Protein AF-0000000065815965 (afdb_homodimer)

InterPro domains:
  IPR000878 Tetrapyrrole methylase [PF00590] (4-210)
  IPR003043 Uroporphiryn-III C-methyltransferase, conserved site [PS00839] (8-22)
  IPR003043 Uroporphiryn-III C-methyltransferase, conserved site [PS00840] (94-126)
  IPR006364 Precorrin-2 C(20)-methyltransferase domain [TIGR01467] (3-231)
  IPR012382 Precorrin-2 C(20)-methyltransferase [PIRSF036427] (2-233)
  IPR012382 Precorrin-2 C(20)-methyltransferase [cd11645] (9-229)
  IPR014776 Tetrapyrrole methylase, subdomain 2 [G3DSA:3.30.950.10] (129-236)
  IPR014777 Tetrapyrrole methylase, subdomain 1 [G3DSA:3.40.1010.10] (1-128)
  IPR035996 Tetrapyrrole methylase superfamily [SSF53790] (1-235)

Structure (mmCIF, N/CA/C/O backbone):
data_AF-0000000065815965-model_v1
#
loop_
_entity.id
_entity.type
_entity.pdbx_description
1 polymer 'Cobalt-precorrin-2 C(20)-methyltransferase'
#
loop_
_atom_site.group_PDB
_atom_site.id
_atom_site.type_symbol
_atom_site.label_atom_id
_atom_site.label_alt_id
_atom_site.label_comp_id
_atom_site.label_asym_id
_atom_site.label_entity_id
_atom_site.label_seq_id
_atom_site.pdbx_PDB_ins_code
_atom_site.Cartn_x
_atom_site.Cartn_y
_atom_site.Cartn_z
_atom_site.occupancy
_atom_site.B_iso_or_equiv
_atom_site.auth_seq_id
_atom_site.auth_comp_i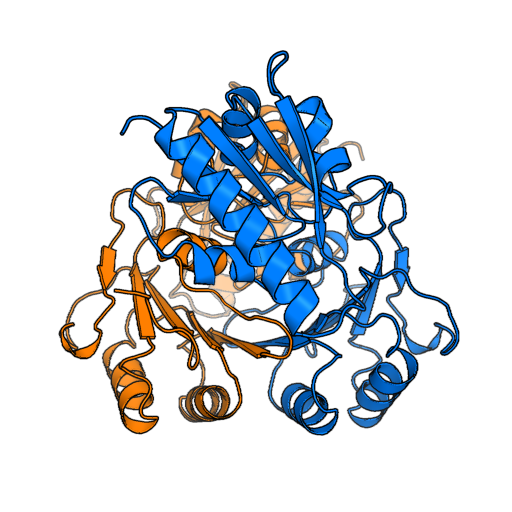d
_atom_site.auth_asym_id
_atom_site.auth_atom_id
_atom_site.pdbx_PDB_model_num
ATOM 1 N N . MET A 1 1 ? 12.922 -16.156 -26.172 1 71.25 1 MET A N 1
ATOM 2 C CA . MET A 1 1 ? 11.492 -16.047 -25.875 1 71.25 1 MET A CA 1
ATOM 3 C C . MET A 1 1 ? 11.07 -14.602 -25.719 1 71.25 1 MET A C 1
ATOM 5 O O . MET A 1 1 ? 11.734 -13.828 -25.016 1 71.25 1 MET A O 1
ATOM 9 N N . ASN A 1 2 ? 10.109 -14.062 -26.547 1 91.69 2 ASN A N 1
ATOM 10 C CA . ASN A 1 2 ? 9.75 -12.648 -26.578 1 91.69 2 ASN A CA 1
ATOM 11 C C . ASN A 1 2 ? 8.492 -12.367 -25.766 1 91.69 2 ASN A C 1
ATOM 13 O O . ASN A 1 2 ? 8.125 -11.203 -25.578 1 91.69 2 ASN A O 1
ATOM 17 N N . GLY A 1 3 ? 7.891 -13.461 -25.266 1 97.94 3 GLY A N 1
ATOM 18 C CA . GLY A 1 3 ? 6.684 -13.289 -24.484 1 97.94 3 GLY A CA 1
ATOM 19 C C . GLY A 1 3 ? 6.965 -12.828 -23.062 1 97.94 3 GLY A C 1
ATOM 20 O O . GLY A 1 3 ? 8.078 -12.984 -22.562 1 97.94 3 GLY A O 1
ATOM 21 N N . LYS A 1 4 ? 5.961 -12.164 -22.469 1 98.69 4 LYS A N 1
ATOM 22 C CA . LYS A 1 4 ? 6.066 -11.68 -21.094 1 98.69 4 LYS A CA 1
ATOM 23 C C . LYS A 1 4 ? 4.781 -11.938 -20.312 1 98.69 4 LYS A C 1
ATOM 25 O O . LYS A 1 4 ? 3.697 -12.008 -20.906 1 98.69 4 LYS A O 1
ATOM 30 N N . LEU A 1 5 ? 4.984 -12.18 -19.094 1 98.81 5 LEU A N 1
ATOM 31 C CA . LEU A 1 5 ? 3.877 -12.25 -18.141 1 98.81 5 LEU A CA 1
ATOM 32 C C . LEU A 1 5 ? 3.898 -11.062 -17.188 1 98.81 5 LEU A C 1
ATOM 34 O O . LEU A 1 5 ? 4.938 -10.758 -16.594 1 98.81 5 LEU A O 1
ATOM 38 N N . TYR A 1 6 ? 2.764 -10.43 -17.125 1 98.94 6 TYR A N 1
ATOM 39 C CA . TYR A 1 6 ? 2.59 -9.32 -16.188 1 98.94 6 TYR A CA 1
ATOM 40 C C . TYR A 1 6 ? 1.542 -9.656 -15.133 1 98.94 6 TYR A C 1
ATOM 42 O O . TYR A 1 6 ? 0.378 -9.898 -15.461 1 98.94 6 TYR A O 1
ATOM 50 N N . ALA A 1 7 ? 1.958 -9.742 -13.914 1 98.88 7 ALA A N 1
ATOM 51 C CA . ALA A 1 7 ? 0.99 -9.734 -12.828 1 98.88 7 ALA A CA 1
ATOM 52 C C . ALA A 1 7 ? 0.61 -8.312 -12.43 1 98.88 7 ALA A C 1
ATOM 54 O O . ALA A 1 7 ? 1.444 -7.555 -11.93 1 98.88 7 ALA A O 1
ATOM 55 N N . LEU A 1 8 ? -0.643 -7.957 -12.625 1 98.88 8 LEU A N 1
ATOM 56 C CA . LEU A 1 8 ? -1.062 -6.562 -12.508 1 98.88 8 LEU A CA 1
ATOM 57 C C . LEU A 1 8 ? -2.004 -6.375 -11.32 1 98.88 8 LEU A C 1
ATOM 59 O O . LEU A 1 8 ? -3.045 -7.031 -11.242 1 98.88 8 LEU A O 1
ATOM 63 N N . SER A 1 9 ? -1.644 -5.453 -10.43 1 98.88 9 SER A N 1
ATOM 64 C CA . SER A 1 9 ? -2.512 -5.066 -9.32 1 98.88 9 SER A CA 1
ATOM 65 C C . SER A 1 9 ? -3.564 -4.059 -9.773 1 98.88 9 SER A C 1
ATOM 67 O O . SER A 1 9 ? -3.246 -3.078 -10.445 1 98.88 9 SER A O 1
ATOM 69 N N . THR A 1 10 ? -4.789 -4.301 -9.336 1 98.56 10 THR A N 1
ATOM 70 C CA . THR A 1 10 ? -5.852 -3.404 -9.781 1 98.56 10 THR A CA 1
ATOM 71 C C . THR A 1 10 ? -6.094 -2.299 -8.758 1 98.56 10 THR A C 1
ATOM 73 O O . THR A 1 10 ? -6.762 -1.306 -9.055 1 98.56 10 THR A O 1
ATOM 76 N N . GLY A 1 11 ? -5.547 -2.527 -7.539 1 98.31 11 GLY A N 1
ATOM 77 C CA . GLY A 1 11 ? -5.902 -1.618 -6.461 1 98.31 11 GLY A CA 1
ATOM 78 C C . GLY A 1 11 ? -7.211 -1.983 -5.781 1 98.31 11 GLY A C 1
ATOM 79 O O . GLY A 1 11 ? -7.711 -3.098 -5.945 1 98.31 11 GLY A O 1
ATOM 80 N N . PRO A 1 12 ? -7.727 -0.982 -5.051 1 98.19 12 PRO A N 1
ATOM 81 C CA . PRO A 1 12 ? -8.805 -1.319 -4.113 1 98.19 12 PRO A CA 1
ATOM 82 C C . PRO A 1 12 ? -10.172 -1.409 -4.789 1 98.19 12 PRO A C 1
ATOM 84 O O . PRO A 1 12 ? -11.086 -2.029 -4.254 1 98.19 12 PRO A O 1
ATOM 87 N N . GLY A 1 13 ? -10.375 -0.714 -5.883 1 98.06 13 GLY A N 1
ATOM 88 C CA . GLY A 1 13 ? -11.711 -0.779 -6.453 1 98.06 13 GLY A CA 1
ATOM 89 C C . GLY A 1 13 ? -11.945 0.258 -7.535 1 98.06 13 GLY A C 1
ATOM 90 O O . GLY A 1 13 ? -12.336 -0.083 -8.656 1 98.06 13 GLY A O 1
ATOM 91 N N . ALA A 1 14 ? -11.711 1.541 -7.195 1 98.62 14 ALA A N 1
ATOM 92 C CA . ALA A 1 14 ? -11.914 2.609 -8.172 1 98.62 14 ALA A CA 1
ATOM 93 C C . ALA A 1 14 ? -11 2.422 -9.383 1 98.62 14 ALA A C 1
ATOM 95 O O . ALA A 1 14 ? -9.789 2.254 -9.227 1 98.62 14 ALA A O 1
ATOM 96 N N . PRO A 1 15 ? -11.539 2.521 -10.531 1 98.62 15 PRO A N 1
ATOM 97 C CA . PRO A 1 15 ? -10.742 2.234 -11.727 1 98.62 15 PRO A CA 1
ATOM 98 C C . PRO A 1 15 ? -9.562 3.193 -11.891 1 98.62 15 PRO A C 1
ATOM 100 O O . PRO A 1 15 ? -8.547 2.83 -12.492 1 98.62 15 PRO A O 1
ATOM 103 N N . ASP A 1 16 ? -9.695 4.324 -11.352 1 98.81 16 ASP A N 1
ATOM 104 C CA . ASP A 1 16 ? -8.625 5.297 -11.57 1 98.81 16 ASP A CA 1
ATOM 105 C C . ASP A 1 16 ? -7.566 5.207 -10.477 1 98.81 16 ASP A C 1
ATOM 107 O O . ASP A 1 16 ? -6.641 6.02 -10.43 1 98.81 16 ASP A O 1
ATOM 111 N N . LEU A 1 17 ? -7.664 4.219 -9.609 1 98.88 17 LEU A N 1
ATOM 112 C CA . LEU A 1 17 ? -6.633 4.035 -8.594 1 98.88 17 LEU A CA 1
ATOM 113 C C . LEU A 1 17 ? -5.629 2.973 -9.023 1 98.88 17 LEU A C 1
ATOM 115 O O . LEU A 1 17 ? -4.695 2.652 -8.281 1 98.88 17 LEU A O 1
ATOM 119 N N . ILE A 1 18 ? -5.754 2.424 -10.242 1 98.88 18 ILE A N 1
ATOM 120 C CA . ILE A 1 18 ? -4.672 1.619 -10.805 1 98.88 18 ILE A CA 1
ATOM 121 C C . ILE A 1 18 ? -3.48 2.516 -11.133 1 98.88 18 ILE A C 1
ATOM 123 O O . ILE A 1 18 ? -3.627 3.734 -11.25 1 98.88 18 ILE A O 1
ATOM 127 N N . THR A 1 19 ? -2.289 1.93 -11.234 1 98.94 19 THR A N 1
ATOM 128 C CA . THR A 1 19 ? -1.114 2.707 -11.609 1 98.94 19 THR A CA 1
ATOM 129 C C . THR A 1 19 ? -1.139 3.037 -13.102 1 98.94 19 THR A C 1
ATOM 131 O O . THR A 1 19 ? -1.746 2.312 -13.891 1 98.94 19 THR A O 1
ATOM 134 N N . VAL A 1 20 ? -0.473 4.082 -13.461 1 98.94 20 VAL A N 1
ATOM 135 C CA . VAL A 1 20 ? -0.3 4.426 -14.875 1 98.94 20 VAL A CA 1
ATOM 136 C C . VAL A 1 20 ? 0.375 3.271 -15.609 1 98.94 20 VAL A C 1
ATOM 138 O O . VAL A 1 20 ? -0.003 2.941 -16.734 1 98.94 20 VAL A O 1
ATOM 141 N N . ARG A 1 21 ? 1.317 2.604 -14.977 1 98.94 21 ARG A N 1
ATOM 142 C CA . ARG A 1 21 ? 2.01 1.47 -15.578 1 98.94 21 ARG A CA 1
ATOM 143 C C . ARG A 1 21 ? 1.034 0.343 -15.906 1 98.94 21 ARG A C 1
ATOM 145 O O . ARG A 1 21 ? 1.042 -0.191 -17.016 1 98.94 21 ARG A O 1
ATOM 152 N N . ALA A 1 22 ? 0.212 0.007 -14.898 1 98.94 22 ALA A N 1
ATOM 153 C CA . ALA A 1 22 ? -0.761 -1.06 -15.117 1 98.94 22 ALA A CA 1
ATOM 154 C C . ALA A 1 22 ? -1.726 -0.699 -16.25 1 98.94 22 ALA A C 1
ATOM 156 O O . ALA A 1 22 ? -2.039 -1.537 -17.094 1 98.94 22 ALA A O 1
ATOM 157 N N . ALA A 1 23 ? -2.188 0.528 -16.219 1 98.88 23 ALA A N 1
ATOM 158 C CA . ALA A 1 23 ? -3.107 0.989 -17.25 1 98.88 23 ALA A CA 1
ATOM 159 C C . ALA A 1 23 ? -2.492 0.833 -18.641 1 98.88 23 ALA A C 1
ATOM 161 O O . ALA A 1 23 ? -3.145 0.342 -19.562 1 98.88 23 ALA A O 1
ATOM 162 N N . ARG A 1 24 ? -1.248 1.236 -18.797 1 98.81 24 ARG A N 1
ATOM 163 C CA . ARG A 1 24 ? -0.553 1.161 -20.078 1 98.81 24 ARG A CA 1
ATOM 164 C C . ARG A 1 24 ? -0.375 -0.287 -20.531 1 98.81 24 ARG A C 1
ATOM 166 O O . ARG A 1 24 ? -0.645 -0.626 -21.672 1 98.81 24 ARG A O 1
ATOM 173 N N . ILE A 1 25 ? 0.035 -1.135 -19.625 1 98.88 25 ILE A N 1
ATOM 174 C CA . ILE A 1 25 ? 0.292 -2.535 -19.938 1 98.88 25 ILE A CA 1
ATOM 175 C C . ILE A 1 25 ? -1.013 -3.221 -20.344 1 98.88 25 ILE A C 1
ATOM 177 O O . ILE A 1 25 ? -1.047 -3.986 -21.312 1 98.88 25 ILE A O 1
ATOM 181 N N . LEU A 1 26 ? -2.061 -2.93 -19.641 1 98.88 26 LEU A N 1
ATOM 182 C CA . LEU A 1 26 ? -3.363 -3.514 -19.938 1 98.88 26 LEU A CA 1
ATOM 183 C C . LEU A 1 26 ? -3.766 -3.229 -21.391 1 98.88 26 LEU A C 1
ATOM 185 O O . LEU A 1 26 ? -4.355 -4.082 -22.047 1 98.88 26 LEU A O 1
ATOM 189 N N . GLY A 1 27 ? -3.453 -2.109 -21.875 1 98.69 27 GLY A N 1
ATOM 190 C CA . GLY A 1 27 ? -3.814 -1.709 -23.219 1 98.69 27 GLY A CA 1
ATOM 191 C C . GLY A 1 27 ? -3.033 -2.447 -24.297 1 98.69 27 GLY A C 1
ATOM 192 O O . GLY A 1 27 ? -3.406 -2.426 -25.469 1 98.69 27 GLY A O 1
ATOM 193 N N . SER A 1 28 ? -1.997 -3.143 -23.906 1 98.25 28 SER A N 1
ATOM 194 C CA . SER A 1 28 ? -1.091 -3.719 -24.891 1 98.25 28 SER A CA 1
ATOM 195 C C . SER A 1 28 ? -1.097 -5.242 -24.828 1 98.25 28 SER A C 1
ATOM 197 O O . SER A 1 28 ? -0.361 -5.902 -25.562 1 98.25 28 SER A O 1
ATOM 199 N N . LEU A 1 29 ? -1.908 -5.848 -24.031 1 98.75 29 LEU A N 1
ATOM 200 C CA . LEU A 1 29 ? -1.886 -7.285 -23.797 1 98.75 29 LEU A CA 1
ATOM 201 C C . LEU A 1 29 ? -2.529 -8.039 -24.953 1 98.75 29 LEU A C 1
ATOM 203 O O . LEU A 1 29 ? -3.514 -7.57 -25.531 1 98.75 29 LEU A O 1
ATOM 207 N N . ASP A 1 30 ? -1.954 -9.211 -25.219 1 98.69 30 ASP A N 1
ATOM 208 C CA . ASP A 1 30 ? -2.639 -10.156 -26.109 1 98.69 30 ASP A CA 1
ATOM 209 C C . ASP A 1 30 ? -3.754 -10.891 -25.359 1 98.69 30 ASP A C 1
ATOM 211 O O . ASP A 1 30 ? -4.844 -11.086 -25.906 1 98.69 30 ASP A O 1
ATOM 215 N N . ILE A 1 31 ? -3.49 -11.297 -24.141 1 98.75 31 ILE A N 1
ATOM 216 C CA . ILE A 1 31 ? -4.402 -12.102 -23.344 1 98.75 31 ILE A CA 1
ATOM 217 C C . ILE A 1 31 ? -4.387 -11.625 -21.891 1 98.75 31 ILE A C 1
ATOM 219 O O . ILE A 1 31 ? -3.324 -11.312 -21.344 1 98.75 31 ILE A O 1
ATOM 223 N N . LEU A 1 32 ? -5.578 -11.547 -21.328 1 98.56 32 LEU A N 1
ATOM 224 C CA . LEU A 1 32 ? -5.723 -11.219 -19.906 1 98.56 32 LEU A CA 1
ATOM 225 C C . LEU A 1 32 ? -6.457 -12.328 -19.156 1 98.56 32 LEU A C 1
ATOM 227 O O . LEU A 1 32 ? -7.566 -12.711 -19.547 1 98.56 32 LEU A O 1
ATOM 231 N N . TYR A 1 33 ? -5.781 -12.844 -18.141 1 98 33 TYR A N 1
ATOM 232 C CA . TYR A 1 33 ? -6.422 -13.766 -17.203 1 98 33 TYR A CA 1
ATOM 233 C C . TYR A 1 33 ? -6.992 -13.016 -16 1 98 33 TYR A C 1
ATOM 235 O O . TYR A 1 33 ? -6.305 -12.195 -15.391 1 98 33 TYR A O 1
ATOM 243 N N . ALA A 1 34 ? -8.258 -13.312 -15.711 1 96.75 34 ALA A N 1
ATOM 244 C CA . ALA A 1 34 ? -8.945 -12.648 -14.609 1 96.75 34 ALA A CA 1
ATOM 245 C C . ALA A 1 34 ? -9.562 -13.664 -13.656 1 96.75 34 ALA A C 1
ATOM 247 O O . ALA A 1 34 ? -10.406 -14.469 -14.055 1 96.75 34 ALA A O 1
ATOM 248 N N . PRO A 1 35 ? -9.133 -13.57 -12.383 1 93.31 35 PRO A N 1
ATOM 249 C CA . PRO A 1 35 ? -9.773 -14.477 -11.422 1 93.31 35 PRO A CA 1
ATOM 250 C C . PRO A 1 35 ? -11.219 -14.094 -11.109 1 93.31 35 PRO A C 1
ATOM 252 O O . PRO A 1 35 ? -11.539 -12.898 -11.047 1 93.31 35 PRO A O 1
ATOM 255 N N . ALA A 1 36 ? -12.031 -15.102 -11.023 1 84.94 36 ALA A N 1
ATOM 256 C CA . ALA A 1 36 ? -13.438 -14.93 -10.664 1 84.94 36 ALA A CA 1
ATOM 257 C C . ALA A 1 36 ? -13.789 -15.742 -9.422 1 84.94 36 ALA A C 1
ATOM 259 O O . ALA A 1 36 ? -13.289 -16.859 -9.242 1 84.94 36 ALA A O 1
ATOM 260 N N . GLY A 1 37 ? -14.453 -15.094 -8.406 1 71.56 37 GLY A N 1
ATOM 261 C CA . GLY A 1 37 ? -14.844 -15.797 -7.191 1 71.56 37 GLY A CA 1
ATOM 262 C C . GLY A 1 37 ? -15.75 -16.984 -7.449 1 71.56 37 GLY A C 1
ATOM 263 O O . GLY A 1 37 ? -15.453 -18.094 -7.016 1 71.56 37 GLY A O 1
ATOM 264 N N . ARG A 1 38 ? -17.062 -16.734 -7.934 1 62.62 38 ARG A N 1
ATOM 265 C CA . ARG A 1 38 ? -18 -17.812 -8.195 1 62.62 38 ARG A CA 1
ATOM 266 C C . ARG A 1 38 ? -18.016 -18.188 -9.672 1 62.62 38 ARG A C 1
ATOM 268 O O . ARG A 1 38 ? -17.75 -17.344 -10.531 1 62.62 38 ARG A O 1
ATOM 275 N N . LYS A 1 39 ? -18.031 -19.469 -9.781 1 57.88 39 LYS A N 1
ATOM 276 C CA . LYS A 1 39 ? -18.125 -19.969 -11.156 1 57.88 39 LYS A CA 1
ATOM 277 C C . LYS A 1 39 ? -19.203 -19.219 -11.938 1 57.88 39 LYS A C 1
ATOM 279 O O . LYS A 1 39 ? -20.344 -19.125 -11.5 1 57.88 39 LYS A O 1
ATOM 284 N N . GLY A 1 40 ? -18.781 -18.609 -12.953 1 56.62 40 GLY A N 1
ATOM 285 C CA . GLY A 1 40 ? -19.703 -17.859 -13.805 1 56.62 40 GLY A CA 1
ATOM 286 C C . GLY A 1 40 ? -19.922 -16.438 -13.344 1 56.62 40 GLY A C 1
ATOM 287 O O . GLY A 1 40 ? -20.641 -15.672 -13.984 1 56.62 40 GLY A O 1
ATOM 288 N N . GLY A 1 41 ? -19.375 -16.031 -12.242 1 62.41 41 GLY A N 1
ATOM 289 C CA . GLY A 1 41 ? -19.578 -14.688 -11.734 1 62.41 41 GLY A CA 1
ATOM 290 C C . GLY A 1 41 ? -18.594 -13.68 -12.305 1 62.41 41 GLY A C 1
ATOM 291 O O . GLY A 1 41 ? -17.641 -14.055 -12.984 1 62.41 41 GLY A O 1
ATOM 292 N N . ASP A 1 42 ? -19.016 -12.523 -12.203 1 74.19 42 ASP A N 1
ATOM 293 C CA . ASP A 1 42 ? -18.219 -11.414 -12.711 1 74.19 42 ASP A CA 1
ATOM 294 C C . ASP A 1 42 ? -16.953 -11.211 -11.883 1 74.19 42 ASP A C 1
ATOM 296 O O . ASP A 1 42 ? -16.969 -11.406 -10.664 1 74.19 42 ASP A O 1
ATOM 300 N N . SER A 1 43 ? -15.867 -11.18 -12.523 1 89.25 43 SER A N 1
ATOM 301 C CA . SER A 1 43 ? -14.617 -10.789 -11.891 1 89.25 43 SER A CA 1
ATOM 302 C C . SER A 1 43 ? -14.625 -9.32 -11.5 1 89.25 43 SER A C 1
ATOM 304 O O . SER A 1 43 ? -14.672 -8.438 -12.359 1 89.25 43 SER A O 1
ATOM 306 N N . LEU A 1 44 ? -14.625 -9.141 -10.164 1 92.75 44 LEU A N 1
ATOM 307 C CA . LEU A 1 44 ? -14.547 -7.77 -9.68 1 92.75 44 LEU A CA 1
ATOM 308 C C . LEU A 1 44 ? -13.305 -7.074 -10.227 1 92.75 44 LEU A C 1
ATOM 310 O O . LEU A 1 44 ? -13.375 -5.922 -10.664 1 92.75 44 LEU A O 1
ATOM 314 N N . ALA A 1 45 ? -12.203 -7.805 -10.266 1 96 45 ALA A N 1
ATOM 315 C CA . ALA A 1 45 ? -10.969 -7.246 -10.805 1 96 45 ALA A CA 1
ATOM 316 C C . ALA A 1 45 ? -11.141 -6.859 -12.273 1 96 45 ALA A C 1
ATOM 318 O O . ALA A 1 45 ? -10.664 -5.805 -12.703 1 96 45 ALA A O 1
ATOM 319 N N . LEU A 1 46 ? -11.789 -7.699 -12.984 1 96.81 46 LEU A N 1
ATOM 320 C CA . LEU A 1 46 ? -12.016 -7.41 -14.398 1 96.81 46 LEU A CA 1
ATOM 321 C C . LEU A 1 46 ? -12.883 -6.164 -14.562 1 96.81 46 LEU A C 1
ATOM 323 O O . LEU A 1 46 ? -12.617 -5.328 -15.43 1 96.81 46 LEU A O 1
ATOM 327 N N . SER A 1 47 ? -13.922 -6.031 -13.75 1 96.12 47 SER A N 1
ATOM 328 C CA . SER A 1 47 ? -14.797 -4.875 -13.836 1 96.12 47 SER A CA 1
ATOM 329 C C . SER A 1 47 ? -14.031 -3.576 -13.602 1 96.12 47 SER A C 1
ATOM 331 O O . SER A 1 47 ? -14.375 -2.535 -14.172 1 96.12 47 SER A O 1
ATOM 333 N N . ILE A 1 48 ? -13 -3.623 -12.875 1 97.5 48 ILE A N 1
ATOM 334 C CA . ILE A 1 48 ? -12.211 -2.451 -12.523 1 97.5 48 ILE A CA 1
ATOM 335 C C . ILE A 1 48 ? -11.359 -2.025 -13.719 1 97.5 48 ILE A C 1
ATOM 337 O O . ILE A 1 48 ? -11.18 -0.831 -13.969 1 97.5 48 ILE A O 1
ATOM 341 N N . VAL A 1 49 ? -10.898 -2.973 -14.547 1 98.12 49 VAL A N 1
ATOM 342 C CA . VAL A 1 49 ? -9.867 -2.627 -15.516 1 98.12 49 VAL A CA 1
ATOM 343 C C . VAL A 1 49 ? -10.438 -2.688 -16.938 1 98.12 49 VAL A C 1
ATOM 345 O O . VAL A 1 49 ? -9.719 -2.488 -17.906 1 98.12 49 VAL A O 1
ATOM 348 N N . ARG A 1 50 ? -11.672 -2.922 -17.047 1 97.12 50 ARG A N 1
ATOM 349 C CA . ARG A 1 50 ? -12.305 -3.215 -18.328 1 97.12 50 ARG A CA 1
ATOM 350 C C . ARG A 1 50 ? -12.031 -2.105 -19.344 1 97.12 50 ARG A C 1
ATOM 352 O O . ARG A 1 50 ? -11.719 -2.379 -20.5 1 97.12 50 ARG A O 1
ATOM 359 N N . ASP A 1 51 ? -12.047 -0.906 -18.953 1 97.69 51 ASP A N 1
ATOM 360 C CA . ASP A 1 51 ? -11.953 0.233 -19.859 1 97.69 51 ASP A CA 1
ATOM 361 C C . ASP A 1 51 ? -10.508 0.471 -20.297 1 97.69 51 ASP A C 1
ATOM 363 O O . ASP A 1 51 ? -10.25 1.266 -21.203 1 97.69 51 ASP A O 1
ATOM 367 N N . TYR A 1 52 ? -9.562 -0.19 -19.703 1 98.69 52 TYR A N 1
ATOM 368 C CA . TYR A 1 52 ? -8.156 -0.012 -20.031 1 98.69 52 TYR A CA 1
ATOM 369 C C . TYR A 1 52 ? -7.699 -1.065 -21.031 1 98.69 52 TYR A C 1
ATOM 371 O O . TYR A 1 52 ? -6.598 -0.968 -21.594 1 98.69 52 TYR A O 1
ATOM 379 N N . LEU A 1 53 ? -8.547 -2.064 -21.312 1 98.5 53 LEU A N 1
ATOM 380 C CA . LEU A 1 53 ? -8.141 -3.184 -22.156 1 98.5 53 LEU A CA 1
ATOM 381 C C . LEU A 1 53 ? -8.07 -2.762 -23.625 1 98.5 53 LEU A C 1
ATOM 383 O O . LEU A 1 53 ? -8.906 -1.986 -24.094 1 98.5 53 LEU A O 1
ATOM 387 N N . GLY A 1 54 ? -7.066 -3.314 -24.25 1 98 54 GLY A N 1
ATOM 388 C CA . GLY A 1 54 ? -7.016 -3.137 -25.703 1 98 54 GLY A CA 1
ATOM 389 C C . GLY A 1 54 ? -8.156 -3.826 -26.422 1 98 54 GLY A C 1
ATOM 390 O O . GLY A 1 54 ? -8.656 -4.855 -25.969 1 98 54 GLY A O 1
ATOM 391 N N . GLU A 1 55 ? -8.414 -3.363 -27.547 1 96.81 55 GLU A N 1
ATOM 392 C CA . GLU A 1 55 ? -9.516 -3.889 -28.344 1 96.81 55 GLU A CA 1
ATOM 393 C C . GLU A 1 55 ? -9.281 -5.352 -28.719 1 96.81 55 GLU A C 1
ATOM 395 O O . GLU A 1 55 ? -10.234 -6.125 -28.859 1 96.81 55 GLU A O 1
ATOM 400 N N . GLN A 1 56 ? -8.141 -5.762 -28.812 1 96.88 56 GLN A N 1
ATOM 401 C CA . GLN A 1 56 ? -7.828 -7.098 -29.312 1 96.88 56 GLN A CA 1
ATOM 402 C C . GLN A 1 56 ? -7.445 -8.031 -28.172 1 96.88 56 GLN A C 1
ATOM 404 O O . GLN A 1 56 ? -7.086 -9.188 -28.406 1 96.88 56 GLN A O 1
ATOM 409 N N . THR A 1 57 ? -7.5 -7.492 -26.969 1 98.44 57 THR A N 1
ATOM 410 C CA . THR A 1 57 ? -7.105 -8.32 -25.828 1 98.44 57 THR A CA 1
ATOM 411 C C . THR A 1 57 ? -8.125 -9.43 -25.594 1 98.44 57 THR A C 1
ATOM 413 O O . THR A 1 57 ? -9.32 -9.164 -25.453 1 98.44 57 THR A O 1
ATOM 416 N N . GLU A 1 58 ? -7.664 -10.68 -25.625 1 98.25 58 GLU A N 1
ATOM 417 C CA . GLU A 1 58 ? -8.5 -11.805 -25.234 1 98.25 58 GLU A CA 1
ATOM 418 C C . GLU A 1 58 ? -8.594 -11.922 -23.703 1 98.25 58 GLU A C 1
ATOM 420 O O . GLU A 1 58 ? -7.574 -11.938 -23.016 1 98.25 58 GLU A O 1
ATOM 425 N N . VAL A 1 59 ? -9.82 -12.008 -23.203 1 97.31 59 VAL A N 1
ATOM 426 C CA . VAL A 1 59 ? -10.016 -12.109 -21.766 1 97.31 59 VAL A CA 1
ATOM 427 C C . VAL A 1 59 ? -10.422 -13.539 -21.406 1 97.31 59 VAL A C 1
ATOM 429 O O . VAL A 1 59 ? -11.336 -14.102 -22.016 1 97.31 59 VAL A O 1
ATOM 432 N N . ARG A 1 60 ? -9.75 -14.086 -20.438 1 95.31 60 ARG A N 1
ATOM 433 C CA . ARG A 1 60 ? -10.062 -15.414 -19.906 1 95.31 60 ARG A CA 1
ATOM 434 C C . ARG A 1 60 ? -10.312 -15.352 -18.406 1 95.31 60 ARG A C 1
ATOM 436 O O . ARG A 1 60 ? -9.422 -14.992 -17.625 1 95.31 60 ARG A O 1
ATOM 443 N N . CYS A 1 61 ? -11.438 -15.797 -18.016 1 92.25 61 CYS A N 1
ATOM 444 C CA . CYS A 1 61 ? -11.742 -15.859 -16.594 1 92.25 61 CYS A CA 1
ATOM 445 C C . CYS A 1 61 ? -11.367 -17.219 -16.016 1 92.25 61 CYS A C 1
ATOM 447 O O . CYS A 1 61 ? -11.586 -18.25 -16.656 1 92.25 61 CYS A O 1
ATOM 449 N N . CYS A 1 62 ? -10.719 -17.109 -14.883 1 89.69 62 CYS A N 1
ATOM 450 C CA . CYS A 1 62 ? -10.336 -18.328 -14.164 1 89.69 62 CYS A CA 1
ATOM 451 C C . CYS A 1 62 ? -11.023 -18.391 -12.805 1 89.69 62 CYS A C 1
ATOM 453 O O . CYS A 1 62 ? -11.125 -17.375 -12.109 1 89.69 62 CYS A O 1
ATOM 455 N N . HIS A 1 63 ? -11.438 -19.562 -12.562 1 85.5 63 HIS A N 1
ATOM 456 C CA . HIS A 1 63 ? -12.086 -19.781 -11.273 1 85.5 63 HIS A CA 1
ATOM 457 C C . HIS A 1 63 ? -11.203 -20.594 -10.336 1 85.5 63 HIS A C 1
ATOM 459 O O . HIS A 1 63 ? -10.719 -21.656 -10.711 1 85.5 63 HIS A O 1
ATOM 465 N N . PHE A 1 64 ? -10.945 -19.984 -9.18 1 82.25 64 PHE A N 1
ATOM 466 C CA . PHE A 1 64 ? -10.211 -20.672 -8.125 1 82.25 64 PHE A CA 1
ATOM 467 C C . PHE A 1 64 ? -11.148 -21.078 -6.992 1 82.25 64 PHE A C 1
ATOM 469 O O . PHE A 1 64 ? -11.688 -20.219 -6.289 1 82.25 64 PHE A O 1
ATOM 476 N N . PRO A 1 65 ? -11.391 -22.281 -6.914 1 74.12 65 PRO A N 1
ATOM 477 C CA . PRO A 1 65 ? -12.383 -22.734 -5.926 1 74.12 65 PRO A CA 1
ATOM 478 C C . PRO A 1 65 ? -11.969 -22.406 -4.492 1 74.12 65 PRO A C 1
ATOM 480 O O . PRO A 1 65 ? -10.828 -22.656 -4.098 1 74.12 65 PRO A O 1
ATOM 483 N N . MET A 1 66 ? -12.852 -21.766 -3.721 1 66 66 MET A N 1
ATOM 484 C CA . MET A 1 66 ? -12.625 -21.438 -2.318 1 66 66 MET A CA 1
ATOM 485 C C . MET A 1 66 ? -12.867 -22.641 -1.42 1 66 66 MET A C 1
ATOM 487 O O . MET A 1 66 ? -12.289 -22.734 -0.337 1 66 66 MET A O 1
ATOM 491 N N . SER A 1 67 ? -13.781 -23.406 -1.847 1 65.69 67 SER A N 1
ATOM 492 C CA . SER A 1 67 ? -14.227 -24.5 -0.992 1 65.69 67 SER A CA 1
ATOM 493 C C . SER A 1 67 ? -13.688 -25.844 -1.487 1 65.69 67 SER A C 1
ATOM 495 O O . SER A 1 67 ? -13.977 -26.891 -0.905 1 65.69 67 SER A O 1
ATOM 497 N N . ALA A 1 68 ? -12.844 -25.922 -2.234 1 61.84 68 ALA A N 1
ATOM 498 C CA . ALA A 1 68 ? -12.398 -27.219 -2.725 1 61.84 68 ALA A CA 1
ATOM 499 C C . ALA A 1 68 ? -11.32 -27.812 -1.813 1 61.84 68 ALA A C 1
ATOM 501 O O . ALA A 1 68 ? -10.68 -27.078 -1.052 1 61.84 68 ALA A O 1
ATOM 502 N N . ASP A 1 69 ? -11.344 -29.078 -1.862 1 72.38 69 ASP A N 1
ATOM 503 C CA . ASP A 1 69 ? -10.273 -29.734 -1.122 1 72.38 69 ASP A CA 1
ATOM 504 C C . ASP A 1 69 ? -8.898 -29.328 -1.657 1 72.38 69 ASP A C 1
ATOM 506 O O . ASP A 1 69 ? -8.805 -28.688 -2.703 1 72.38 69 ASP A O 1
ATOM 510 N N . GLY A 1 70 ? -7.879 -29.578 -0.835 1 75.06 70 GLY A N 1
ATOM 511 C CA . GLY A 1 70 ? -6.516 -29.156 -1.1 1 75.06 70 GLY A CA 1
ATOM 512 C C . GLY A 1 70 ? -5.996 -29.609 -2.449 1 75.06 70 GLY A C 1
ATOM 513 O O . GLY A 1 70 ? -5.367 -28.844 -3.174 1 75.06 70 GLY A O 1
ATOM 514 N N . ALA A 1 71 ? -6.402 -30.766 -2.92 1 81.31 71 ALA A N 1
ATOM 515 C CA . ALA A 1 71 ? -5.895 -31.328 -4.168 1 81.31 71 ALA A CA 1
ATOM 516 C C . ALA A 1 71 ? -6.547 -30.672 -5.375 1 81.31 71 ALA A C 1
ATOM 518 O O . ALA A 1 71 ? -5.879 -30.391 -6.375 1 81.31 71 ALA A O 1
ATOM 519 N N . GLU A 1 72 ? -7.812 -30.469 -5.215 1 80.81 72 GLU A N 1
ATOM 520 C CA . GLU A 1 72 ? -8.539 -29.828 -6.305 1 80.81 72 GLU A CA 1
ATOM 521 C C . GLU A 1 72 ? -8.07 -28.391 -6.504 1 80.81 72 GLU A C 1
ATOM 523 O O . GLU A 1 72 ? -7.906 -27.938 -7.637 1 80.81 72 GLU A O 1
ATOM 528 N N . LYS A 1 73 ? -7.812 -27.703 -5.445 1 82.25 73 LYS A N 1
ATOM 529 C CA . LYS A 1 73 ? -7.32 -26.328 -5.512 1 82.25 73 LYS A CA 1
ATOM 530 C C . LYS A 1 73 ? -5.941 -26.266 -6.168 1 82.25 73 LYS A C 1
ATOM 532 O O . LYS A 1 73 ? -5.699 -25.438 -7.039 1 82.25 73 LYS A O 1
ATOM 537 N N . GLU A 1 74 ? -5.234 -27.266 -5.828 1 86.62 74 GLU A N 1
ATOM 538 C CA . GLU A 1 74 ? -3.875 -27.328 -6.355 1 86.62 74 GLU A CA 1
ATOM 539 C C . GLU A 1 74 ? -3.879 -27.594 -7.855 1 86.62 74 GLU A C 1
ATOM 541 O O . GLU A 1 74 ? -3.066 -27.031 -8.594 1 86.62 74 GLU A O 1
ATOM 546 N N . ALA A 1 75 ? -4.766 -28.391 -8.25 1 89.75 75 ALA A N 1
ATOM 547 C CA . ALA A 1 75 ? -4.852 -28.734 -9.664 1 89.75 75 ALA A CA 1
ATOM 548 C C . ALA A 1 75 ? -5.211 -27.516 -10.508 1 89.75 75 ALA A C 1
ATOM 550 O O . ALA A 1 75 ? -4.641 -27.297 -11.578 1 89.75 75 ALA A O 1
ATOM 551 N N . VAL A 1 76 ? -6.082 -26.75 -10.008 1 88.75 76 VAL A N 1
ATOM 552 C CA . VAL A 1 76 ? -6.508 -25.562 -10.734 1 88.75 76 VAL A CA 1
ATOM 553 C C . VAL A 1 76 ? -5.355 -24.562 -10.812 1 88.75 76 VAL A C 1
ATOM 555 O O . VAL A 1 76 ? -5.094 -23.984 -11.875 1 88.75 76 VAL A O 1
ATOM 558 N N . TRP A 1 77 ? -4.648 -24.438 -9.766 1 91.94 77 TRP A N 1
ATOM 559 C CA . TRP A 1 77 ? -3.498 -23.547 -9.734 1 91.94 77 TRP A CA 1
ATOM 560 C C . TRP A 1 77 ? -2.422 -24 -10.711 1 91.94 77 TRP A C 1
ATOM 562 O O . TRP A 1 77 ? -1.835 -23.203 -11.43 1 91.94 77 TRP A O 1
ATOM 572 N N . ASN A 1 78 ? -2.238 -25.266 -10.711 1 95.12 78 ASN A N 1
ATOM 573 C CA . ASN A 1 78 ? -1.256 -25.828 -11.633 1 95.12 78 ASN A CA 1
ATOM 574 C C . ASN A 1 78 ? -1.656 -25.609 -13.086 1 95.12 78 ASN A C 1
ATOM 576 O O . ASN A 1 78 ? -0.818 -25.266 -13.922 1 95.12 78 ASN A O 1
ATOM 580 N N . GLU A 1 79 ? -2.855 -25.781 -13.328 1 95.38 79 GLU A N 1
ATOM 581 C CA . GLU A 1 79 ? -3.369 -25.625 -14.688 1 95.38 79 GLU A CA 1
ATOM 582 C C . GLU A 1 79 ? -3.234 -24.188 -15.156 1 95.38 79 GLU A C 1
ATOM 584 O O . GLU A 1 79 ? -2.781 -23.922 -16.281 1 95.38 79 GLU A O 1
ATOM 589 N N . VAL A 1 80 ? -3.615 -23.281 -14.305 1 96 80 VAL A N 1
ATOM 590 C CA . VAL A 1 80 ? -3.547 -21.875 -14.672 1 96 80 VAL A CA 1
ATOM 591 C C . VAL A 1 80 ? -2.09 -21.453 -14.828 1 96 80 VAL A C 1
ATOM 593 O O . VAL A 1 80 ? -1.739 -20.766 -15.789 1 96 80 VAL A O 1
ATOM 596 N N . ALA A 1 81 ? -1.226 -21.891 -13.953 1 97.38 81 ALA A N 1
ATOM 597 C CA . ALA A 1 81 ? 0.197 -21.562 -14.039 1 97.38 81 ALA A CA 1
ATOM 598 C C . ALA A 1 81 ? 0.796 -22.078 -15.344 1 97.38 81 ALA A C 1
ATOM 600 O O . ALA A 1 81 ? 1.553 -21.375 -16.016 1 97.38 81 ALA A O 1
ATOM 601 N N . ALA A 1 82 ? 0.418 -23.297 -15.688 1 97.69 82 ALA A N 1
ATOM 602 C CA . ALA A 1 82 ? 0.903 -23.891 -16.922 1 97.69 82 ALA A CA 1
ATOM 603 C C . ALA A 1 82 ? 0.396 -23.141 -18.141 1 97.69 82 ALA A C 1
ATOM 605 O O . ALA A 1 82 ? 1.138 -22.938 -19.109 1 97.69 82 ALA A O 1
ATOM 606 N N . ALA A 1 83 ? -0.801 -22.766 -18.078 1 97.94 83 ALA A N 1
ATOM 607 C CA . ALA A 1 83 ? -1.397 -22.016 -19.188 1 97.94 83 ALA A CA 1
ATOM 608 C C . ALA A 1 83 ? -0.698 -20.672 -19.391 1 97.94 83 ALA A C 1
ATOM 610 O O . ALA A 1 83 ? -0.368 -20.312 -20.516 1 97.94 83 ALA A O 1
ATOM 611 N N . LEU A 1 84 ? -0.471 -19.953 -18.312 1 98.38 84 LEU A N 1
ATOM 612 C CA . LEU A 1 84 ? 0.226 -18.672 -18.375 1 98.38 84 LEU A CA 1
ATOM 613 C C . LEU A 1 84 ? 1.61 -18.844 -19 1 98.38 84 LEU A C 1
ATOM 615 O O . LEU A 1 84 ? 1.995 -18.078 -19.891 1 98.38 84 LEU A O 1
ATOM 619 N N . THR A 1 85 ? 2.301 -19.828 -18.578 1 98.06 85 THR A N 1
ATOM 620 C CA . THR A 1 85 ? 3.652 -20.078 -19.062 1 98.06 85 THR A CA 1
ATOM 621 C C . THR A 1 85 ? 3.633 -20.438 -20.547 1 98.06 85 THR A C 1
ATOM 623 O O . THR A 1 85 ? 4.469 -19.969 -21.312 1 98.06 85 THR A O 1
ATOM 626 N N . ALA A 1 86 ? 2.688 -21.266 -20.906 1 98.25 86 ALA A N 1
ATOM 627 C CA . ALA A 1 86 ? 2.56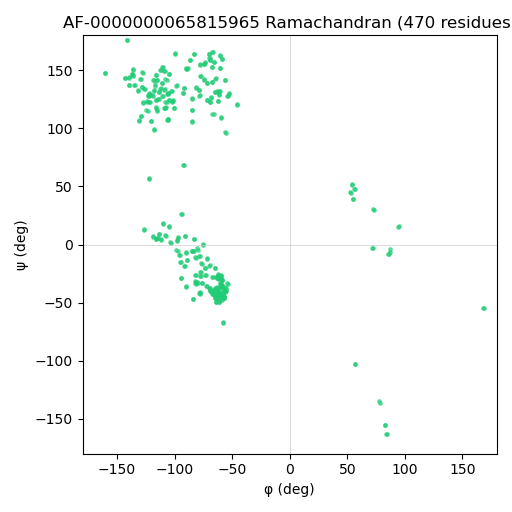2 -21.688 -22.297 1 98.25 86 ALA A CA 1
ATOM 628 C C . ALA A 1 86 ? 2.307 -20.484 -23.203 1 98.25 86 ALA A C 1
ATOM 630 O O . ALA A 1 86 ? 2.844 -20.406 -24.312 1 98.25 86 ALA A O 1
ATOM 631 N N . GLU A 1 87 ? 1.447 -19.562 -22.734 1 98.25 87 GLU A N 1
ATOM 632 C CA . GLU A 1 87 ? 1.171 -18.359 -23.516 1 98.25 87 GLU A CA 1
ATOM 633 C C . GLU A 1 87 ? 2.438 -17.531 -23.719 1 98.25 87 GLU A C 1
ATOM 635 O O . GLU A 1 87 ? 2.67 -17 -24.812 1 98.25 87 GLU A O 1
ATOM 640 N N . VAL A 1 88 ? 3.203 -17.391 -22.688 1 98.5 88 VAL A N 1
ATOM 641 C CA . VAL A 1 88 ? 4.453 -16.641 -22.766 1 98.5 88 VAL A CA 1
ATOM 642 C C . VAL A 1 88 ? 5.406 -17.312 -23.75 1 98.5 88 VAL A C 1
ATOM 644 O O . VAL A 1 88 ? 6.047 -16.641 -24.562 1 98.5 88 VAL A O 1
ATOM 647 N N . GLU A 1 89 ? 5.484 -18.625 -23.672 1 97.75 89 GLU A N 1
ATOM 648 C CA . GLU A 1 89 ? 6.348 -19.391 -24.562 1 97.75 89 GLU A CA 1
ATOM 649 C C . GLU A 1 89 ? 5.918 -19.234 -26.016 1 97.75 89 GLU A C 1
ATOM 651 O O . GLU A 1 89 ? 6.75 -19.297 -26.922 1 97.75 89 GLU A O 1
ATOM 656 N N . ALA A 1 90 ? 4.723 -19.016 -26.188 1 98.19 90 ALA A N 1
ATOM 657 C CA . ALA A 1 90 ? 4.18 -18.797 -27.531 1 98.19 90 ALA A CA 1
ATOM 658 C C . ALA A 1 90 ? 4.445 -17.375 -28.016 1 98.19 90 ALA A C 1
ATOM 660 O O . ALA A 1 90 ? 4.012 -16.984 -29.094 1 98.19 90 ALA A O 1
ATOM 661 N N . GLY A 1 91 ? 5.027 -16.516 -27.172 1 98.31 91 GLY A N 1
ATOM 662 C CA . GLY A 1 91 ? 5.457 -15.18 -27.562 1 98.31 91 GLY A CA 1
ATOM 663 C C . GLY A 1 91 ? 4.422 -14.117 -27.266 1 98.31 91 GLY A C 1
ATOM 664 O O . GLY A 1 91 ? 4.52 -12.992 -27.766 1 98.31 91 GLY A O 1
ATOM 665 N N . LYS A 1 92 ? 3.459 -14.414 -26.453 1 98.56 92 LYS A N 1
ATOM 666 C CA . LYS A 1 92 ? 2.35 -13.5 -26.188 1 98.56 92 LYS A CA 1
ATOM 667 C C . LYS A 1 92 ? 2.662 -12.57 -25.031 1 98.56 92 LYS A C 1
ATOM 669 O O . LYS A 1 92 ? 3.473 -12.906 -24.156 1 98.56 92 LYS A O 1
ATOM 674 N N . GLN A 1 93 ? 2.078 -11.367 -25.031 1 98.75 93 GLN A N 1
ATOM 675 C CA . GLN A 1 93 ? 1.994 -10.492 -23.875 1 98.75 93 GLN A CA 1
ATOM 676 C C . GLN A 1 93 ? 0.794 -10.844 -23 1 98.75 93 GLN A C 1
ATOM 678 O O . GLN A 1 93 ? -0.351 -10.586 -23.375 1 98.75 93 GLN A O 1
ATOM 683 N N . VAL A 1 94 ? 1.094 -11.453 -21.906 1 98.88 94 VAL A N 1
ATOM 684 C CA . VAL A 1 94 ? 0.055 -12.055 -21.078 1 98.88 94 VAL A CA 1
ATOM 685 C C . VAL A 1 94 ? -0.078 -11.289 -19.766 1 98.88 94 VAL A C 1
ATOM 687 O O . VAL A 1 94 ? 0.925 -10.898 -19.156 1 98.88 94 VAL A O 1
ATOM 690 N N . GLY A 1 95 ? -1.302 -11.023 -19.406 1 98.81 95 GLY A N 1
ATOM 691 C CA . GLY A 1 95 ? -1.571 -10.406 -18.109 1 98.81 95 GLY A CA 1
ATOM 692 C C . GLY A 1 95 ? -2.383 -11.289 -17.188 1 98.81 95 GLY A C 1
ATOM 693 O O . GLY A 1 95 ? -3.23 -12.062 -17.641 1 98.81 95 GLY A O 1
ATOM 694 N N . PHE A 1 96 ? -2.135 -11.219 -15.938 1 98.75 96 PHE A N 1
ATOM 695 C CA . PHE A 1 96 ? -2.979 -11.703 -14.852 1 98.75 96 PHE A CA 1
ATOM 696 C C . PHE A 1 96 ? -3.32 -10.57 -13.891 1 98.75 96 PHE A C 1
ATOM 698 O O . PHE A 1 96 ? -2.426 -9.898 -13.375 1 98.75 96 PHE A O 1
ATOM 705 N N . ILE A 1 97 ? -4.605 -10.383 -13.602 1 98.56 97 ILE A N 1
ATOM 706 C CA . ILE A 1 97 ? -4.98 -9.273 -12.727 1 98.56 97 ILE A CA 1
ATOM 707 C C . ILE A 1 97 ? -5.434 -9.82 -11.375 1 98.56 97 ILE A C 1
ATOM 709 O O . ILE A 1 97 ? -5.969 -10.93 -11.289 1 98.56 97 ILE A O 1
ATOM 713 N N . THR A 1 98 ? -5.191 -9.047 -10.391 1 97.25 98 THR A N 1
ATOM 714 C CA . THR A 1 98 ? -5.629 -9.398 -9.047 1 97.25 98 THR A CA 1
ATOM 715 C C . THR A 1 98 ? -6.074 -8.156 -8.281 1 97.25 98 THR A C 1
ATOM 717 O O . THR A 1 98 ? -5.465 -7.09 -8.414 1 97.25 98 THR A O 1
ATOM 720 N N . LEU A 1 99 ? -7.125 -8.297 -7.453 1 95.69 99 LEU A N 1
ATOM 721 C CA . LEU A 1 99 ? -7.645 -7.211 -6.633 1 95.69 99 LEU A CA 1
ATOM 722 C C . LEU A 1 99 ? -6.641 -6.82 -5.551 1 95.69 99 LEU A C 1
ATOM 724 O O . LEU A 1 99 ? -6.016 -7.688 -4.938 1 95.69 99 LEU A O 1
ATOM 728 N N . GLY A 1 100 ? -6.508 -5.551 -5.297 1 96.81 100 GLY A N 1
ATOM 729 C CA . GLY A 1 100 ? -5.559 -5.062 -4.312 1 96.81 100 GLY A CA 1
ATOM 730 C C . GLY A 1 100 ? -4.129 -5.039 -4.824 1 96.81 100 GLY A C 1
ATOM 731 O O . GLY A 1 100 ? -3.859 -4.516 -5.906 1 96.81 100 GLY A O 1
ATOM 732 N N . ASP A 1 101 ? -3.234 -5.477 -4.027 1 98.5 101 ASP A N 1
ATOM 733 C CA . ASP A 1 101 ? -1.824 -5.609 -4.383 1 98.5 101 ASP A CA 1
ATOM 734 C C . ASP A 1 101 ? -1.443 -7.074 -4.582 1 98.5 101 ASP A C 1
ATOM 736 O O . ASP A 1 101 ? -1.841 -7.938 -3.797 1 98.5 101 ASP A O 1
ATOM 740 N N . ALA A 1 102 ? -0.596 -7.312 -5.57 1 98.62 102 ALA A N 1
ATOM 741 C CA . ALA A 1 102 ? -0.281 -8.664 -6.016 1 98.62 102 ALA A CA 1
ATOM 742 C C . ALA A 1 102 ? 0.536 -9.414 -4.969 1 98.62 102 ALA A C 1
ATOM 744 O O . ALA A 1 102 ? 0.597 -10.648 -4.98 1 98.62 102 ALA A O 1
ATOM 745 N N . MET A 1 103 ? 1.137 -8.695 -4.043 1 98.62 103 MET A N 1
ATOM 746 C CA . MET A 1 103 ? 2.096 -9.375 -3.178 1 98.62 103 MET A CA 1
ATOM 747 C C . MET A 1 103 ? 1.599 -9.414 -1.736 1 98.62 103 MET A C 1
ATOM 749 O O . MET A 1 103 ? 2.35 -9.773 -0.825 1 98.62 103 MET A O 1
ATOM 753 N N . LEU A 1 104 ? 0.346 -9.031 -1.453 1 98.38 104 LEU A N 1
ATOM 754 C CA . LEU A 1 104 ? -0.233 -9.023 -0.114 1 98.38 104 LEU A CA 1
ATOM 755 C C . LEU A 1 104 ? -1.594 -9.711 -0.108 1 98.38 104 LEU A C 1
ATOM 757 O O . LEU A 1 104 ? -2.584 -9.141 -0.574 1 98.38 104 LEU A O 1
ATOM 761 N N . PHE A 1 105 ? -1.662 -10.891 0.437 1 96.69 105 PHE A N 1
ATOM 762 C CA . PHE A 1 105 ? -2.879 -11.688 0.557 1 96.69 105 PHE A CA 1
ATOM 763 C C . PHE A 1 105 ? -3.537 -11.875 -0.805 1 96.69 105 PHE A C 1
ATOM 765 O O . PHE A 1 105 ? -4.766 -11.859 -0.916 1 96.69 105 PHE A O 1
ATOM 772 N N . SER A 1 106 ? -2.744 -12.078 -1.793 1 95.56 106 SER A N 1
ATOM 773 C CA . SER A 1 106 ? -3.229 -12.133 -3.17 1 95.56 106 SER A CA 1
ATOM 774 C C . SER A 1 106 ? -3.268 -13.562 -3.688 1 95.56 106 SER A C 1
ATOM 776 O O . SER A 1 106 ? -2.369 -14.359 -3.398 1 95.56 106 SER A O 1
ATOM 778 N N . THR A 1 107 ? -4.223 -13.812 -4.52 1 92.44 107 THR A N 1
ATOM 779 C CA . THR A 1 107 ? -4.312 -15.086 -5.227 1 92.44 107 THR A CA 1
ATOM 780 C C . THR A 1 107 ? -3.096 -15.289 -6.125 1 92.44 107 THR A C 1
ATOM 782 O O . THR A 1 107 ? -2.633 -16.422 -6.309 1 92.44 107 THR A O 1
ATOM 785 N N . TRP A 1 108 ? -2.504 -14.266 -6.57 1 96.62 108 TRP A N 1
ATOM 786 C CA . TRP A 1 108 ? -1.351 -14.32 -7.461 1 96.62 108 TRP A CA 1
ATOM 787 C C . TRP A 1 108 ? -0.198 -15.086 -6.816 1 96.62 108 TRP A C 1
ATOM 789 O O . TRP A 1 108 ? 0.547 -15.789 -7.5 1 96.62 108 TRP A O 1
ATOM 799 N N . ILE A 1 109 ? -0.039 -14.977 -5.504 1 96.31 109 ILE A N 1
ATOM 800 C CA . ILE A 1 109 ? 1.129 -15.531 -4.828 1 96.31 109 ILE A CA 1
ATOM 801 C C . ILE A 1 109 ? 1.16 -17.047 -5.008 1 96.31 109 ILE A C 1
ATOM 803 O O . ILE A 1 109 ? 2.232 -17.641 -5.145 1 96.31 109 ILE A O 1
ATOM 807 N N . PHE A 1 110 ? 0.016 -17.641 -5.148 1 94.06 110 PHE A N 1
ATOM 808 C CA . PHE A 1 110 ? -0.045 -19.078 -5.383 1 94.06 110 PHE A CA 1
ATOM 809 C C . PHE A 1 110 ? 0.478 -19.438 -6.773 1 94.06 110 PHE A C 1
ATOM 811 O O . PHE A 1 110 ? 1.126 -20.469 -6.957 1 94.06 110 PHE A O 1
ATOM 818 N N . LEU A 1 111 ? 0.168 -18.625 -7.73 1 96.5 111 LEU A N 1
ATOM 819 C CA . LEU A 1 111 ? 0.696 -18.797 -9.078 1 96.5 111 LEU A CA 1
ATOM 820 C C . LEU A 1 111 ? 2.197 -18.531 -9.109 1 96.5 111 LEU A C 1
ATOM 822 O O . LEU A 1 111 ? 2.945 -19.281 -9.758 1 96.5 111 LEU A O 1
ATOM 826 N N . LEU A 1 112 ? 2.592 -17.531 -8.375 1 97.25 112 LEU A N 1
ATOM 827 C CA . LEU A 1 112 ? 4.008 -17.188 -8.297 1 97.25 112 LEU A CA 1
ATOM 828 C C . LEU A 1 112 ? 4.824 -18.359 -7.777 1 97.25 112 LEU A C 1
ATOM 830 O O . LEU A 1 112 ? 5.895 -18.672 -8.312 1 97.25 112 LEU A O 1
ATOM 834 N N . GLN A 1 113 ? 4.312 -19.031 -6.789 1 94.62 113 GLN A N 1
ATOM 835 C CA . GLN A 1 113 ? 4.98 -20.188 -6.203 1 94.62 113 GLN A CA 1
ATOM 836 C C . GLN A 1 113 ? 5.191 -21.281 -7.238 1 94.62 113 GLN A C 1
ATOM 838 O O . GLN A 1 113 ? 6.18 -22.016 -7.184 1 94.62 113 GLN A O 1
ATOM 843 N N . ARG A 1 114 ? 4.355 -21.375 -8.164 1 94.81 114 ARG A N 1
ATOM 844 C CA . ARG A 1 114 ? 4.383 -22.438 -9.164 1 94.81 114 ARG A CA 1
ATOM 845 C C . ARG A 1 114 ? 5.219 -22.031 -10.375 1 94.81 114 ARG A C 1
ATOM 847 O O . ARG A 1 114 ? 5.945 -22.844 -10.938 1 94.81 114 ARG A O 1
ATOM 854 N N . ILE A 1 115 ? 5.117 -20.75 -10.688 1 96.44 115 ILE A N 1
ATOM 855 C CA . ILE A 1 115 ? 5.789 -20.25 -11.875 1 96.44 115 ILE A CA 1
ATOM 856 C C . ILE A 1 115 ? 7.258 -19.969 -11.562 1 96.44 115 ILE A C 1
ATOM 858 O O . ILE A 1 115 ? 8.125 -20.141 -12.422 1 96.44 115 ILE A O 1
ATOM 862 N N . GLY A 1 116 ? 7.504 -19.547 -10.328 1 95.31 116 GLY A N 1
ATOM 863 C CA . GLY A 1 116 ? 8.844 -19.125 -9.953 1 95.31 116 GLY A CA 1
ATOM 864 C C . GLY A 1 116 ? 9.156 -17.703 -10.344 1 95.31 116 GLY A C 1
ATOM 865 O O . GLY A 1 116 ? 8.273 -16.844 -10.32 1 95.31 116 GLY A O 1
ATOM 866 N N . CYS A 1 117 ? 10.469 -17.375 -10.523 1 94.38 117 CYS A N 1
ATOM 867 C CA . CYS A 1 117 ? 10.891 -16 -10.742 1 94.38 117 CYS A CA 1
ATOM 868 C C . CYS A 1 117 ? 11.641 -15.867 -12.062 1 94.38 117 CYS A C 1
ATOM 870 O O . CYS A 1 117 ? 12.758 -15.352 -12.094 1 94.38 117 CYS A O 1
ATOM 872 N N . PRO A 1 118 ? 10.969 -16.25 -13.062 1 95.94 118 PRO A N 1
ATOM 873 C CA . PRO A 1 118 ? 11.641 -16.094 -14.359 1 95.94 118 PRO A CA 1
ATOM 874 C C . PRO A 1 118 ? 11.836 -14.633 -14.742 1 95.94 118 PRO A C 1
ATOM 876 O O . PRO A 1 118 ? 11.133 -13.758 -14.234 1 95.94 118 PRO A O 1
ATOM 879 N N . GLU A 1 119 ? 12.664 -14.391 -15.711 1 95.56 119 GLU A N 1
ATOM 880 C CA . GLU A 1 119 ? 12.969 -13.031 -16.156 1 95.56 119 GLU A CA 1
ATOM 881 C C . GLU A 1 119 ? 11.797 -12.43 -16.938 1 95.56 119 GLU A C 1
ATOM 883 O O . GLU A 1 119 ? 11.641 -11.203 -16.984 1 95.56 119 GLU A O 1
ATOM 888 N N . TRP A 1 120 ? 11.023 -13.281 -17.516 1 97.81 120 TRP A N 1
ATOM 889 C CA . TRP A 1 120 ? 9.938 -12.797 -18.359 1 97.81 120 TRP A CA 1
ATOM 890 C C . TRP A 1 120 ? 8.719 -12.445 -17.516 1 97.81 120 TRP A C 1
ATOM 892 O O . TRP A 1 120 ? 7.676 -12.055 -18.047 1 97.81 120 TRP A O 1
ATOM 902 N N . LEU A 1 121 ? 8.828 -12.523 -16.188 1 98.44 121 LEU A N 1
ATOM 903 C CA . LEU A 1 121 ? 7.75 -12.156 -15.281 1 98.44 121 LEU A CA 1
ATOM 904 C C . LEU A 1 121 ? 7.988 -10.773 -14.68 1 98.44 121 LEU A C 1
ATOM 906 O O . LEU A 1 121 ? 9.047 -10.516 -14.102 1 98.44 121 LEU A O 1
ATOM 910 N N . GLU A 1 122 ? 7.07 -9.914 -14.844 1 98.62 122 GLU A N 1
ATOM 911 C CA . GLU A 1 122 ? 7.043 -8.625 -14.164 1 98.62 122 GLU A CA 1
ATOM 912 C C . GLU A 1 122 ? 5.801 -8.484 -13.289 1 98.62 122 GLU A C 1
ATOM 914 O O . GLU A 1 122 ? 4.684 -8.75 -13.742 1 98.62 122 GLU A O 1
ATOM 919 N N . ILE A 1 123 ? 6.027 -8.148 -12.094 1 98.88 123 ILE A N 1
ATOM 920 C CA . ILE A 1 123 ? 4.926 -7.895 -11.172 1 98.88 123 ILE A CA 1
ATOM 921 C C . ILE A 1 123 ? 4.77 -6.391 -10.953 1 98.88 123 ILE A C 1
ATOM 923 O O . ILE A 1 123 ? 5.73 -5.711 -10.586 1 98.88 123 ILE A O 1
ATOM 927 N N . VAL A 1 124 ? 3.617 -5.852 -11.195 1 98.94 124 VAL A N 1
ATOM 928 C CA . VAL A 1 124 ? 3.312 -4.438 -11.016 1 98.94 124 VAL A CA 1
ATOM 929 C C . VAL A 1 124 ? 2.551 -4.238 -9.703 1 98.94 124 VAL A C 1
ATOM 931 O O . VAL A 1 124 ? 1.439 -4.746 -9.539 1 98.94 124 VAL A O 1
ATOM 934 N N . PRO A 1 125 ? 3.125 -3.498 -8.758 1 98.94 125 PRO A N 1
ATOM 935 C CA . PRO A 1 125 ? 2.457 -3.273 -7.477 1 98.94 125 PRO A CA 1
ATOM 936 C C . PRO A 1 125 ? 1.234 -2.367 -7.598 1 98.94 125 PRO A C 1
ATOM 938 O O . PRO A 1 125 ? 1.034 -1.729 -8.633 1 98.94 125 PRO A O 1
ATOM 941 N N . GLY A 1 126 ? 0.382 -2.352 -6.586 1 98.88 126 GLY A N 1
ATOM 942 C CA . GLY A 1 126 ? -0.804 -1.511 -6.57 1 98.88 126 GLY A CA 1
ATOM 943 C C . GLY A 1 126 ? -1.1 -0.923 -5.203 1 98.88 126 GLY A C 1
ATOM 944 O O . GLY A 1 126 ? -0.412 -1.23 -4.227 1 98.88 126 GLY A O 1
ATOM 945 N N . VAL A 1 127 ? -2.139 -0.075 -5.156 1 98.88 127 VAL A N 1
ATOM 946 C CA . VAL A 1 127 ? -2.611 0.537 -3.92 1 98.88 127 VAL A CA 1
ATOM 947 C C . VAL A 1 127 ? -3.316 -0.511 -3.061 1 98.88 127 VAL A C 1
ATOM 949 O O . VAL A 1 127 ? -4.25 -1.171 -3.521 1 98.88 127 VAL A O 1
ATOM 952 N N . THR A 1 128 ? -2.871 -0.658 -1.888 1 98.56 128 THR A N 1
ATOM 953 C CA . THR A 1 128 ? -3.531 -1.597 -0.987 1 98.56 128 THR A CA 1
ATOM 954 C C . THR A 1 128 ? -4.867 -1.035 -0.504 1 98.56 128 THR A C 1
ATOM 956 O O . THR A 1 128 ? -5.062 0.182 -0.483 1 98.56 128 THR A O 1
ATOM 959 N N . SER A 1 129 ? -5.742 -1.935 -0.112 1 97.94 129 SER A N 1
ATOM 960 C CA . SER A 1 129 ? -7.047 -1.503 0.37 1 97.94 129 SER A CA 1
ATOM 961 C C . SER A 1 129 ? -6.918 -0.629 1.613 1 97.94 129 SER A C 1
ATOM 963 O O . SER A 1 129 ? -7.633 0.365 1.757 1 97.94 129 SER A O 1
ATOM 965 N N . PHE A 1 130 ? -5.949 -0.971 2.494 1 98.62 130 PHE A N 1
ATOM 966 C CA . PHE A 1 130 ? -5.895 -0.224 3.746 1 98.62 130 PHE A CA 1
ATOM 967 C C . PHE A 1 130 ? -5.258 1.143 3.533 1 98.62 130 PHE A C 1
ATOM 969 O O . PHE A 1 130 ? -5.551 2.092 4.262 1 98.62 130 PHE A O 1
ATOM 976 N N . ALA A 1 131 ? -4.375 1.275 2.512 1 98.75 131 ALA A N 1
ATOM 977 C CA . ALA A 1 131 ? -3.922 2.615 2.152 1 98.75 131 ALA A CA 1
ATOM 978 C C . ALA A 1 131 ? -5.082 3.471 1.65 1 98.75 131 ALA A C 1
ATOM 980 O O . ALA A 1 131 ? -5.191 4.648 2.006 1 98.75 131 ALA A O 1
ATOM 981 N N . ALA A 1 132 ? -5.934 2.881 0.834 1 98.81 132 ALA A N 1
ATOM 982 C CA . ALA A 1 132 ? -7.109 3.578 0.316 1 98.81 132 ALA A CA 1
ATOM 983 C C . ALA A 1 132 ? -8.062 3.957 1.444 1 98.81 132 ALA A C 1
ATOM 985 O O . ALA A 1 132 ? -8.586 5.07 1.472 1 98.81 132 ALA A O 1
ATOM 986 N N . ILE A 1 133 ? -8.297 3.068 2.342 1 98.69 133 ILE A N 1
ATOM 987 C CA . ILE A 1 133 ? -9.203 3.305 3.463 1 98.69 133 ILE A CA 1
ATOM 988 C C . ILE A 1 133 ? -8.648 4.426 4.34 1 98.69 133 ILE A C 1
ATOM 990 O O . ILE A 1 133 ? -9.391 5.328 4.746 1 98.69 133 ILE A O 1
ATOM 994 N N . ALA A 1 134 ? -7.363 4.367 4.617 1 98.69 134 ALA A N 1
ATOM 995 C CA . ALA A 1 134 ? -6.719 5.41 5.41 1 98.69 134 ALA A CA 1
ATOM 996 C C . ALA A 1 134 ? -6.902 6.781 4.77 1 98.69 134 ALA A C 1
ATOM 998 O O . ALA A 1 134 ? -7.223 7.758 5.449 1 98.69 134 ALA A O 1
ATOM 999 N N . ALA A 1 135 ? -6.695 6.84 3.492 1 98.69 135 ALA A N 1
ATOM 1000 C CA . ALA A 1 135 ? -6.84 8.086 2.754 1 98.69 135 ALA A CA 1
ATOM 1001 C C . ALA A 1 135 ? -8.281 8.586 2.791 1 98.69 135 ALA A C 1
ATOM 1003 O O . ALA A 1 135 ? -8.539 9.742 3.127 1 98.69 135 ALA A O 1
ATOM 1004 N N . ARG A 1 136 ? -9.195 7.707 2.488 1 97.75 136 ARG A N 1
ATOM 1005 C CA . ARG A 1 136 ? -10.609 8.047 2.412 1 97.75 136 ARG A CA 1
ATOM 1006 C C . ARG A 1 136 ? -11.141 8.5 3.77 1 97.75 136 ARG A C 1
ATOM 1008 O O . ARG A 1 136 ? -11.938 9.43 3.852 1 97.75 136 ARG A O 1
ATOM 1015 N N . ALA A 1 137 ? -10.68 7.871 4.766 1 96.88 137 ALA A N 1
ATOM 1016 C CA . ALA A 1 137 ? -11.164 8.156 6.113 1 96.88 137 ALA A CA 1
ATOM 1017 C C . ALA A 1 137 ? -10.336 9.25 6.777 1 96.88 137 ALA A C 1
ATOM 1019 O O . ALA A 1 137 ? -10.664 9.703 7.879 1 96.88 137 ALA A O 1
ATOM 1020 N N . LYS A 1 138 ? -9.266 9.664 6.113 1 97.19 138 LYS A N 1
ATOM 1021 C CA . LYS A 1 138 ? -8.328 10.625 6.684 1 97.19 138 LYS A CA 1
ATOM 1022 C C . LYS A 1 138 ? -7.855 10.18 8.062 1 97.19 138 LYS A C 1
ATOM 1024 O O . LYS A 1 138 ? -7.859 10.969 9.008 1 97.19 138 LYS A O 1
ATOM 1029 N N . MET A 1 139 ? -7.5 8.883 8.203 1 96.75 139 MET A N 1
ATOM 1030 C CA . MET A 1 139 ? -6.926 8.258 9.383 1 96.75 139 MET A CA 1
ATOM 1031 C C . MET A 1 139 ? -5.559 7.656 9.07 1 96.75 139 MET A C 1
ATOM 1033 O O . MET A 1 139 ? -5.473 6.594 8.453 1 96.75 139 MET A O 1
ATOM 1037 N N . PRO A 1 140 ? -4.516 8.281 9.531 1 97.88 140 PRO A N 1
ATOM 1038 C CA . PRO A 1 140 ? -3.176 7.793 9.203 1 97.88 140 PRO A CA 1
ATOM 1039 C C . PRO A 1 140 ? -2.928 6.367 9.695 1 97.88 140 PRO A C 1
ATOM 1041 O O . PRO A 1 140 ? -3.484 5.961 10.719 1 97.88 140 PRO A O 1
ATOM 1044 N N . LEU A 1 141 ? -2.08 5.652 9.023 1 98.44 141 LEU A N 1
ATOM 1045 C CA . LEU A 1 141 ? -1.69 4.297 9.391 1 98.44 141 LEU A CA 1
ATOM 1046 C C . LEU A 1 141 ? -0.58 4.316 10.438 1 98.44 141 LEU A C 1
ATOM 1048 O O . LEU A 1 141 ? -0.618 3.551 11.406 1 98.44 141 LEU A O 1
ATOM 1052 N N . ALA A 1 142 ? 0.42 5.113 10.219 1 96.94 142 ALA A N 1
ATOM 1053 C CA . ALA A 1 142 ? 1.537 5.25 11.148 1 96.94 142 ALA A CA 1
ATOM 1054 C C . ALA A 1 142 ? 2.301 6.547 10.898 1 96.94 142 ALA A C 1
ATOM 1056 O O . ALA A 1 142 ? 2.387 7.016 9.766 1 96.94 142 ALA A O 1
ATOM 1057 N N . ILE A 1 143 ? 2.803 7.043 11.961 1 93.25 143 ILE A N 1
ATOM 1058 C CA . ILE A 1 143 ? 3.629 8.242 11.875 1 93.25 143 ILE A CA 1
ATOM 1059 C C . ILE A 1 143 ? 4.867 8.086 12.75 1 93.25 143 ILE A C 1
ATOM 1061 O O . ILE A 1 143 ? 4.828 7.391 13.773 1 93.25 143 ILE A O 1
ATOM 1065 N N . GLU A 1 144 ? 5.996 8.664 12.289 1 90.94 144 GLU A N 1
ATOM 1066 C CA . GLU A 1 144 ? 7.238 8.766 13.055 1 90.94 144 GLU A CA 1
ATOM 1067 C C . GLU A 1 144 ? 7.723 7.391 13.5 1 90.94 144 GLU A C 1
ATOM 1069 O O . GLU A 1 144 ? 8.125 6.57 12.68 1 90.94 144 GLU A O 1
ATOM 1074 N N . ARG A 1 145 ? 7.488 7.078 14.82 1 92.12 145 ARG A N 1
ATOM 1075 C CA . ARG A 1 145 ? 8.062 5.848 15.359 1 92.12 145 ARG A CA 1
ATOM 1076 C C . ARG A 1 145 ? 6.988 4.793 15.586 1 92.12 145 ARG A C 1
ATOM 1078 O O . ARG A 1 145 ? 7.262 3.732 16.156 1 92.12 145 ARG A O 1
ATOM 1085 N N . GLN A 1 146 ? 5.836 5.102 15.148 1 94.44 146 GLN A N 1
ATOM 1086 C CA . GLN A 1 146 ? 4.723 4.172 15.328 1 94.44 146 GLN A CA 1
ATOM 1087 C C . GLN A 1 146 ? 4.922 2.912 14.492 1 94.44 146 GLN A C 1
ATOM 1089 O O . GLN A 1 146 ? 5.625 2.936 13.477 1 94.44 146 GLN A O 1
ATOM 1094 N N . SER A 1 147 ? 4.344 1.839 14.953 1 97.69 147 SER A N 1
ATOM 1095 C CA . SER A 1 147 ? 4.375 0.583 14.211 1 97.69 147 SER A CA 1
ATOM 1096 C C . SER A 1 147 ? 2.986 0.206 13.703 1 97.69 147 SER A C 1
ATOM 1098 O O . SER A 1 147 ? 1.978 0.581 14.305 1 97.69 147 SER A O 1
ATOM 1100 N N . LEU A 1 148 ? 2.947 -0.485 12.609 1 98.62 148 LEU A N 1
ATOM 1101 C CA . LEU A 1 148 ? 1.717 -0.946 11.977 1 98.62 148 LEU A CA 1
ATOM 1102 C C . LEU A 1 148 ? 1.723 -2.463 11.82 1 98.62 148 LEU A C 1
ATOM 1104 O O . LEU A 1 148 ? 2.697 -3.037 11.328 1 98.62 148 LEU A O 1
ATOM 1108 N N . ALA A 1 149 ? 0.651 -3.123 12.289 1 98.75 149 ALA A N 1
ATOM 1109 C CA . ALA A 1 149 ? 0.447 -4.543 12.008 1 98.75 149 ALA A CA 1
ATOM 1110 C C . ALA A 1 149 ? -0.697 -4.75 11.023 1 98.75 149 ALA A C 1
ATOM 1112 O O . ALA A 1 149 ? -1.738 -4.098 11.117 1 98.75 149 ALA A O 1
ATOM 1113 N N . VAL A 1 150 ? -0.473 -5.555 10.062 1 98.81 150 VAL A N 1
ATOM 1114 C CA . VAL A 1 150 ? -1.51 -6.012 9.141 1 98.81 150 VAL A CA 1
ATOM 1115 C C . VAL A 1 150 ? -1.819 -7.484 9.406 1 98.81 150 VAL A C 1
ATOM 1117 O O . VAL A 1 150 ? -0.968 -8.352 9.195 1 98.81 150 VAL A O 1
ATOM 1120 N N . ILE A 1 151 ? -3.076 -7.703 9.805 1 98.25 151 ILE A N 1
ATOM 1121 C CA . ILE A 1 151 ? -3.436 -9.031 10.281 1 98.25 151 ILE A CA 1
ATOM 1122 C C . ILE A 1 151 ? -4.68 -9.523 9.539 1 98.25 151 ILE A C 1
ATOM 1124 O O . ILE A 1 151 ? -5.633 -8.773 9.344 1 98.25 151 ILE A O 1
ATOM 1128 N N . SER A 1 152 ? -4.613 -10.781 9.125 1 96.56 152 SER A N 1
ATOM 1129 C CA . SER A 1 152 ? -5.824 -11.453 8.672 1 96.56 152 SER A CA 1
ATOM 1130 C C . SER A 1 152 ? -6.676 -11.914 9.852 1 96.56 152 SER A C 1
ATOM 1132 O O . SER A 1 152 ? -6.184 -12.586 10.758 1 96.56 152 SER A O 1
ATOM 1134 N N . CYS A 1 153 ? -7.957 -11.641 9.797 1 96.62 153 CYS A N 1
ATOM 1135 C CA . CYS A 1 153 ? -8.828 -12 10.914 1 96.62 153 CYS A CA 1
ATOM 1136 C C . CYS A 1 153 ? -9.109 -13.5 10.922 1 96.62 153 CYS A C 1
ATOM 1138 O O . CYS A 1 153 ? -9.75 -14.008 11.844 1 96.62 153 CYS A O 1
ATOM 1140 N N . THR A 1 154 ? -8.531 -14.211 9.945 1 93.88 154 THR A N 1
ATOM 1141 C CA . THR A 1 154 ? -8.602 -15.672 9.969 1 93.88 154 THR A CA 1
ATOM 1142 C C . THR A 1 154 ? -7.492 -16.25 10.836 1 93.88 154 THR A C 1
ATOM 1144 O O . THR A 1 154 ? -7.461 -17.453 11.086 1 93.88 154 THR A O 1
ATOM 1147 N N . ALA A 1 155 ? -6.613 -15.461 11.328 1 94.81 155 ALA A N 1
ATOM 1148 C CA . ALA A 1 155 ? -5.57 -15.883 12.266 1 94.81 155 ALA A CA 1
ATOM 1149 C C . ALA A 1 155 ? -6.168 -16.234 13.625 1 94.81 155 ALA A C 1
ATOM 1151 O O . ALA A 1 155 ? -7.301 -15.852 13.93 1 94.81 155 ALA A O 1
ATOM 1152 N N . PRO A 1 156 ? -5.395 -17.016 14.43 1 95.25 156 PRO A N 1
ATOM 1153 C CA . PRO A 1 156 ? -5.852 -17.297 15.797 1 95.25 156 PRO A CA 1
ATOM 1154 C C . PRO A 1 156 ? -6.105 -16.031 16.609 1 95.25 156 PRO A C 1
ATOM 1156 O O . PRO A 1 156 ? -5.34 -15.07 16.516 1 95.25 156 PRO A O 1
ATOM 1159 N N . GLU A 1 157 ? -7.141 -16.047 17.422 1 96.31 157 GLU A N 1
ATOM 1160 C CA . GLU A 1 157 ? -7.559 -14.883 18.188 1 96.31 157 GLU A CA 1
ATOM 1161 C C . GLU A 1 157 ? -6.441 -14.398 19.109 1 96.31 157 GLU A C 1
ATOM 1163 O O . GLU A 1 157 ? -6.281 -13.195 19.328 1 96.31 157 GLU A O 1
ATOM 1168 N N . ALA A 1 158 ? -5.727 -15.352 19.609 1 96.62 158 ALA A N 1
ATOM 1169 C CA . ALA A 1 158 ? -4.641 -15 20.516 1 96.62 158 ALA A CA 1
ATOM 1170 C C . ALA A 1 158 ? -3.59 -14.148 19.812 1 96.62 158 ALA A C 1
ATOM 1172 O O . ALA A 1 158 ? -3.018 -13.234 20.406 1 96.62 158 ALA A O 1
ATOM 1173 N N . GLU A 1 159 ? -3.32 -14.445 18.562 1 96.44 159 GLU A N 1
ATOM 1174 C CA . GLU A 1 159 ? -2.363 -13.672 17.766 1 96.44 159 GLU A CA 1
ATOM 1175 C C . GLU A 1 159 ? -2.887 -12.273 17.484 1 96.44 159 GLU A C 1
ATOM 1177 O O . GLU A 1 159 ? -2.133 -11.297 17.531 1 96.44 159 GLU A O 1
ATOM 1182 N N . ILE A 1 160 ? -4.141 -12.203 17.203 1 97.81 160 ILE A N 1
ATOM 1183 C CA . ILE A 1 160 ? -4.77 -10.914 16.969 1 97.81 160 ILE A CA 1
ATOM 1184 C C . ILE A 1 160 ? -4.711 -10.062 18.234 1 97.81 160 ILE A C 1
ATOM 1186 O O . ILE A 1 160 ? -4.324 -8.898 18.188 1 97.81 160 ILE A O 1
ATOM 1190 N N . ALA A 1 161 ? -5.023 -10.664 19.375 1 97.75 161 ALA A N 1
ATOM 1191 C CA . ALA A 1 161 ? -5 -9.969 20.672 1 97.75 161 ALA A CA 1
ATOM 1192 C C . ALA A 1 161 ? -3.594 -9.469 20.984 1 97.75 161 ALA A C 1
ATOM 1194 O O . ALA A 1 161 ? -3.424 -8.344 21.469 1 97.75 161 ALA A O 1
ATOM 1195 N N . GLN A 1 162 ? -2.652 -10.289 20.734 1 97.25 162 GLN A N 1
ATOM 1196 C CA . GLN A 1 162 ? -1.265 -9.906 20.969 1 97.25 162 GLN A CA 1
ATOM 1197 C C . GLN A 1 162 ? -0.864 -8.719 20.109 1 97.25 162 GLN A C 1
ATOM 1199 O O . GLN A 1 162 ? -0.214 -7.785 20.578 1 97.25 162 GLN A O 1
ATOM 1204 N N . ALA A 1 163 ? -1.224 -8.734 18.875 1 97.69 163 ALA A N 1
ATOM 1205 C CA . ALA A 1 163 ? -0.91 -7.637 17.969 1 97.69 163 ALA A CA 1
ATOM 1206 C C . ALA A 1 163 ? -1.58 -6.344 18.422 1 97.69 163 ALA A C 1
ATOM 1208 O O . ALA A 1 163 ? -0.976 -5.27 18.375 1 97.69 163 ALA A O 1
ATOM 1209 N N . LEU A 1 164 ? -2.818 -6.449 18.875 1 97.81 164 LEU A N 1
ATOM 1210 C CA . LEU A 1 164 ? -3.559 -5.293 19.375 1 97.81 164 LEU A CA 1
ATOM 1211 C C . LEU A 1 164 ? -2.826 -4.637 20.547 1 97.81 164 LEU A C 1
ATOM 1213 O O . LEU A 1 164 ? -2.861 -3.414 20.688 1 97.81 164 LEU A O 1
ATOM 1217 N N . GLN A 1 165 ? -2.139 -5.398 21.25 1 96.5 165 GLN A N 1
ATOM 1218 C CA . GLN A 1 165 ? -1.415 -4.879 22.406 1 96.5 165 GLN A CA 1
ATOM 1219 C C . GLN A 1 165 ? -0.088 -4.254 21.984 1 96.5 165 GLN A C 1
ATOM 1221 O O . GLN A 1 165 ? 0.33 -3.236 22.547 1 96.5 165 GLN A O 1
ATOM 1226 N N . GLN A 1 166 ? 0.508 -4.715 21 1 96.44 166 GLN A N 1
ATOM 1227 C CA . GLN A 1 166 ? 1.917 -4.445 20.734 1 96.44 166 GLN A CA 1
ATOM 1228 C C . GLN A 1 166 ? 2.08 -3.264 19.781 1 96.44 166 GLN A C 1
ATOM 1230 O O . GLN A 1 166 ? 3.109 -2.584 19.797 1 96.44 166 GLN A O 1
ATOM 1235 N N . HIS A 1 167 ? 1.132 -3.037 18.922 1 97.88 167 HIS A N 1
ATOM 1236 C CA . HIS A 1 167 ? 1.338 -2.07 17.844 1 97.88 167 HIS A CA 1
ATOM 1237 C C . HIS A 1 167 ? 0.474 -0.831 18.047 1 97.88 167 HIS A C 1
ATOM 1239 O O . HIS A 1 167 ? -0.598 -0.908 18.656 1 97.88 167 HIS A O 1
ATOM 1245 N N . ASP A 1 168 ? 0.935 0.289 17.531 1 97.31 168 ASP A N 1
ATOM 1246 C CA . ASP A 1 168 ? 0.219 1.558 17.609 1 97.31 168 ASP A CA 1
ATOM 1247 C C . ASP A 1 168 ? -1.001 1.559 16.703 1 97.31 168 ASP A C 1
ATOM 1249 O O . ASP A 1 168 ? -2.021 2.172 17.016 1 97.31 168 ASP A O 1
ATOM 1253 N N . SER A 1 169 ? -0.87 0.932 15.609 1 98.12 169 SER A N 1
ATOM 1254 C CA . SER A 1 169 ? -1.925 0.841 14.609 1 98.12 169 SER A CA 1
ATOM 1255 C C . SER A 1 169 ? -2.041 -0.575 14.055 1 98.12 169 SER A C 1
ATOM 1257 O O . SER A 1 169 ? -1.062 -1.324 14.039 1 98.12 169 SER A O 1
ATOM 1259 N N . LEU A 1 170 ? -3.287 -0.91 13.648 1 98.62 170 LEU A N 1
ATOM 1260 C CA . LEU A 1 170 ? -3.525 -2.229 13.07 1 98.62 170 LEU A CA 1
ATOM 1261 C C . LEU A 1 170 ? -4.477 -2.141 11.883 1 98.62 170 LEU A C 1
ATOM 1263 O O . LEU A 1 170 ? -5.391 -1.312 11.875 1 98.62 170 LEU A O 1
ATOM 1267 N N . VAL A 1 171 ? -4.219 -2.93 10.977 1 98.88 171 VAL A N 1
ATOM 1268 C CA . VAL A 1 171 ? -5.148 -3.277 9.906 1 98.88 171 VAL A CA 1
ATOM 1269 C C . VAL A 1 171 ? -5.66 -4.703 10.109 1 98.88 171 VAL A C 1
ATOM 1271 O O . VAL A 1 171 ? -4.875 -5.652 10.141 1 98.88 171 VAL A O 1
ATOM 1274 N N . LEU A 1 172 ? -6.93 -4.809 10.297 1 98.62 172 LEU A N 1
ATOM 1275 C CA . LEU A 1 172 ? -7.578 -6.109 10.406 1 98.62 172 LEU A CA 1
ATOM 1276 C C . LEU A 1 172 ? -8.367 -6.43 9.141 1 98.62 172 LEU A C 1
ATOM 1278 O O . LEU A 1 172 ? -9.43 -5.844 8.898 1 98.62 172 LEU A O 1
ATOM 1282 N N . MET A 1 173 ? -7.816 -7.352 8.398 1 98 173 MET A N 1
ATOM 1283 C CA . MET A 1 173 ? -8.398 -7.684 7.102 1 98 173 MET A CA 1
ATOM 1284 C C . MET A 1 173 ? -9.25 -8.945 7.191 1 98 173 MET A C 1
ATOM 1286 O O . MET A 1 173 ? -9.148 -9.703 8.156 1 98 173 MET A O 1
ATOM 1290 N N . LYS A 1 174 ? -10.07 -9.125 6.152 1 95.62 174 LYS A N 1
ATOM 1291 C CA . LYS A 1 174 ? -10.938 -10.297 6.062 1 95.62 174 LYS A CA 1
ATOM 1292 C C . LYS A 1 174 ? -11.797 -10.445 7.316 1 95.62 174 LYS A C 1
ATOM 1294 O O . LYS A 1 174 ? -11.844 -11.516 7.922 1 95.62 174 LYS A O 1
ATOM 1299 N N . VAL A 1 175 ? -12.469 -9.359 7.645 1 96.31 175 VAL A N 1
ATOM 1300 C CA . VAL A 1 175 ? -13.258 -9.266 8.867 1 96.31 175 VAL A CA 1
ATOM 1301 C C . VAL A 1 175 ? -14.586 -10 8.68 1 96.31 175 VAL A C 1
ATOM 1303 O O . VAL A 1 175 ? -15.219 -10.414 9.656 1 96.31 175 VAL A O 1
ATOM 1306 N N . TYR A 1 176 ? -14.906 -10.086 7.391 1 92.44 176 TYR A N 1
ATOM 1307 C CA . TYR A 1 176 ? -16.172 -10.719 7.051 1 92.44 176 TYR A CA 1
ATOM 1308 C C . TYR A 1 176 ? -16.297 -12.094 7.703 1 92.44 176 TYR A C 1
ATOM 1310 O O . TYR A 1 176 ? -15.344 -12.875 7.684 1 92.44 176 TYR A O 1
ATOM 1318 N N . GLY A 1 177 ? -17.359 -12.391 8.352 1 91.69 177 GLY A N 1
ATOM 1319 C CA . GLY A 1 177 ? -17.641 -13.664 8.992 1 91.69 177 GLY A CA 1
ATOM 1320 C C . GLY A 1 177 ? -17.062 -13.758 10.398 1 91.69 177 GLY A C 1
ATOM 1321 O O . GLY A 1 177 ? -17.281 -14.75 11.094 1 91.69 177 GLY A O 1
ATOM 1322 N N . ARG A 1 178 ? -16.25 -12.766 10.766 1 94.75 178 ARG A N 1
ATOM 1323 C CA . ARG A 1 178 ? -15.57 -12.797 12.055 1 94.75 178 ARG A CA 1
ATOM 1324 C C . ARG A 1 178 ? -15.828 -11.508 12.836 1 94.75 178 ARG A C 1
ATOM 1326 O O . ARG A 1 178 ? -15.195 -11.266 13.867 1 94.75 178 ARG A O 1
ATOM 1333 N N . PHE A 1 179 ? -16.719 -10.773 12.43 1 97.06 179 PHE A N 1
ATOM 1334 C CA . PHE A 1 179 ? -16.875 -9.414 12.922 1 97.06 179 PHE A CA 1
ATOM 1335 C C . PHE A 1 179 ? -17.188 -9.422 14.414 1 97.06 179 PHE A C 1
ATOM 1337 O O . PHE A 1 179 ? -16.562 -8.695 15.188 1 97.06 179 PHE A O 1
ATOM 1344 N N . ALA A 1 180 ? -18.078 -10.203 14.82 1 96.75 180 ALA A N 1
ATOM 1345 C CA . ALA A 1 180 ? -18.484 -10.227 16.219 1 96.75 180 ALA A CA 1
ATOM 1346 C C . ALA A 1 180 ? -17.297 -10.516 17.141 1 96.75 180 ALA A C 1
ATOM 1348 O O . ALA A 1 180 ? -17.125 -9.852 18.156 1 96.75 180 ALA A O 1
ATOM 1349 N N . ARG A 1 181 ? -16.547 -11.453 16.781 1 96.75 181 ARG A N 1
ATOM 1350 C CA . ARG A 1 181 ? -15.391 -11.844 17.578 1 96.75 181 ARG A CA 1
ATOM 1351 C C . ARG A 1 181 ? -14.336 -10.742 17.594 1 96.75 181 ARG A C 1
ATOM 1353 O O . ARG A 1 181 ? -13.742 -10.445 18.625 1 96.75 181 ARG A O 1
ATOM 1360 N N . ILE A 1 182 ? -14.117 -10.164 16.438 1 97.62 182 ILE A N 1
ATOM 1361 C CA . ILE A 1 182 ? -13.125 -9.102 16.328 1 97.62 182 ILE A CA 1
ATOM 1362 C C . ILE A 1 182 ? -13.57 -7.895 17.141 1 97.62 182 ILE A C 1
ATOM 1364 O O . ILE A 1 182 ? -12.766 -7.281 17.844 1 97.62 182 ILE A O 1
ATOM 1368 N N . LYS A 1 183 ? -14.828 -7.582 17.031 1 97.44 183 LYS A N 1
ATOM 1369 C CA . LYS A 1 183 ? -15.398 -6.492 17.828 1 97.44 183 LYS A CA 1
ATOM 1370 C C . LYS A 1 183 ? -15.188 -6.738 19.312 1 97.44 183 LYS A C 1
ATOM 1372 O O . LYS A 1 183 ? -14.812 -5.824 20.062 1 97.44 183 LYS A O 1
ATOM 1377 N N . ALA A 1 184 ? -15.414 -7.914 19.75 1 97.38 184 ALA A N 1
ATOM 1378 C CA . ALA A 1 184 ? -15.211 -8.281 21.141 1 97.38 184 ALA A CA 1
ATOM 1379 C C . ALA A 1 184 ? -13.758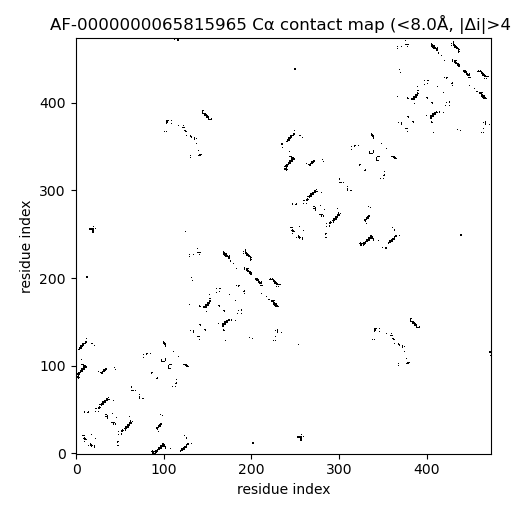 -8.109 21.562 1 97.38 184 ALA A C 1
ATOM 1381 O O . ALA A 1 184 ? -13.469 -7.602 22.641 1 97.38 184 ALA A O 1
ATOM 1382 N N . LEU A 1 185 ? -12.82 -8.531 20.734 1 97.88 185 LEU A N 1
ATOM 1383 C CA . LEU A 1 185 ? -11.398 -8.383 21.016 1 97.88 185 LEU A CA 1
ATOM 1384 C C . LEU A 1 185 ? -11.016 -6.91 21.125 1 97.88 185 LEU A C 1
ATOM 1386 O O . LEU A 1 185 ? -10.242 -6.531 22 1 97.88 185 LEU A O 1
ATOM 1390 N N . LEU A 1 186 ? -11.562 -6.094 20.25 1 98 186 LEU A N 1
ATOM 1391 C CA . LEU A 1 186 ? -11.32 -4.656 20.297 1 98 186 LEU A CA 1
ATOM 1392 C C . LEU A 1 186 ? -11.852 -4.051 21.594 1 98 186 LEU A C 1
ATOM 1394 O O . LEU A 1 186 ? -11.195 -3.217 22.219 1 98 186 LEU A O 1
ATOM 1398 N N . ALA A 1 187 ? -13.039 -4.457 21.938 1 97.31 187 ALA A N 1
ATOM 1399 C CA . ALA A 1 187 ? -13.648 -3.973 23.172 1 97.31 187 ALA A CA 1
ATOM 1400 C C . ALA A 1 187 ? -12.797 -4.336 24.391 1 97.31 187 ALA A C 1
ATOM 1402 O O . ALA A 1 187 ? -12.531 -3.494 25.25 1 97.31 187 ALA A O 1
ATOM 1403 N N . GLN A 1 188 ? -12.383 -5.559 24.438 1 97.31 188 GLN A N 1
ATOM 1404 C CA . GLN A 1 188 ? -11.547 -6.043 25.531 1 97.31 188 GLN A CA 1
ATOM 1405 C C . GLN A 1 188 ? -10.25 -5.25 25.625 1 97.31 188 GLN A C 1
ATOM 1407 O O . GLN A 1 188 ? -9.75 -4.992 26.734 1 97.31 188 GLN A O 1
ATOM 1412 N N . ALA A 1 189 ? -9.719 -4.875 24.5 1 97 189 ALA A N 1
ATOM 1413 C CA . ALA A 1 189 ? -8.461 -4.141 24.453 1 97 189 ALA A CA 1
ATOM 1414 C C . ALA A 1 189 ? -8.688 -2.646 24.672 1 97 189 ALA A C 1
ATOM 1416 O O . ALA A 1 189 ? -7.73 -1.87 24.734 1 97 189 ALA A O 1
ATOM 1417 N N . GLY A 1 190 ? -9.938 -2.195 24.75 1 96.38 190 GLY A N 1
ATOM 1418 C CA . GLY A 1 190 ? -10.266 -0.789 24.906 1 96.38 190 GLY A CA 1
ATOM 1419 C C . GLY A 1 190 ? -10.016 0.031 23.656 1 96.38 190 GLY A C 1
ATOM 1420 O O . GLY A 1 190 ? -9.664 1.21 23.734 1 96.38 190 GLY A O 1
ATOM 1421 N N . LEU A 1 191 ? -10.164 -0.609 22.469 1 96.62 191 LEU A N 1
ATOM 1422 C CA . LEU A 1 191 ? -9.742 0.032 21.234 1 96.62 191 LEU A CA 1
ATOM 1423 C C . LEU A 1 191 ? -10.938 0.293 20.312 1 96.62 191 LEU A C 1
ATOM 1425 O O . LEU A 1 191 ? -10.773 0.756 19.188 1 96.62 191 LEU A O 1
ATOM 1429 N N . LEU A 1 192 ? -12.086 0.028 20.766 1 95.5 192 LEU A N 1
ATOM 1430 C CA . LEU A 1 192 ? -13.273 0.134 19.938 1 95.5 192 LEU A CA 1
ATOM 1431 C C . LEU A 1 192 ? -13.461 1.562 19.438 1 95.5 192 LEU A C 1
ATOM 1433 O O . LEU A 1 192 ? -13.859 1.776 18.281 1 95.5 192 LEU A O 1
ATOM 1437 N N . GLU A 1 193 ? -13.102 2.576 20.188 1 93.56 193 GLU A N 1
ATOM 1438 C CA . GLU A 1 193 ? -13.336 3.977 19.859 1 93.56 193 GLU A CA 1
ATOM 1439 C C . GLU A 1 193 ? -12.266 4.496 18.906 1 93.56 193 GLU A C 1
ATOM 1441 O O . GLU A 1 193 ? -12.414 5.574 18.328 1 93.56 193 GLU A O 1
ATOM 1446 N N . CYS A 1 194 ? -11.219 3.713 18.719 1 94.75 194 CYS A N 1
ATOM 1447 C CA . CYS A 1 194 ? -10.133 4.129 17.828 1 94.75 194 CYS A CA 1
ATOM 1448 C C . CYS A 1 194 ? -10.109 3.283 16.562 1 94.75 194 CYS A C 1
ATOM 1450 O O . CYS A 1 194 ? -9.094 3.227 15.867 1 94.75 194 CYS A O 1
ATOM 1452 N N . ALA A 1 195 ? -11.25 2.639 16.359 1 97 195 ALA A N 1
ATOM 1453 C CA . ALA A 1 195 ? -11.344 1.74 15.219 1 97 195 ALA A CA 1
ATOM 1454 C C . ALA A 1 195 ? -12.422 2.205 14.242 1 97 195 ALA A C 1
ATOM 1456 O O . ALA A 1 195 ? -13.469 2.697 14.656 1 97 195 ALA A O 1
ATOM 1457 N N . LEU A 1 196 ? -12.156 2.064 12.977 1 97.12 196 LEU A N 1
ATOM 1458 C CA . LEU A 1 196 ? -13.148 2.258 11.922 1 97.12 196 LEU A CA 1
ATOM 1459 C C . LEU A 1 196 ? -13.195 1.052 10.992 1 97.12 196 LEU A C 1
ATOM 1461 O O . LEU A 1 196 ? -12.211 0.323 10.859 1 97.12 196 LEU A O 1
ATOM 1465 N N . MET A 1 197 ? -14.359 0.783 10.469 1 98.06 197 MET A N 1
ATOM 1466 C CA . MET A 1 197 ? -14.531 -0.281 9.484 1 98.06 197 MET A CA 1
ATOM 1467 C C . MET A 1 197 ? -15.016 0.283 8.148 1 98.06 197 MET A C 1
ATOM 1469 O O . MET A 1 197 ? -15.891 1.149 8.117 1 98.06 197 MET A O 1
ATOM 1473 N N . MET A 1 198 ? -14.414 -0.106 7.098 1 98.25 198 MET A N 1
ATOM 1474 C CA . MET A 1 198 ? -14.898 0.216 5.758 1 98.25 198 MET A CA 1
ATOM 1475 C C . MET A 1 198 ? -15.07 -1.048 4.922 1 98.25 198 MET A C 1
ATOM 1477 O O . MET A 1 198 ? -14.227 -1.944 4.961 1 98.25 198 MET A O 1
ATOM 1481 N N . SER A 1 199 ? -16.172 -1.208 4.219 1 97.44 199 SER A N 1
ATOM 1482 C CA . SER A 1 199 ? -16.453 -2.287 3.273 1 97.44 199 SER A CA 1
ATOM 1483 C C . SER A 1 199 ? -16.5 -1.77 1.84 1 97.44 199 SER A C 1
ATOM 1485 O O . SER A 1 199 ? -16.969 -0.664 1.589 1 97.44 199 SER A O 1
ATOM 1487 N N . GLU A 1 200 ? -15.898 -2.588 0.964 1 97 200 GLU A N 1
ATOM 1488 C CA . GLU A 1 200 ? -15.914 -2.285 -0.464 1 97 200 GLU A CA 1
ATOM 1489 C C . GLU A 1 200 ? -15.336 -0.9 -0.74 1 97 200 GLU A C 1
ATOM 1491 O O . GLU A 1 200 ? -15.953 -0.094 -1.442 1 97 200 GLU A O 1
ATOM 1496 N N . ALA A 1 201 ? -14.164 -0.673 -0.113 1 97.75 201 ALA A N 1
ATOM 1497 C CA . ALA A 1 201 ? -13.484 0.616 -0.225 1 97.75 201 ALA A CA 1
ATOM 1498 C C . ALA A 1 201 ? -13.273 0.996 -1.688 1 97.75 201 ALA A C 1
ATOM 1500 O O . ALA A 1 201 ? -12.719 0.213 -2.463 1 97.75 201 ALA A O 1
ATOM 1501 N N . THR A 1 202 ? -13.711 2.215 -2.051 1 98.19 202 THR A N 1
ATOM 1502 C CA . THR A 1 202 ? -13.57 2.904 -3.328 1 98.19 202 THR A CA 1
ATOM 1503 C C . THR A 1 202 ? -14.469 2.268 -4.387 1 98.19 202 THR A C 1
ATOM 1505 O O . THR A 1 202 ? -14.484 2.709 -5.539 1 98.19 202 THR A O 1
ATOM 1508 N N . LEU A 1 203 ? -15.156 1.2 -4.035 1 97.06 203 LEU A N 1
ATOM 1509 C CA . LEU A 1 203 ? -16.188 0.627 -4.898 1 97.06 203 LEU A CA 1
ATOM 1510 C C . LEU A 1 203 ? -17.516 1.356 -4.723 1 97.06 203 LEU A C 1
ATOM 1512 O O . LEU A 1 203 ? -17.703 2.088 -3.748 1 97.06 203 LEU A O 1
ATOM 1516 N N . PRO A 1 204 ? -18.453 1.175 -5.668 1 94.69 204 PRO A N 1
ATOM 1517 C CA . PRO A 1 204 ? -19.734 1.864 -5.574 1 94.69 204 PRO A CA 1
ATOM 1518 C C . PRO A 1 204 ? -20.5 1.514 -4.301 1 94.69 204 PRO A C 1
ATOM 1520 O O . PRO A 1 204 ? -21.281 2.33 -3.797 1 94.69 204 PRO A O 1
ATOM 1523 N N . GLY A 1 205 ? -20.297 0.353 -3.715 1 95.75 205 GLY A N 1
ATOM 1524 C CA . GLY A 1 205 ? -20.984 -0.093 -2.52 1 95.75 205 GLY A CA 1
ATOM 1525 C C . GLY A 1 205 ? -20.234 0.222 -1.238 1 95.75 205 GLY A C 1
ATOM 1526 O O . GLY A 1 205 ? -20.5 -0.383 -0.196 1 95.75 205 GLY A O 1
ATOM 1527 N N . GLU A 1 206 ? -19.438 1.233 -1.305 1 97.88 206 GLU A N 1
ATOM 1528 C CA . GLU A 1 206 ? -18.594 1.575 -0.156 1 97.88 206 GLU A CA 1
ATOM 1529 C C . GLU A 1 206 ? -19.453 1.956 1.051 1 97.88 206 GLU A C 1
ATOM 1531 O O . GLU A 1 206 ? -20.422 2.709 0.922 1 97.88 206 GLU A O 1
ATOM 1536 N N . GLN A 1 207 ? -19.109 1.358 2.211 1 96.81 207 GLN A N 1
ATOM 1537 C CA . GLN A 1 207 ? -19.688 1.719 3.502 1 96.81 207 GLN A CA 1
ATOM 1538 C C . GLN A 1 207 ? -18.594 1.958 4.543 1 96.81 207 GLN A C 1
ATOM 1540 O O . GLN A 1 207 ? -17.594 1.245 4.57 1 96.81 207 GLN A O 1
ATOM 1545 N N . CYS A 1 208 ? -18.859 2.953 5.375 1 97.06 208 CYS A N 1
ATOM 1546 C CA . CYS A 1 208 ? -17.906 3.295 6.422 1 97.06 208 CYS A CA 1
ATOM 1547 C C . CYS A 1 208 ? -18.609 3.441 7.77 1 97.06 208 CYS A C 1
ATOM 1549 O O . CYS A 1 208 ? -19.641 4.086 7.867 1 97.06 208 CYS A O 1
ATOM 1551 N N . TRP A 1 209 ? -18.031 2.834 8.734 1 96.44 209 TRP A N 1
ATOM 1552 C CA . TRP A 1 209 ? -18.5 2.953 10.117 1 96.44 209 TRP A CA 1
ATOM 1553 C C . TRP A 1 209 ? -17.359 3.428 11.023 1 96.44 209 TRP A C 1
ATOM 1555 O O . TRP A 1 209 ? -16.422 2.684 11.281 1 96.44 209 TRP A O 1
ATOM 1565 N N . ARG A 1 210 ? -17.469 4.555 11.594 1 93.94 210 ARG A N 1
ATOM 1566 C CA . ARG A 1 210 ? -16.438 5.109 12.469 1 93.94 210 ARG A CA 1
ATOM 1567 C C . ARG A 1 210 ? -16.688 4.723 13.922 1 93.94 210 ARG A C 1
ATOM 1569 O O . ARG A 1 210 ? -15.805 4.84 14.766 1 93.94 210 ARG A O 1
ATOM 1576 N N . HIS A 1 211 ? -17.891 4.324 14.188 1 92.19 211 HIS A N 1
ATOM 1577 C CA . HIS A 1 211 ? -18.297 3.855 15.508 1 92.19 211 HIS A CA 1
ATOM 1578 C C . HIS A 1 211 ? -18.75 2.398 15.469 1 92.19 211 HIS A C 1
ATOM 1580 O O . HIS A 1 211 ? -19.922 2.119 15.242 1 92.19 211 HIS A O 1
ATOM 1586 N N . LEU A 1 212 ? -17.844 1.523 15.844 1 94.88 212 LEU A N 1
ATOM 1587 C CA . LEU A 1 212 ? -18.094 0.099 15.656 1 94.88 212 LEU A CA 1
ATOM 1588 C C . LEU A 1 212 ? -19.125 -0.405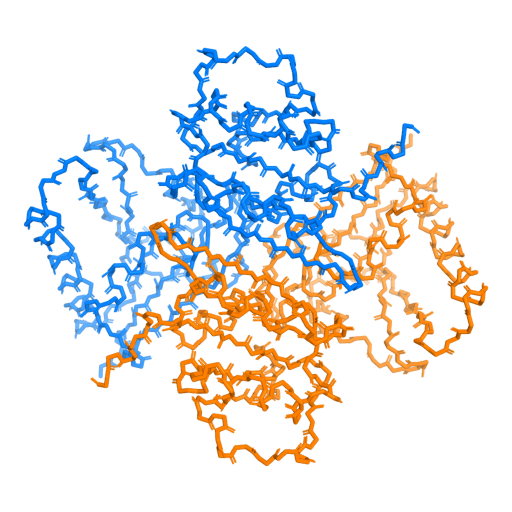 16.672 1 94.88 212 LEU A C 1
ATOM 1590 O O . LEU A 1 212 ? -19.766 -1.435 16.453 1 94.88 212 LEU A O 1
ATOM 1594 N N . HIS A 1 213 ? -19.25 0.353 17.719 1 91.5 213 HIS A N 1
ATOM 1595 C CA . HIS A 1 213 ? -20.219 -0.056 18.734 1 91.5 213 HIS A CA 1
ATOM 1596 C C . HIS A 1 213 ? -21.641 -0.009 18.188 1 91.5 213 HIS A C 1
ATOM 1598 O O . HIS A 1 213 ? -22.516 -0.723 18.672 1 91.5 213 HIS A O 1
ATOM 1604 N N . GLU A 1 214 ? -21.812 0.735 17.141 1 91.56 214 GLU A N 1
ATOM 1605 C CA . GLU A 1 214 ? -23.156 0.913 16.562 1 91.56 214 GLU A CA 1
ATOM 1606 C C . GLU A 1 214 ? -23.453 -0.156 15.523 1 91.56 214 GLU A C 1
ATOM 1608 O O . GLU A 1 214 ? -24.594 -0.286 15.07 1 91.56 214 GLU A O 1
ATOM 1613 N N . VAL A 1 215 ? -22.469 -0.799 15.164 1 93.19 215 VAL A N 1
ATOM 1614 C CA . VAL A 1 215 ? -22.656 -1.814 14.133 1 93.19 215 VAL A CA 1
ATOM 1615 C C . VAL A 1 215 ? -23.109 -3.123 14.773 1 93.19 215 VAL A C 1
ATOM 1617 O O . VAL A 1 215 ? -22.453 -3.645 15.672 1 93.19 215 VAL A O 1
ATOM 1620 N N . ASN A 1 216 ? -24.188 -3.592 14.281 1 94.62 216 ASN A N 1
ATOM 1621 C CA . ASN A 1 216 ? -24.719 -4.848 14.805 1 94.62 216 ASN A CA 1
ATOM 1622 C C . ASN A 1 216 ? -23.766 -6.008 14.539 1 94.62 216 ASN A C 1
ATOM 1624 O O . ASN A 1 216 ? -23.219 -6.137 13.438 1 94.62 216 ASN A O 1
ATOM 1628 N N . ASP A 1 217 ? -23.703 -6.902 15.5 1 93.94 217 ASP A N 1
ATOM 1629 C CA . ASP A 1 217 ? -22.781 -8.031 15.414 1 93.94 217 ASP A CA 1
ATOM 1630 C C . ASP A 1 217 ? -23.188 -8.992 14.297 1 93.94 217 ASP A C 1
ATOM 1632 O O . ASP A 1 217 ? -22.344 -9.68 13.727 1 93.94 217 ASP A O 1
ATOM 1636 N N . ASP A 1 218 ? -24.453 -8.992 14.039 1 92.19 218 ASP A N 1
ATOM 1637 C CA . ASP A 1 218 ? -24.984 -9.953 13.078 1 92.19 218 ASP A CA 1
ATOM 1638 C C . ASP A 1 218 ? -25.125 -9.328 11.695 1 92.19 218 ASP A C 1
ATOM 1640 O O . ASP A 1 218 ? -25.672 -9.938 10.781 1 92.19 218 ASP A O 1
ATOM 1644 N N . ARG A 1 219 ? -24.641 -8.164 11.602 1 89.94 219 ARG A N 1
ATOM 1645 C CA . ARG A 1 219 ? -24.719 -7.504 10.305 1 89.94 219 ARG A CA 1
ATOM 1646 C C . ARG A 1 219 ? -23.938 -8.273 9.25 1 89.94 219 ARG A C 1
ATOM 1648 O O . ARG A 1 219 ? -22.766 -8.594 9.461 1 89.94 219 ARG A O 1
ATOM 1655 N N . PRO A 1 220 ? -24.641 -8.609 8.242 1 92.81 220 PRO A N 1
ATOM 1656 C CA . PRO A 1 220 ? -23.859 -9.188 7.145 1 92.81 220 PRO A CA 1
ATOM 1657 C C . PRO A 1 220 ? -22.891 -8.18 6.523 1 92.81 220 PRO A C 1
ATOM 1659 O O . PRO A 1 220 ? -23.266 -7.035 6.266 1 92.81 220 PRO A O 1
ATOM 1662 N N . LEU A 1 221 ? -21.672 -8.562 6.352 1 94.94 221 LEU A N 1
ATOM 1663 C CA . LEU A 1 221 ? -20.641 -7.707 5.77 1 94.94 221 LEU A CA 1
ATOM 1664 C C . LEU A 1 221 ? -20.141 -8.273 4.441 1 94.94 221 LEU A C 1
ATOM 1666 O O . LEU A 1 221 ? -20.016 -9.492 4.293 1 94.94 221 LEU A O 1
ATOM 1670 N N . PRO A 1 222 ? -19.891 -7.395 3.52 1 93.56 222 PRO A N 1
ATOM 1671 C CA . PRO A 1 222 ? -19.219 -7.863 2.307 1 93.56 222 PRO A CA 1
ATOM 1672 C C . PRO A 1 222 ? -17.859 -8.5 2.594 1 93.56 222 PRO A C 1
ATOM 1674 O O . PRO A 1 222 ? -17.25 -8.234 3.641 1 93.56 222 PRO A O 1
ATOM 1677 N N . TYR A 1 223 ? -17.391 -9.305 1.66 1 89.81 223 TYR A N 1
ATOM 1678 C CA . TYR A 1 223 ? -16.109 -10 1.777 1 89.81 223 TYR A CA 1
ATOM 1679 C C . TYR A 1 223 ? -14.977 -9.016 2.012 1 89.81 223 TYR A C 1
ATOM 1681 O O . TYR A 1 223 ? -14.109 -9.25 2.855 1 89.81 223 TYR A O 1
ATOM 1689 N N . PHE A 1 224 ? -15.055 -7.941 1.327 1 94.12 224 PHE A N 1
ATOM 1690 C CA . PHE A 1 224 ? -13.984 -6.949 1.414 1 94.12 224 PHE A CA 1
ATOM 1691 C C . PHE A 1 224 ? -14.297 -5.918 2.492 1 94.12 224 PHE A C 1
ATOM 1693 O O . PHE A 1 224 ? -14.578 -4.758 2.186 1 94.12 224 PHE A O 1
ATOM 1700 N N . SER A 1 225 ? -14.273 -6.344 3.719 1 97.38 225 SER A N 1
ATOM 1701 C CA . SER A 1 225 ? -14.422 -5.508 4.902 1 97.38 225 SER A CA 1
ATOM 1702 C C . SER A 1 225 ? -13.133 -5.473 5.723 1 97.38 225 SER A C 1
ATOM 1704 O O . SER A 1 225 ? -12.5 -6.512 5.938 1 97.38 225 SER A O 1
ATOM 1706 N N . THR A 1 226 ? -12.727 -4.273 6.07 1 98.56 226 THR A N 1
ATOM 1707 C CA . THR A 1 226 ? -11.453 -4.051 6.75 1 98.56 226 THR A CA 1
ATOM 1708 C C . THR A 1 226 ? -11.625 -3.084 7.918 1 98.56 226 THR A C 1
ATOM 1710 O O . THR A 1 226 ? -12.352 -2.096 7.809 1 98.56 226 THR A O 1
ATOM 1713 N N . ILE A 1 227 ? -11 -3.381 9.047 1 98.62 227 ILE A N 1
ATOM 1714 C CA . ILE A 1 227 ? -10.977 -2.484 10.195 1 98.62 227 ILE A CA 1
ATOM 1715 C C . ILE A 1 227 ? -9.594 -1.849 10.328 1 98.62 227 ILE A C 1
ATOM 1717 O O . ILE A 1 227 ? -8.578 -2.535 10.242 1 98.62 227 ILE A O 1
ATOM 1721 N N . LEU A 1 228 ? -9.547 -0.549 10.453 1 98.5 228 LEU A N 1
ATOM 1722 C CA . LEU A 1 228 ? -8.336 0.182 10.82 1 98.5 228 LEU A CA 1
ATOM 1723 C C . LEU A 1 228 ? -8.383 0.603 12.289 1 98.5 228 LEU A C 1
ATOM 1725 O O . LEU A 1 228 ? -9.406 1.099 12.766 1 98.5 228 LEU A O 1
ATOM 1729 N N . VAL A 1 229 ? -7.312 0.347 12.961 1 98.19 229 VAL A N 1
ATOM 1730 C CA . VAL A 1 229 ? -7.129 0.835 14.32 1 98.19 229 VAL A CA 1
ATOM 1731 C C . VAL A 1 229 ? -5.953 1.81 14.367 1 98.19 229 VAL A C 1
ATOM 1733 O O . VAL A 1 229 ? -4.867 1.503 13.883 1 98.19 229 VAL A O 1
ATOM 1736 N N . ASN A 1 230 ? -6.109 2.945 14.812 1 97.44 230 ASN A N 1
ATOM 1737 C CA . ASN A 1 230 ? -5.062 3.908 15.141 1 97.44 230 ASN A CA 1
ATOM 1738 C C . ASN A 1 230 ? -5.238 4.48 16.547 1 97.44 230 ASN A C 1
ATOM 1740 O O . ASN A 1 230 ? -6.125 5.305 16.766 1 97.44 230 ASN A O 1
ATOM 1744 N N . LYS A 1 231 ? -4.363 4.133 17.469 1 96.38 231 LYS A N 1
ATOM 1745 C CA . LYS A 1 231 ? -4.547 4.398 18.906 1 96.38 231 LYS A CA 1
ATOM 1746 C C . LYS A 1 231 ? -4.262 5.859 19.234 1 96.38 231 LYS A C 1
ATOM 1748 O O . LYS A 1 231 ? -4.656 6.352 20.297 1 96.38 231 LYS A O 1
ATOM 1753 N N . GLN A 1 232 ? -3.625 6.5 18.328 1 91.69 232 GLN A N 1
ATOM 1754 C CA . GLN A 1 232 ? -3.143 7.836 18.672 1 91.69 232 GLN A CA 1
ATOM 1755 C C . GLN A 1 232 ? -3.768 8.898 17.766 1 91.69 232 GLN A C 1
ATOM 1757 O O . GLN A 1 232 ? -3.35 10.055 17.781 1 91.69 232 GLN A O 1
ATOM 1762 N N . TRP A 1 233 ? -4.703 8.438 16.953 1 89.44 233 TRP A N 1
ATOM 1763 C CA . TRP A 1 233 ? -5.297 9.414 16.047 1 89.44 233 TRP A CA 1
ATOM 1764 C C . TRP A 1 233 ? -6.672 9.852 16.547 1 89.44 233 TRP A C 1
ATOM 1766 O O . TRP A 1 233 ? -7.5 9.016 16.906 1 89.44 233 TRP A O 1
ATOM 1776 N N . GLU A 1 234 ? -6.762 11.133 16.703 1 78.5 234 GLU A N 1
ATOM 1777 C CA . GLU A 1 234 ? -8.039 11.727 17.078 1 78.5 234 GLU A CA 1
ATOM 1778 C C . GLU A 1 234 ? -8.562 12.656 15.977 1 78.5 234 GLU A C 1
ATOM 1780 O O . GLU A 1 234 ? -7.816 13.492 15.461 1 78.5 234 GLU A O 1
ATOM 1785 N N . TYR A 1 235 ? -9.789 12.234 15.43 1 66.12 235 TYR A N 1
ATOM 1786 C CA . TYR A 1 235 ? -10.398 13.078 14.414 1 66.12 235 TYR A CA 1
ATOM 1787 C C . TYR A 1 235 ? -10.68 14.477 14.953 1 66.12 235 TYR A C 1
ATOM 1789 O O . TYR A 1 235 ? -11.094 14.633 16.109 1 66.12 235 TYR A O 1
ATOM 1797 N N . ALA A 1 236 ? -9.875 15.383 14.422 1 57.03 236 ALA A N 1
ATOM 1798 C CA . ALA A 1 236 ? -10.25 16.734 14.82 1 57.03 236 ALA A CA 1
ATOM 1799 C C . ALA A 1 236 ? -11.695 17.031 14.453 1 57.03 236 ALA A C 1
ATOM 1801 O O . ALA A 1 236 ? -12.109 16.828 13.312 1 57.03 236 ALA A O 1
ATOM 1802 N N . GLU A 1 237 ? -12.789 16.906 15.383 1 49.03 237 GLU A N 1
ATOM 1803 C CA . GLU A 1 237 ? -14.148 17.375 15.125 1 49.03 237 GLU A CA 1
ATOM 1804 C C . GLU A 1 237 ? -14.141 18.797 14.555 1 49.03 237 GLU A C 1
ATOM 1806 O O . GLU A 1 237 ? -13.242 19.594 14.852 1 49.03 237 GLU A O 1
ATOM 1811 N N . MET B 1 1 ? -17.344 27.719 -1.181 1 70.56 1 MET B N 1
ATOM 1812 C CA . MET B 1 1 ? -15.93 27.656 -1.511 1 70.56 1 MET B CA 1
ATOM 1813 C C . MET B 1 1 ? -15.672 26.609 -2.586 1 70.56 1 MET B C 1
ATOM 1815 O O . MET B 1 1 ? -16.172 25.484 -2.494 1 70.56 1 MET B O 1
ATOM 1819 N N . ASN B 1 2 ? -15.109 26.984 -3.791 1 91.62 2 ASN B N 1
ATOM 1820 C CA . ASN B 1 2 ? -14.969 26.094 -4.941 1 91.62 2 ASN B CA 1
ATOM 1821 C C . ASN B 1 2 ? -13.57 25.484 -5.012 1 91.62 2 ASN B C 1
ATOM 1823 O O . ASN B 1 2 ? -13.32 24.594 -5.832 1 91.62 2 ASN B O 1
ATOM 1827 N N . GLY B 1 3 ? -12.703 25.953 -4.098 1 97.88 3 GLY B N 1
ATOM 1828 C CA . GLY B 1 3 ? -11.344 25.438 -4.086 1 97.88 3 GLY B CA 1
ATOM 1829 C C . GLY B 1 3 ? -11.234 24.062 -3.447 1 97.88 3 GLY B C 1
ATOM 1830 O O . GLY B 1 3 ? -12.109 23.656 -2.678 1 97.88 3 GLY B O 1
ATOM 1831 N N . LYS B 1 4 ? -10.195 23.328 -3.865 1 98.69 4 LYS B N 1
ATOM 1832 C CA . LYS B 1 4 ? -9.938 22 -3.32 1 98.69 4 LYS B CA 1
ATOM 1833 C C . LYS B 1 4 ? -8.453 21.797 -3.037 1 98.69 4 LYS B C 1
ATOM 1835 O O . LYS B 1 4 ? -7.602 22.406 -3.686 1 98.69 4 LYS B O 1
ATOM 1840 N N . LEU B 1 5 ? -8.234 21.047 -2.031 1 98.81 5 LEU B N 1
ATOM 1841 C CA . LEU B 1 5 ? -6.891 20.578 -1.722 1 98.81 5 LEU B CA 1
ATOM 1842 C C . LEU B 1 5 ? -6.773 19.078 -1.961 1 98.81 5 LEU B C 1
ATOM 1844 O O . LEU B 1 5 ? -7.613 18.297 -1.492 1 98.81 5 LEU B O 1
ATOM 1848 N N . TYR B 1 6 ? -5.773 18.75 -2.723 1 98.94 6 TYR B N 1
ATOM 1849 C CA . TYR B 1 6 ? -5.469 17.344 -2.979 1 98.94 6 TYR B CA 1
ATOM 1850 C C . TYR B 1 6 ? -4.109 16.969 -2.395 1 98.94 6 TYR B C 1
ATOM 1852 O O . TYR B 1 6 ? -3.084 17.531 -2.783 1 98.94 6 TYR B O 1
ATOM 1860 N N . ALA B 1 7 ? -4.125 16.094 -1.442 1 98.88 7 ALA B N 1
ATOM 1861 C CA . ALA B 1 7 ? -2.879 15.438 -1.056 1 98.88 7 ALA B CA 1
ATOM 1862 C C . ALA B 1 7 ? -2.592 14.234 -1.945 1 98.88 7 ALA B C 1
ATOM 1864 O O . ALA B 1 7 ? -3.322 13.242 -1.912 1 98.88 7 ALA B O 1
ATOM 1865 N N . LEU B 1 8 ? -1.515 14.297 -2.699 1 98.88 8 LEU B N 1
ATOM 1866 C CA . LEU B 1 8 ? -1.271 13.312 -3.75 1 98.88 8 LEU B CA 1
ATOM 1867 C C . LEU B 1 8 ? -0.046 12.469 -3.43 1 98.88 8 LEU B C 1
ATOM 1869 O O . LEU B 1 8 ? 1.048 13 -3.229 1 98.88 8 LEU B O 1
ATOM 1873 N N . SER B 1 9 ? -0.237 11.148 -3.42 1 98.88 9 SER B N 1
ATOM 1874 C CA . SER B 1 9 ? 0.868 10.203 -3.27 1 98.88 9 SER B CA 1
ATOM 1875 C C . SER B 1 9 ? 1.584 9.977 -4.598 1 98.88 9 SER B C 1
ATOM 1877 O O . SER B 1 9 ? 0.941 9.742 -5.621 1 98.88 9 SER B O 1
ATOM 1879 N N . THR B 1 10 ? 2.91 10 -4.527 1 98.56 10 THR B N 1
ATOM 1880 C CA . THR B 1 10 ? 3.648 9.844 -5.777 1 98.56 10 THR B CA 1
ATOM 1881 C C . THR B 1 10 ? 4.039 8.391 -5.996 1 98.56 10 THR B C 1
ATOM 1883 O O . THR B 1 10 ? 4.441 8.008 -7.102 1 98.56 10 THR B O 1
ATOM 1886 N N . GLY B 1 11 ? 3.938 7.594 -4.898 1 98.31 11 GLY B N 1
ATOM 1887 C CA . GLY B 1 11 ? 4.488 6.25 -4.98 1 98.31 11 GLY B CA 1
ATOM 1888 C C . GLY B 1 11 ? 5.977 6.195 -4.695 1 98.31 11 GLY B C 1
ATOM 1889 O O . GLY B 1 11 ? 6.547 7.148 -4.164 1 98.31 11 GLY B O 1
ATOM 1890 N N . PRO B 1 12 ? 6.559 5.055 -5.105 1 98.19 12 PRO B N 1
ATOM 1891 C CA . PRO B 1 12 ? 7.906 4.77 -4.605 1 98.19 12 PRO B CA 1
ATOM 1892 C C . PRO B 1 12 ? 8.992 5.496 -5.391 1 98.19 12 PRO B C 1
ATOM 1894 O O . PRO B 1 12 ? 10.109 5.672 -4.895 1 98.19 12 PRO B O 1
ATOM 1897 N N . GLY B 1 13 ? 8.75 5.816 -6.641 1 98 13 GLY B N 1
ATOM 1898 C CA . GLY B 1 13 ? 9.836 6.445 -7.371 1 98 13 GLY B CA 1
ATOM 1899 C C . GLY B 1 13 ? 9.586 6.535 -8.859 1 98 13 GLY B C 1
ATOM 1900 O O . GLY B 1 13 ? 9.648 7.621 -9.445 1 98 13 GLY B O 1
ATOM 1901 N N . ALA B 1 14 ? 9.289 5.387 -9.5 1 98.62 14 ALA B N 1
ATOM 1902 C CA . ALA B 1 14 ? 9.031 5.375 -10.938 1 98.62 14 ALA B CA 1
ATOM 1903 C C . ALA B 1 14 ? 7.82 6.246 -11.273 1 98.62 14 ALA B C 1
ATOM 1905 O O . ALA B 1 14 ? 6.75 6.09 -10.688 1 98.62 14 ALA B O 1
ATOM 1906 N N . PRO B 1 15 ? 7.965 7.07 -12.234 1 98.62 15 PRO B N 1
ATOM 1907 C CA . PRO B 1 15 ? 6.883 8.008 -12.539 1 98.62 15 PRO B CA 1
ATOM 1908 C C . PRO B 1 15 ? 5.594 7.309 -12.961 1 98.62 15 PRO B C 1
ATOM 1910 O O . PRO B 1 15 ? 4.5 7.844 -12.758 1 98.62 15 PRO B O 1
ATOM 1913 N N . ASP B 1 16 ? 5.734 6.172 -13.469 1 98.81 16 ASP B N 1
ATOM 1914 C CA . ASP B 1 16 ? 4.531 5.512 -13.969 1 98.81 16 ASP B CA 1
ATOM 1915 C C . ASP B 1 16 ? 3.885 4.648 -12.891 1 98.81 16 ASP B C 1
ATOM 1917 O O . ASP B 1 16 ? 2.922 3.926 -13.156 1 98.81 16 ASP B O 1
ATOM 1921 N N . LEU B 1 17 ? 4.371 4.719 -11.68 1 98.88 17 LEU B N 1
ATOM 1922 C CA . LEU B 1 17 ? 3.736 3.982 -10.594 1 98.88 17 LEU B CA 1
ATOM 1923 C C . LEU B 1 17 ? 2.801 4.887 -9.797 1 98.88 17 LEU B C 1
ATOM 1925 O O . LEU B 1 17 ? 2.191 4.449 -8.812 1 98.88 17 LEU B O 1
ATOM 1929 N N . ILE B 1 18 ? 2.631 6.152 -10.203 1 98.88 18 ILE B N 1
ATOM 1930 C CA . ILE B 1 18 ? 1.551 6.961 -9.648 1 98.88 18 ILE B CA 1
ATOM 1931 C C . ILE B 1 18 ? 0.205 6.422 -10.133 1 98.88 18 ILE B C 1
ATOM 1933 O O . ILE B 1 18 ? 0.141 5.68 -11.109 1 98.88 18 ILE B O 1
ATOM 1937 N N . THR B 1 19 ? -0.875 6.734 -9.406 1 98.94 19 THR B N 1
ATOM 1938 C CA . THR B 1 19 ? -2.201 6.305 -9.836 1 98.94 19 THR B CA 1
ATOM 1939 C C . THR B 1 19 ? -2.686 7.145 -11.016 1 98.94 19 THR B C 1
ATOM 1941 O O . THR B 1 19 ? -2.262 8.289 -11.188 1 98.94 19 THR B O 1
ATOM 1944 N N . VAL B 1 20 ? -3.562 6.602 -11.781 1 98.94 20 VAL B N 1
ATOM 1945 C CA . VAL B 1 20 ? -4.207 7.344 -12.859 1 98.94 20 VAL B CA 1
ATOM 1946 C C . VAL B 1 20 ? -4.914 8.57 -12.289 1 98.94 20 VAL B C 1
ATOM 1948 O O . VAL B 1 20 ? -4.863 9.656 -12.875 1 98.94 20 VAL B O 1
ATOM 1951 N N . ARG B 1 21 ? -5.516 8.453 -11.125 1 98.94 21 ARG B N 1
ATOM 1952 C CA . ARG B 1 21 ? -6.199 9.57 -10.477 1 98.94 21 ARG B CA 1
ATOM 1953 C C . ARG B 1 21 ? -5.227 10.703 -10.18 1 98.94 21 ARG B C 1
ATOM 1955 O O . ARG B 1 21 ? -5.508 11.867 -10.5 1 98.94 21 ARG B O 1
ATOM 1962 N N . ALA B 1 22 ? -4.098 10.328 -9.562 1 98.94 22 ALA B N 1
ATOM 1963 C CA . ALA B 1 22 ? -3.107 11.352 -9.234 1 98.94 22 ALA B CA 1
ATOM 1964 C C . ALA B 1 22 ? -2.594 12.039 -10.5 1 98.94 22 ALA B C 1
ATOM 1966 O O . ALA B 1 22 ? -2.447 13.258 -10.531 1 98.94 22 ALA B O 1
ATOM 1967 N N . ALA B 1 23 ? -2.316 11.234 -11.5 1 98.88 23 ALA B N 1
ATOM 1968 C CA . ALA B 1 23 ? -1.833 11.781 -12.766 1 98.88 23 ALA B CA 1
ATOM 1969 C C . ALA B 1 23 ? -2.818 12.797 -13.336 1 98.88 23 ALA B C 1
ATOM 1971 O O . ALA B 1 23 ? -2.422 13.883 -13.766 1 98.88 23 ALA B O 1
ATOM 1972 N N . ARG B 1 24 ? -4.094 12.469 -13.344 1 98.75 24 ARG B N 1
ATOM 1973 C CA . ARG B 1 24 ? -5.133 13.3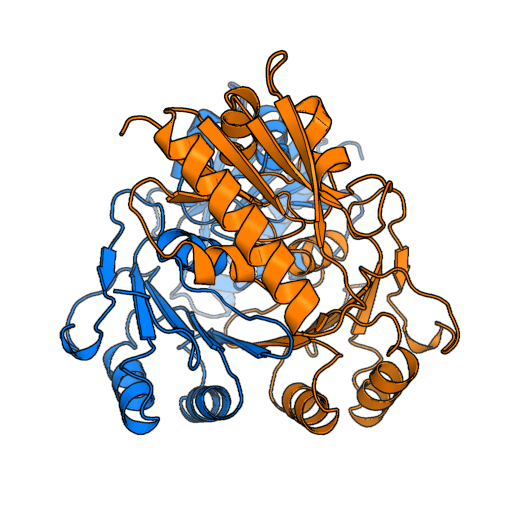44 -13.875 1 98.75 24 ARG B CA 1
ATOM 1974 C C . ARG B 1 24 ? -5.242 14.633 -13.07 1 98.75 24 ARG B C 1
ATOM 1976 O O . ARG B 1 24 ? -5.293 15.727 -13.633 1 98.75 24 ARG B O 1
ATOM 1983 N N . ILE B 1 25 ? -5.234 14.516 -11.773 1 98.88 25 ILE B N 1
ATOM 1984 C CA . ILE B 1 25 ? -5.387 15.672 -10.891 1 98.88 25 ILE B CA 1
ATOM 1985 C C . ILE B 1 25 ? -4.188 16.609 -11.055 1 98.88 25 ILE B C 1
ATOM 1987 O O . ILE B 1 25 ? -4.352 17.828 -11.133 1 98.88 25 ILE B O 1
ATOM 1991 N N . LEU B 1 26 ? -3.021 16.047 -11.141 1 98.88 26 LEU B N 1
ATOM 1992 C CA . LEU B 1 26 ? -1.809 16.828 -11.32 1 98.88 26 LEU B CA 1
ATOM 1993 C C . LEU B 1 26 ? -1.912 17.719 -12.547 1 98.88 26 LEU B C 1
ATOM 1995 O O . LEU B 1 26 ? -1.447 18.859 -12.539 1 98.88 26 LEU B O 1
ATOM 1999 N N . GLY B 1 27 ? -2.508 17.266 -13.562 1 98.69 27 GLY B N 1
ATOM 2000 C CA . GLY B 1 27 ? -2.635 18 -14.805 1 98.69 27 GLY B CA 1
ATOM 2001 C C . GLY B 1 27 ? -3.602 19.172 -14.711 1 98.69 27 GLY B C 1
ATOM 2002 O O . GLY B 1 27 ? -3.613 20.031 -15.578 1 98.69 27 GLY B O 1
ATOM 2003 N N . SER B 1 28 ? -4.363 19.219 -13.648 1 98.25 28 SER B N 1
ATOM 2004 C CA . SER B 1 28 ? -5.445 20.188 -13.578 1 98.25 28 SER B CA 1
ATOM 2005 C C . SER B 1 28 ? -5.215 21.203 -12.453 1 98.25 28 SER B C 1
ATOM 2007 O O . SER B 1 28 ? -6.047 22.078 -12.219 1 98.25 28 SER B O 1
ATOM 2009 N N . LEU B 1 29 ? -4.117 21.172 -11.773 1 98.75 29 LEU B N 1
ATOM 2010 C CA . LEU B 1 29 ? -3.873 21.984 -10.594 1 98.75 29 LEU B CA 1
ATOM 2011 C C . LEU B 1 29 ? -3.52 23.406 -10.984 1 98.75 29 LEU B C 1
ATOM 2013 O O . LEU B 1 29 ? -2.838 23.641 -11.984 1 98.75 29 LEU B O 1
ATOM 2017 N N . ASP B 1 30 ? -3.988 24.328 -10.141 1 98.69 30 ASP B N 1
ATOM 2018 C CA . ASP B 1 30 ? -3.484 25.703 -10.234 1 98.69 30 ASP B CA 1
ATOM 2019 C C . ASP B 1 30 ? -2.105 25.828 -9.586 1 98.69 30 ASP B C 1
ATOM 2021 O O . ASP B 1 30 ? -1.219 26.484 -10.125 1 98.69 30 ASP B O 1
ATOM 2025 N N . ILE B 1 31 ? -1.928 25.203 -8.438 1 98.75 31 ILE B N 1
ATOM 2026 C CA . ILE B 1 31 ? -0.712 25.312 -7.641 1 98.75 31 ILE B CA 1
ATOM 2027 C C . ILE B 1 31 ? -0.347 23.938 -7.07 1 98.75 31 ILE B C 1
ATOM 2029 O O . ILE B 1 31 ? -1.223 23.188 -6.625 1 98.75 31 ILE B O 1
ATOM 2033 N N . LEU B 1 32 ? 0.943 23.641 -7.125 1 98.56 32 LEU B N 1
ATOM 2034 C CA . LEU B 1 32 ? 1.467 22.422 -6.516 1 98.56 32 LEU B CA 1
ATOM 2035 C C . LEU B 1 32 ? 2.541 22.75 -5.48 1 98.56 32 LEU B C 1
ATOM 2037 O O . LEU B 1 32 ? 3.52 23.438 -5.793 1 98.56 32 LEU B O 1
ATOM 2041 N N . TYR B 1 33 ? 2.283 22.281 -4.262 1 98 33 TYR B N 1
ATOM 2042 C CA . TYR B 1 33 ? 3.299 22.328 -3.217 1 98 33 TYR B CA 1
ATOM 2043 C C . TYR B 1 33 ? 4.102 21.047 -3.17 1 98 33 TYR B C 1
ATOM 2045 O O . TYR B 1 33 ? 3.527 19.953 -3.15 1 98 33 TYR B O 1
ATOM 2053 N N . ALA B 1 34 ? 5.422 21.203 -3.166 1 96.69 34 ALA B N 1
ATOM 2054 C CA . ALA B 1 34 ? 6.32 20.047 -3.154 1 96.69 34 ALA B CA 1
ATOM 2055 C C . ALA B 1 34 ? 7.328 20.156 -2.016 1 96.69 34 ALA B C 1
ATOM 2057 O O . ALA B 1 34 ? 8.102 21.109 -1.948 1 96.69 34 ALA B O 1
ATOM 2058 N N . PRO B 1 35 ? 7.312 19.109 -1.155 1 93.12 35 PRO B N 1
ATOM 2059 C CA . PRO B 1 35 ? 8.328 19.141 -0.099 1 93.12 35 PRO B CA 1
ATOM 2060 C C . PRO B 1 35 ? 9.734 18.859 -0.624 1 93.12 35 PRO B C 1
ATOM 2062 O O . PRO B 1 35 ? 9.898 18.031 -1.533 1 93.12 35 PRO B O 1
ATOM 2065 N N . ALA B 1 36 ? 10.648 19.609 -0.1 1 84.81 36 ALA B N 1
ATOM 2066 C CA . ALA B 1 36 ? 12.062 19.422 -0.427 1 84.81 36 ALA B CA 1
ATOM 2067 C C . ALA B 1 36 ? 12.883 19.141 0.826 1 84.81 36 ALA B C 1
ATOM 2069 O O . ALA B 1 36 ? 12.633 19.703 1.888 1 84.81 36 ALA B O 1
ATOM 2070 N N . GLY B 1 37 ? 13.727 18.047 0.81 1 71.44 37 GLY B N 1
ATOM 2071 C CA . GLY B 1 37 ? 14.562 17.719 1.953 1 71.44 37 GLY B CA 1
ATOM 2072 C C . GLY B 1 37 ? 15.508 18.828 2.35 1 71.44 37 GLY B C 1
ATOM 2073 O O . GLY B 1 37 ? 15.523 19.25 3.508 1 71.44 37 GLY B O 1
ATOM 2074 N N . ARG B 1 38 ? 16.547 19.172 1.454 1 62.75 38 ARG B N 1
ATOM 2075 C CA . ARG B 1 38 ? 17.5 20.234 1.771 1 62.75 38 ARG B CA 1
ATOM 2076 C C . ARG B 1 38 ? 17.125 21.547 1.094 1 62.75 38 ARG B C 1
ATOM 2078 O O . ARG B 1 38 ? 16.484 21.547 0.034 1 62.75 38 ARG B O 1
ATOM 2085 N N . LYS B 1 39 ? 17.266 22.516 1.941 1 57.47 39 LYS B N 1
ATOM 2086 C CA . LYS B 1 39 ? 17 23.844 1.396 1 57.47 39 LYS B CA 1
ATOM 2087 C C . LYS B 1 39 ? 17.672 24.031 0.044 1 57.47 39 LYS B C 1
ATOM 2089 O O . LYS B 1 39 ? 18.875 23.781 -0.09 1 57.47 39 LYS B O 1
ATOM 2094 N N . GLY B 1 40 ? 16.906 24.297 -0.914 1 56.09 40 GLY B N 1
ATOM 2095 C CA . GLY B 1 40 ? 17.422 24.5 -2.26 1 56.09 40 GLY B CA 1
ATOM 2096 C C . GLY B 1 40 ? 17.562 23.219 -3.059 1 56.09 40 GLY B C 1
ATOM 2097 O O . GLY B 1 40 ? 17.922 23.266 -4.234 1 56.09 40 GLY B O 1
ATOM 2098 N N . GLY B 1 41 ? 17.344 22.078 -2.482 1 61.91 41 GLY B N 1
ATOM 2099 C CA . GLY B 1 41 ? 17.5 20.828 -3.193 1 61.91 41 GLY B CA 1
ATOM 2100 C C . GLY B 1 41 ? 16.266 20.406 -3.955 1 61.91 41 GLY B C 1
ATOM 2101 O O . GLY B 1 41 ? 15.195 21.016 -3.789 1 61.91 41 GLY B O 1
ATOM 2102 N N . ASP B 1 42 ? 16.516 19.609 -4.863 1 73.75 42 ASP B N 1
ATOM 2103 C CA . ASP B 1 42 ? 15.453 19.109 -5.73 1 73.75 42 ASP B CA 1
ATOM 2104 C C . ASP B 1 42 ? 14.5 18.203 -4.961 1 73.75 42 ASP B C 1
ATOM 2106 O O . ASP B 1 42 ? 14.93 17.453 -4.082 1 73.75 42 ASP B O 1
ATOM 2110 N N . SER B 1 43 ? 13.289 18.5 -5.027 1 89.12 43 SER B N 1
ATOM 2111 C CA . SER B 1 43 ? 12.258 17.609 -4.516 1 89.12 43 SER B CA 1
ATOM 2112 C C . SER B 1 43 ? 12.188 16.312 -5.324 1 89.12 43 SER B C 1
ATOM 2114 O O . SER B 1 43 ? 11.867 16.344 -6.512 1 89.12 43 SER B O 1
ATOM 2116 N N . LEU B 1 44 ? 12.578 15.234 -4.613 1 92.69 44 LEU B N 1
ATOM 2117 C CA . LEU B 1 44 ? 12.461 13.938 -5.266 1 92.69 44 LEU B CA 1
ATOM 2118 C C . LEU B 1 44 ? 11.031 13.68 -5.723 1 92.69 44 LEU B C 1
ATOM 2120 O O . LEU B 1 44 ? 10.805 13.211 -6.84 1 92.69 44 LEU B O 1
ATOM 2124 N N . ALA B 1 45 ? 10.094 14.062 -4.891 1 95.94 45 ALA B N 1
ATOM 2125 C CA . ALA B 1 45 ? 8.68 13.906 -5.246 1 95.94 45 ALA B CA 1
ATOM 2126 C C . ALA B 1 45 ? 8.344 14.703 -6.504 1 95.94 45 ALA B C 1
ATOM 2128 O O . ALA B 1 45 ? 7.621 14.219 -7.379 1 95.94 45 ALA B O 1
ATOM 2129 N N . LEU B 1 46 ? 8.852 15.875 -6.551 1 96.75 46 LEU B N 1
ATOM 2130 C CA . LEU B 1 46 ? 8.594 16.719 -7.715 1 96.75 46 LEU B CA 1
ATOM 2131 C C . LEU B 1 46 ? 9.18 16.094 -8.977 1 96.75 46 LEU B C 1
ATOM 2133 O O . LEU B 1 46 ? 8.547 16.109 -10.031 1 96.75 46 LEU B O 1
ATOM 2137 N N . SER B 1 47 ? 10.391 15.562 -8.875 1 96.06 47 SER B N 1
ATOM 2138 C CA . SER B 1 47 ? 11.031 14.953 -10.031 1 96.06 47 SER B CA 1
ATOM 2139 C C . SER B 1 47 ? 10.211 13.789 -10.57 1 96.06 47 SER B C 1
ATOM 2141 O O . SER B 1 47 ? 10.219 13.523 -11.773 1 96.06 47 SER B O 1
ATOM 2143 N N . ILE B 1 48 ? 9.461 13.156 -9.773 1 97.38 48 ILE B N 1
ATOM 2144 C CA . ILE B 1 48 ? 8.664 11.992 -10.141 1 97.38 48 ILE B CA 1
ATOM 2145 C C . ILE B 1 48 ? 7.438 12.438 -10.93 1 97.38 48 ILE B C 1
ATOM 2147 O O . ILE B 1 48 ? 7.035 11.781 -11.891 1 97.38 48 ILE B O 1
ATOM 2151 N N . VAL B 1 49 ? 6.883 13.617 -10.633 1 98.06 49 VAL B N 1
ATOM 2152 C CA . VAL B 1 49 ? 5.562 13.93 -11.164 1 98.06 49 VAL B CA 1
ATOM 2153 C C . VAL B 1 49 ? 5.676 15.062 -12.188 1 98.06 49 VAL B C 1
ATOM 2155 O O . VAL B 1 49 ? 4.668 15.523 -12.727 1 98.06 49 VAL B O 1
ATOM 2158 N N . ARG B 1 50 ? 6.828 15.477 -12.469 1 97.12 50 ARG B N 1
ATOM 2159 C CA . ARG B 1 50 ? 7.066 16.688 -13.258 1 97.12 50 ARG B CA 1
ATOM 2160 C C . ARG B 1 50 ? 6.348 16.609 -14.602 1 97.12 50 ARG B C 1
ATOM 2162 O O . ARG B 1 50 ? 5.734 17.578 -15.039 1 97.12 50 ARG B O 1
ATOM 2169 N N . ASP B 1 51 ? 6.328 15.516 -15.227 1 97.69 51 ASP B N 1
ATOM 2170 C CA . ASP B 1 51 ? 5.809 15.367 -16.578 1 97.69 51 ASP B CA 1
ATOM 2171 C C . ASP B 1 51 ? 4.281 15.32 -16.578 1 97.69 51 ASP B C 1
ATOM 2173 O O . ASP B 1 51 ? 3.652 15.391 -17.641 1 97.69 51 ASP B O 1
ATOM 2177 N N . TYR B 1 52 ? 3.668 15.211 -15.438 1 98.69 52 TYR B N 1
ATOM 2178 C CA . TYR B 1 52 ? 2.213 15.141 -15.344 1 98.69 52 TYR B CA 1
ATOM 2179 C C . TYR B 1 52 ? 1.614 16.516 -15.086 1 98.69 52 TYR B C 1
ATOM 2181 O O . TYR B 1 52 ? 0.397 16.703 -15.164 1 98.69 52 TYR B O 1
ATOM 2189 N N . LEU B 1 53 ? 2.459 17.516 -14.805 1 98.44 53 LEU B N 1
ATOM 2190 C CA . LEU B 1 53 ? 1.968 18.828 -14.406 1 98.44 53 LEU B CA 1
ATOM 2191 C C . LEU B 1 53 ? 1.394 19.578 -15.609 1 98.44 53 LEU B C 1
ATOM 2193 O O . LEU B 1 53 ? 1.933 19.484 -16.719 1 98.44 53 LEU B O 1
ATOM 2197 N N . GLY B 1 54 ? 0.327 20.281 -15.305 1 98 54 GLY B N 1
ATOM 2198 C CA . GLY B 1 54 ? -0.187 21.188 -16.328 1 98 54 GLY B CA 1
ATOM 2199 C C . GLY B 1 54 ? 0.756 22.328 -16.641 1 98 54 GLY B C 1
ATOM 2200 O O . GLY B 1 54 ? 1.504 22.781 -15.766 1 98 54 GLY B O 1
ATOM 2201 N N . GLU B 1 55 ? 0.599 22.844 -17.75 1 96.75 55 GLU B N 1
ATOM 2202 C CA . GLU B 1 55 ? 1.466 23.922 -18.219 1 96.75 55 GLU B CA 1
ATOM 2203 C C . GLU B 1 55 ? 1.323 25.156 -17.328 1 96.75 55 GLU B C 1
ATOM 2205 O O . GLU B 1 55 ? 2.281 25.922 -17.156 1 96.75 55 GLU B O 1
ATOM 2210 N N . GLN B 1 56 ? 0.277 25.359 -16.766 1 96.88 56 GLN B N 1
ATOM 2211 C CA . GLN B 1 56 ? 0.002 26.594 -16.031 1 96.88 56 GLN B CA 1
ATOM 2212 C C . GLN B 1 56 ? 0.116 26.359 -14.516 1 96.88 56 GLN B C 1
ATOM 2214 O O . GLN B 1 56 ? -0.14 27.281 -13.727 1 96.88 56 GLN B O 1
ATOM 2219 N N . THR B 1 57 ? 0.462 25.141 -14.164 1 98.38 57 THR B N 1
ATOM 2220 C CA . THR B 1 57 ? 0.551 24.844 -12.734 1 98.38 57 THR B CA 1
ATOM 2221 C C . THR B 1 57 ? 1.734 25.578 -12.109 1 98.38 57 THR B C 1
ATOM 2223 O O . THR B 1 57 ? 2.867 25.453 -12.578 1 98.38 57 THR B O 1
ATOM 2226 N N . GLU B 1 58 ? 1.467 26.391 -11.086 1 98.25 58 GLU B N 1
ATOM 2227 C CA . GLU B 1 58 ? 2.531 26.984 -10.289 1 98.25 58 GLU B CA 1
ATOM 2228 C C . GLU B 1 58 ? 3.102 26 -9.281 1 98.25 58 GLU B C 1
ATOM 2230 O O . GLU B 1 58 ? 2.355 25.375 -8.523 1 98.25 58 GLU B O 1
ATOM 2235 N N . VAL B 1 59 ? 4.418 25.859 -9.297 1 97.31 59 VAL B N 1
ATOM 2236 C CA . VAL B 1 59 ? 5.062 24.938 -8.375 1 97.31 59 VAL B CA 1
ATOM 2237 C C . VAL B 1 59 ? 5.758 25.719 -7.258 1 97.31 59 VAL B C 1
ATOM 2239 O O . VAL B 1 59 ? 6.5 26.656 -7.523 1 97.31 59 VAL B O 1
ATOM 2242 N N . ARG B 1 60 ? 5.492 25.312 -6.035 1 95.25 60 ARG B N 1
ATOM 2243 C CA . ARG B 1 60 ? 6.129 25.875 -4.852 1 95.25 60 ARG B CA 1
ATOM 2244 C C . ARG B 1 60 ? 6.816 24.797 -4.023 1 95.25 60 ARG B C 1
ATOM 2246 O O . ARG B 1 60 ? 6.164 23.875 -3.525 1 95.25 60 ARG B O 1
ATOM 2253 N N . CYS B 1 61 ? 8.047 24.969 -3.812 1 92.12 61 CYS B N 1
ATOM 2254 C CA . CYS B 1 61 ? 8.773 24.031 -2.967 1 92.12 61 CYS B CA 1
ATOM 2255 C C . CYS B 1 61 ? 8.781 24.5 -1.516 1 92.12 61 CYS B C 1
ATOM 2257 O O . CYS B 1 61 ? 8.938 25.703 -1.245 1 92.12 61 CYS B O 1
ATOM 2259 N N . CYS B 1 62 ? 8.516 23.531 -0.684 1 89.56 62 CYS B N 1
ATOM 2260 C CA . CYS B 1 62 ? 8.531 23.797 0.751 1 89.56 62 CYS B CA 1
ATOM 2261 C C . CYS B 1 62 ? 9.609 22.969 1.441 1 89.56 62 CYS B C 1
ATOM 2263 O O . CYS B 1 62 ? 9.789 21.797 1.135 1 89.56 62 CYS B O 1
ATOM 2265 N N . HIS B 1 63 ? 10.25 23.672 2.287 1 85.25 63 HIS B N 1
ATOM 2266 C CA . HIS B 1 63 ? 11.289 22.984 3.053 1 85.25 63 HIS B CA 1
ATOM 2267 C C . HIS B 1 63 ? 10.852 22.75 4.492 1 85.25 63 HIS B C 1
ATOM 2269 O O . HIS B 1 63 ? 10.414 23.688 5.172 1 85.25 63 HIS B O 1
ATOM 2275 N N . PHE B 1 64 ? 10.875 21.469 4.859 1 82.12 64 PHE B N 1
ATOM 2276 C CA . PHE B 1 64 ? 10.594 21.094 6.242 1 82.12 64 PHE B CA 1
ATOM 2277 C C . PHE B 1 64 ? 11.883 20.688 6.957 1 82.12 64 PHE B C 1
ATOM 2279 O O . PHE B 1 64 ? 12.484 19.672 6.629 1 82.12 64 PHE B O 1
ATOM 2286 N N . PRO B 1 65 ? 12.297 21.516 7.801 1 73.94 65 PRO B N 1
ATOM 2287 C CA . PRO B 1 65 ? 13.594 21.25 8.43 1 73.94 65 PRO B CA 1
ATOM 2288 C C . PRO B 1 65 ? 13.609 19.953 9.227 1 73.94 65 PRO B C 1
ATOM 2290 O O . PRO B 1 65 ? 12.695 19.688 10.008 1 73.94 65 PRO B O 1
ATOM 2293 N N . MET B 1 66 ? 14.609 19.078 9 1 66.25 66 MET B N 1
ATOM 2294 C CA . MET B 1 66 ? 14.797 17.828 9.719 1 66.25 66 MET B CA 1
ATOM 2295 C C . MET B 1 66 ? 15.469 18.047 11.062 1 66.25 66 MET B C 1
ATOM 2297 O O . MET B 1 66 ? 15.281 17.266 12 1 66.25 66 MET B O 1
ATOM 2301 N N . SER B 1 67 ? 16.281 19.016 11.047 1 65.75 67 SER B N 1
ATOM 2302 C CA . SER B 1 67 ? 17.125 19.234 12.219 1 65.75 67 SER B CA 1
ATOM 2303 C C . SER B 1 67 ? 16.641 20.422 13.039 1 65.75 67 SER B C 1
ATOM 2305 O O . SER B 1 67 ? 17.234 20.781 14.055 1 65.75 67 SER B O 1
ATOM 2307 N N . ALA B 1 68 ? 15.617 20.891 12.922 1 61.91 68 ALA B N 1
ATOM 2308 C CA . ALA B 1 68 ? 15.211 22.078 13.68 1 61.91 68 ALA B CA 1
ATOM 2309 C C . ALA B 1 68 ? 14.555 21.672 15 1 61.91 68 ALA B C 1
ATOM 2311 O O . ALA B 1 68 ? 14.094 20.547 15.156 1 61.91 68 ALA B O 1
ATOM 2312 N N . ASP B 1 69 ? 14.742 22.578 15.859 1 72.44 69 ASP B N 1
ATOM 2313 C CA . ASP B 1 69 ? 14.047 22.344 17.125 1 72.44 69 ASP B CA 1
ATOM 2314 C C . ASP B 1 69 ? 12.539 22.266 16.922 1 72.44 69 ASP B C 1
ATOM 2316 O O . ASP B 1 69 ? 12.039 22.547 15.828 1 72.44 69 ASP B O 1
ATOM 2320 N N . GLY B 1 70 ? 11.867 21.703 17.938 1 75.44 70 GLY B N 1
ATOM 2321 C CA . GLY B 1 70 ? 10.445 21.422 17.875 1 75.44 70 GLY B CA 1
ATOM 2322 C C . GLY B 1 70 ? 9.602 22.625 17.516 1 75.44 70 GLY B C 1
ATOM 2323 O O . GLY B 1 70 ? 8.68 22.531 16.703 1 75.44 70 GLY B O 1
ATOM 2324 N N . ALA B 1 71 ? 9.984 23.812 17.922 1 81.38 71 ALA B N 1
ATOM 2325 C CA . ALA B 1 71 ? 9.203 25.031 17.703 1 81.38 71 ALA B CA 1
ATOM 2326 C C . ALA B 1 71 ? 9.359 25.516 16.266 1 81.38 71 ALA B C 1
ATOM 2328 O O . ALA B 1 71 ? 8.383 25.953 15.641 1 81.38 71 ALA B O 1
ATOM 2329 N N . GLU B 1 72 ? 10.562 25.438 15.828 1 81 72 GLU B N 1
ATOM 2330 C CA . GLU B 1 72 ? 10.828 25.859 14.461 1 81 72 GLU B CA 1
ATOM 2331 C C . GLU B 1 72 ? 10.133 24.938 13.453 1 81 72 GLU B C 1
ATOM 2333 O O . GLU B 1 72 ? 9.57 25.422 12.461 1 81 72 GLU B O 1
ATOM 2338 N N . LYS B 1 73 ? 10.125 23.688 13.719 1 82.31 73 LYS B N 1
ATOM 2339 C CA . LYS B 1 73 ? 9.453 22.734 12.844 1 82.31 73 LYS B CA 1
ATOM 2340 C C . LYS B 1 73 ? 7.945 22.969 12.812 1 82.31 73 LYS B C 1
ATOM 2342 O O . LYS B 1 73 ? 7.336 23 11.742 1 82.31 73 LYS B O 1
ATOM 2347 N N . GLU B 1 74 ? 7.516 23.312 13.945 1 86.75 74 GLU B N 1
ATOM 2348 C CA . GLU B 1 74 ? 6.082 23.547 14.07 1 86.75 74 GLU B CA 1
ATOM 2349 C C . GLU B 1 74 ? 5.664 24.812 13.32 1 86.75 74 GLU B C 1
ATOM 2351 O O . GLU B 1 74 ? 4.594 24.859 12.703 1 86.75 74 GLU B O 1
ATOM 2356 N N . ALA B 1 75 ? 6.484 25.766 13.367 1 89.81 75 ALA B N 1
ATOM 2357 C CA . ALA B 1 75 ? 6.18 27.016 12.688 1 89.81 75 ALA B CA 1
ATOM 2358 C C . ALA B 1 75 ? 6.098 26.828 11.18 1 89.81 75 ALA B C 1
ATOM 2360 O O . ALA B 1 75 ? 5.203 27.375 10.523 1 89.81 75 ALA B O 1
ATOM 2361 N N . VAL B 1 76 ? 6.965 26.062 10.68 1 88.81 76 VAL B N 1
ATOM 2362 C CA . VAL B 1 76 ? 6.98 25.828 9.242 1 88.81 76 VAL B CA 1
ATOM 2363 C C . VAL B 1 76 ? 5.73 25.047 8.836 1 88.81 76 VAL B C 1
ATOM 2365 O O . VAL B 1 76 ? 5.082 25.375 7.84 1 88.81 76 VAL B O 1
ATOM 2368 N N . TRP B 1 77 ? 5.371 24.109 9.625 1 91.94 77 TRP B N 1
ATOM 2369 C CA . TRP B 1 77 ? 4.176 23.328 9.352 1 91.94 77 TRP B CA 1
ATOM 2370 C C . TRP B 1 77 ? 2.926 24.188 9.406 1 91.94 77 TRP B C 1
ATOM 2372 O O . TRP B 1 77 ? 2.039 24.078 8.562 1 91.94 77 TRP B O 1
ATOM 2382 N N . ASN B 1 78 ? 2.924 25.031 10.359 1 95.19 78 ASN B N 1
ATOM 2383 C CA . ASN B 1 78 ? 1.795 25.953 10.492 1 95.19 78 ASN B CA 1
ATOM 2384 C C . ASN B 1 78 ? 1.694 26.891 9.297 1 95.19 78 ASN B C 1
ATOM 2386 O O . ASN B 1 78 ? 0.601 27.125 8.781 1 95.19 78 ASN B O 1
ATOM 2390 N N . GLU B 1 79 ? 2.773 27.344 8.906 1 95.38 79 GLU B N 1
ATOM 2391 C CA . GLU B 1 79 ? 2.816 28.266 7.777 1 95.38 79 GLU B CA 1
ATOM 2392 C C . GLU B 1 79 ? 2.35 27.594 6.492 1 95.38 79 GLU B C 1
ATOM 2394 O O . GLU B 1 79 ? 1.544 28.172 5.75 1 95.38 79 GLU B O 1
ATOM 2399 N N . VAL B 1 80 ? 2.848 26.422 6.266 1 96 80 VAL B N 1
ATOM 2400 C CA . VAL B 1 80 ? 2.48 25.703 5.047 1 96 80 VAL B CA 1
ATOM 2401 C C . VAL B 1 80 ? 1 25.344 5.094 1 96 80 VAL B C 1
ATOM 2403 O O . VAL B 1 80 ? 0.281 25.5 4.105 1 96 80 VAL B O 1
ATOM 2406 N N . ALA B 1 81 ? 0.513 24.891 6.223 1 97.38 81 ALA B N 1
ATOM 2407 C CA . ALA B 1 81 ? -0.897 24.547 6.375 1 97.38 81 ALA B CA 1
ATOM 2408 C C . ALA B 1 81 ? -1.792 25.75 6.109 1 97.38 81 ALA B C 1
ATOM 2410 O O . ALA B 1 81 ? -2.807 25.641 5.418 1 97.38 81 ALA B O 1
ATOM 2411 N N . ALA B 1 82 ? -1.38 26.875 6.645 1 97.69 82 ALA B N 1
ATOM 2412 C CA . ALA B 1 82 ? -2.137 28.109 6.453 1 97.69 82 ALA B CA 1
ATOM 2413 C C . ALA B 1 82 ? -2.137 28.531 4.984 1 97.69 82 ALA B C 1
ATOM 2415 O O . ALA B 1 82 ? -3.158 28.969 4.461 1 97.69 82 ALA B O 1
ATOM 2416 N N . ALA B 1 83 ? -1.039 28.375 4.391 1 97.94 83 ALA B N 1
ATOM 2417 C CA . ALA B 1 83 ? -0.918 28.734 2.979 1 97.94 83 ALA B CA 1
ATOM 2418 C C . ALA B 1 83 ? -1.82 27.875 2.109 1 97.94 83 ALA B C 1
ATOM 2420 O O . ALA B 1 83 ? -2.527 28.375 1.235 1 97.94 83 ALA B O 1
ATOM 2421 N N . LEU B 1 84 ? -1.805 26.578 2.336 1 98.38 84 LEU B N 1
ATOM 2422 C CA . LEU B 1 84 ? -2.654 25.656 1.596 1 98.38 84 LEU B CA 1
ATOM 2423 C C . LEU B 1 84 ? -4.125 26.016 1.75 1 98.38 84 LEU B C 1
ATOM 2425 O O . LEU B 1 84 ? -4.863 26.078 0.762 1 98.38 84 LEU B O 1
ATOM 2429 N N . THR B 1 85 ? -4.516 26.297 2.926 1 98.06 85 THR B N 1
ATOM 2430 C CA . THR B 1 85 ? -5.902 26.641 3.221 1 98.06 85 THR B CA 1
ATOM 2431 C C . THR B 1 85 ? -6.285 27.953 2.545 1 98.06 85 THR B C 1
ATOM 2433 O O . THR B 1 85 ? -7.375 28.078 1.979 1 98.06 85 THR B O 1
ATOM 2436 N N . ALA B 1 86 ? -5.395 28.906 2.617 1 98.25 86 ALA B N 1
ATOM 2437 C CA . ALA B 1 86 ? -5.648 30.203 2 1 98.25 86 ALA B CA 1
ATOM 2438 C C . ALA B 1 86 ? -5.848 30.078 0.494 1 98.25 86 ALA B C 1
ATOM 2440 O O . ALA B 1 86 ? -6.703 30.734 -0.088 1 98.25 86 ALA B O 1
ATOM 2441 N N . GLU B 1 87 ? -5.023 29.219 -0.137 1 98.25 87 GLU B N 1
ATOM 2442 C CA . GLU B 1 87 ? -5.168 28.984 -1.571 1 98.25 87 GLU B CA 1
ATOM 2443 C C . GLU B 1 87 ? -6.535 28.391 -1.903 1 98.25 87 GLU B C 1
ATOM 2445 O O . GLU B 1 87 ? -7.16 28.781 -2.893 1 98.25 87 GLU B O 1
ATOM 2450 N N . VAL B 1 88 ? -6.957 27.453 -1.119 1 98.5 88 VAL B N 1
ATOM 2451 C CA . VAL B 1 88 ? -8.258 26.812 -1.32 1 98.5 88 VAL B CA 1
ATOM 2452 C C . VAL B 1 88 ? -9.367 27.859 -1.156 1 98.5 88 VAL B C 1
ATOM 2454 O O . VAL B 1 88 ? -10.312 27.891 -1.95 1 98.5 88 VAL B O 1
ATOM 2457 N N . GLU B 1 89 ? -9.234 28.688 -0.155 1 97.75 89 GLU B N 1
ATOM 2458 C CA . GLU B 1 89 ? -10.219 29.734 0.097 1 97.75 89 GLU B CA 1
ATOM 2459 C C . GLU B 1 89 ? -10.289 30.734 -1.067 1 97.75 89 GLU B C 1
ATOM 2461 O O . GLU B 1 89 ? -11.336 31.312 -1.336 1 97.75 89 GLU B O 1
ATOM 2466 N N . ALA B 1 90 ? -9.242 30.844 -1.69 1 98.19 90 ALA B N 1
ATOM 2467 C CA . ALA B 1 90 ? -9.172 31.734 -2.852 1 98.19 90 ALA B CA 1
ATOM 2468 C C . ALA B 1 90 ? -9.758 31.062 -4.09 1 98.19 90 ALA B C 1
ATOM 2470 O O . ALA B 1 90 ? -9.734 31.625 -5.184 1 98.19 90 ALA B O 1
ATOM 2471 N N . GLY B 1 91 ? -10.18 29.797 -3.994 1 98.31 91 GLY B N 1
ATOM 2472 C CA . GLY B 1 91 ? -10.883 29.109 -5.062 1 98.31 91 GLY B CA 1
ATOM 2473 C C . GLY B 1 91 ? -9.961 28.297 -5.957 1 98.31 91 GLY B C 1
ATOM 2474 O O . GLY B 1 91 ? -10.359 27.875 -7.039 1 98.31 91 GLY B O 1
ATOM 2475 N N . LYS B 1 92 ? -8.758 28.047 -5.527 1 98.56 92 LYS B N 1
ATOM 2476 C CA . LYS B 1 92 ? -7.762 27.391 -6.359 1 98.56 92 LYS B CA 1
ATOM 2477 C C . LYS B 1 92 ? -7.824 25.875 -6.191 1 98.56 92 LYS B C 1
ATOM 2479 O O . LYS B 1 92 ? -8.281 25.375 -5.16 1 98.56 92 LYS B O 1
ATOM 2484 N N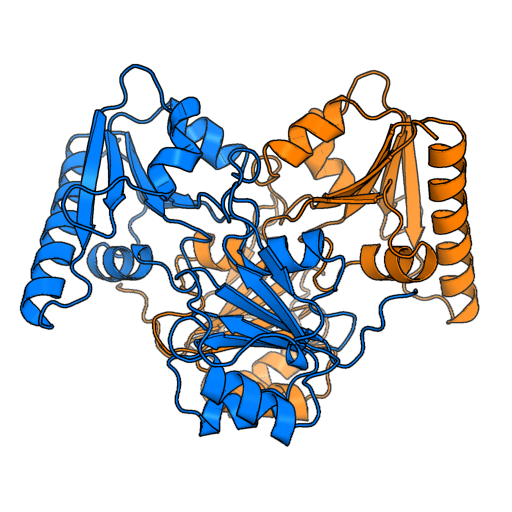 . GLN B 1 93 ? -7.438 25.141 -7.238 1 98.75 93 GLN B N 1
ATOM 2485 C CA . GLN B 1 93 ? -7.117 23.719 -7.156 1 98.75 93 GLN B CA 1
ATOM 2486 C C . GLN B 1 93 ? -5.672 23.5 -6.723 1 98.75 93 GLN B C 1
ATOM 2488 O O . GLN B 1 93 ? -4.742 23.75 -7.496 1 98.75 93 GLN B O 1
ATOM 2493 N N . VAL B 1 94 ? -5.531 23.078 -5.508 1 98.88 94 VAL B N 1
ATOM 2494 C CA . VAL B 1 94 ? -4.219 23.047 -4.871 1 98.88 94 VAL B CA 1
ATOM 2495 C C . VAL B 1 94 ? -3.793 21.609 -4.637 1 98.88 94 VAL B C 1
ATOM 2497 O O . VAL B 1 94 ? -4.605 20.766 -4.227 1 98.88 94 VAL B O 1
ATOM 2500 N N . GLY B 1 95 ? -2.559 21.328 -4.977 1 98.81 95 GLY B N 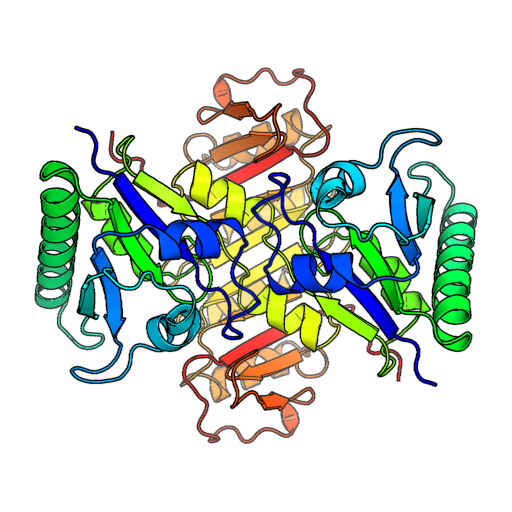1
ATOM 2501 C CA . GLY B 1 95 ? -1.993 20.016 -4.688 1 98.81 95 GLY B CA 1
ATOM 2502 C C . GLY B 1 95 ? -0.824 20.078 -3.723 1 98.81 95 GLY B C 1
ATOM 2503 O O . GLY B 1 95 ? -0.06 21.047 -3.721 1 98.81 95 GLY B O 1
ATOM 2504 N N . PHE B 1 96 ? -0.688 19.109 -2.92 1 98.75 96 PHE B N 1
ATOM 2505 C CA . PHE B 1 96 ? 0.508 18.781 -2.152 1 98.75 96 PHE B CA 1
ATOM 2506 C C . PHE B 1 96 ? 0.972 17.359 -2.461 1 98.75 96 PHE B C 1
ATOM 2508 O O . PHE B 1 96 ? 0.198 16.406 -2.344 1 98.75 96 PHE B O 1
ATOM 2515 N N . ILE B 1 97 ? 2.242 17.203 -2.809 1 98.56 97 ILE B N 1
ATOM 2516 C CA . ILE B 1 97 ? 2.713 15.867 -3.164 1 98.56 97 ILE B CA 1
ATOM 2517 C C . ILE B 1 97 ? 3.631 15.336 -2.066 1 98.56 97 ILE B C 1
ATOM 2519 O O . ILE B 1 97 ? 4.312 16.109 -1.388 1 98.56 97 ILE B O 1
ATOM 2523 N N . THR B 1 98 ? 3.605 14.07 -1.923 1 97.25 98 THR B N 1
ATOM 2524 C CA . THR B 1 98 ? 4.477 13.406 -0.961 1 97.25 98 THR B CA 1
ATOM 2525 C C . THR B 1 98 ? 4.965 12.062 -1.507 1 97.25 98 THR B C 1
ATOM 2527 O O . THR B 1 98 ? 4.207 11.344 -2.162 1 97.25 98 THR B O 1
ATOM 2530 N N . LEU B 1 99 ? 6.23 11.719 -1.207 1 95.69 99 LEU B N 1
ATOM 2531 C CA . LEU B 1 99 ? 6.824 10.453 -1.627 1 95.69 99 LEU B CA 1
ATOM 2532 C C . LEU B 1 99 ? 6.164 9.281 -0.918 1 95.69 99 LEU B C 1
ATOM 2534 O O . LEU B 1 99 ? 5.883 9.352 0.28 1 95.69 99 LEU B O 1
ATOM 2538 N N . GLY B 1 100 ? 5.945 8.203 -1.628 1 96.81 100 GLY B N 1
ATOM 2539 C CA . GLY B 1 100 ? 5.285 7.039 -1.067 1 96.81 100 GLY B CA 1
ATOM 2540 C C . GLY B 1 100 ? 3.781 7.191 -0.962 1 96.81 100 GLY B C 1
ATOM 2541 O O . GLY B 1 100 ? 3.121 7.559 -1.937 1 96.81 100 GLY B O 1
ATOM 2542 N N . ASP B 1 101 ? 3.244 6.824 0.137 1 98.5 101 ASP B N 1
ATOM 2543 C CA . ASP B 1 101 ? 1.824 6.973 0.442 1 98.5 101 ASP B CA 1
ATOM 2544 C C . ASP B 1 101 ? 1.6 8.07 1.48 1 98.5 101 ASP B C 1
ATOM 2546 O O . ASP B 1 101 ? 2.334 8.156 2.467 1 98.5 101 ASP B O 1
ATOM 2550 N N . ALA B 1 102 ? 0.53 8.812 1.296 1 98.62 102 ALA B N 1
ATOM 2551 C CA . ALA B 1 102 ? 0.274 10.023 2.08 1 98.62 102 ALA B CA 1
ATOM 2552 C C . ALA B 1 102 ? -0.074 9.672 3.525 1 98.62 102 ALA B C 1
ATOM 2554 O O . ALA B 1 102 ? 0.028 10.516 4.418 1 98.62 102 ALA B O 1
ATOM 2555 N N . MET B 1 103 ? -0.455 8.438 3.777 1 98.62 103 MET B N 1
ATOM 2556 C CA . MET B 1 103 ? -1.002 8.148 5.102 1 98.62 103 MET B CA 1
ATOM 2557 C C . MET B 1 103 ? -0.085 7.215 5.879 1 98.62 103 MET B C 1
ATOM 2559 O O . MET B 1 103 ? -0.464 6.703 6.934 1 98.62 103 MET B O 1
ATOM 2563 N N . LEU B 1 104 ? 1.131 6.922 5.398 1 98.38 104 LEU B N 1
ATOM 2564 C CA . LEU B 1 104 ? 2.088 6.043 6.059 1 98.38 104 LEU B CA 1
ATOM 2565 C C . LEU B 1 104 ? 3.465 6.691 6.129 1 98.38 104 LEU B C 1
ATOM 2567 O O . LEU B 1 104 ? 4.172 6.77 5.125 1 98.38 104 LEU B O 1
ATOM 2571 N N . PHE B 1 105 ? 3.859 7.121 7.293 1 96.62 105 PHE B N 1
ATOM 2572 C CA . PHE B 1 105 ? 5.148 7.746 7.559 1 96.62 105 PHE B CA 1
ATOM 2573 C C . PHE B 1 105 ? 5.375 8.938 6.641 1 96.62 105 PHE B C 1
ATOM 2575 O O . PHE B 1 105 ? 6.492 9.18 6.184 1 96.62 105 PHE B O 1
ATOM 2582 N N . SER B 1 106 ? 4.348 9.672 6.41 1 95.62 106 SER B N 1
ATOM 2583 C CA . SER B 1 106 ? 4.387 10.758 5.434 1 95.62 106 SER B CA 1
ATOM 2584 C C . SER B 1 106 ? 4.461 12.117 6.121 1 95.62 106 SER B C 1
ATOM 2586 O O . SER B 1 106 ? 3.811 12.336 7.148 1 95.62 106 SER B O 1
ATOM 2588 N N . THR B 1 107 ? 5.141 13.016 5.484 1 92.5 107 THR B N 1
ATOM 2589 C CA . THR B 1 107 ? 5.176 14.406 5.922 1 92.5 107 THR B CA 1
ATOM 2590 C C . THR B 1 107 ? 3.783 15.023 5.871 1 92.5 107 THR B C 1
ATOM 2592 O O . THR B 1 107 ? 3.441 15.867 6.707 1 92.5 107 THR B O 1
ATOM 2595 N N . TRP B 1 108 ? 2.949 14.555 5.047 1 96.56 108 TRP B N 1
ATOM 2596 C CA . TRP B 1 108 ? 1.597 15.078 4.875 1 96.56 108 TRP B CA 1
ATOM 2597 C C . TRP B 1 108 ? 0.809 14.977 6.176 1 96.56 108 TRP B C 1
ATOM 2599 O O . TRP B 1 108 ? -0.008 15.852 6.48 1 96.56 108 TRP B O 1
ATOM 2609 N N . ILE B 1 109 ? 1.049 13.953 6.977 1 96.31 109 ILE B N 1
ATOM 2610 C CA . ILE B 1 109 ? 0.232 13.695 8.156 1 96.31 109 ILE B CA 1
ATOM 2611 C C . ILE B 1 109 ? 0.353 14.859 9.133 1 96.31 109 ILE B C 1
ATOM 2613 O O . ILE B 1 109 ? -0.618 15.219 9.805 1 96.31 109 ILE B O 1
ATOM 2617 N N . PHE B 1 110 ? 1.473 15.523 9.133 1 94.12 110 PHE B N 1
ATOM 2618 C CA . PHE B 1 110 ? 1.654 16.688 9.992 1 94.12 110 PHE B CA 1
ATOM 2619 C C . PHE B 1 110 ? 0.781 17.844 9.523 1 94.12 110 PHE B C 1
ATOM 2621 O O . PHE B 1 110 ? 0.255 18.594 10.344 1 94.12 110 PHE B O 1
ATOM 2628 N N . LEU B 1 111 ? 0.662 18.016 8.242 1 96.56 111 LEU B N 1
ATOM 2629 C CA . LEU B 1 111 ? -0.224 19.031 7.688 1 96.56 111 LEU B CA 1
ATOM 2630 C C . LEU B 1 111 ? -1.686 18.672 7.938 1 96.56 111 LEU B C 1
ATOM 2632 O O . LEU B 1 111 ? -2.488 19.531 8.289 1 96.56 111 LEU B O 1
ATOM 2636 N N . LEU B 1 112 ? -1.966 17.406 7.801 1 97.25 112 LEU B N 1
ATOM 2637 C CA . LEU B 1 112 ? -3.322 16.922 8.039 1 97.25 112 LEU B CA 1
ATOM 2638 C C . LEU B 1 112 ? -3.771 17.25 9.461 1 97.25 112 LEU B C 1
ATOM 2640 O O . LEU B 1 112 ? -4.902 17.688 9.672 1 97.25 112 LEU B O 1
ATOM 2644 N N . GLN B 1 113 ? -2.896 17.062 10.398 1 94.69 113 GLN B N 1
ATOM 2645 C CA . GLN B 1 113 ? -3.191 17.359 11.797 1 94.69 113 GLN B CA 1
ATOM 2646 C C . GLN B 1 113 ? -3.559 18.812 11.992 1 94.69 113 GLN B C 1
ATOM 2648 O O . GLN B 1 113 ? -4.375 19.156 12.859 1 94.69 113 GLN B O 1
ATOM 2653 N N . ARG B 1 114 ? -3.037 19.656 11.219 1 94.81 114 ARG B N 1
ATOM 2654 C CA . ARG B 1 114 ? -3.225 21.094 11.359 1 94.81 114 ARG B CA 1
ATOM 2655 C C . ARG B 1 114 ? -4.438 21.562 10.562 1 94.81 114 ARG B C 1
ATOM 2657 O O . ARG B 1 114 ? -5.184 22.438 11.016 1 94.81 114 ARG B O 1
ATOM 2664 N N . ILE B 1 115 ? -4.609 20.938 9.422 1 96.5 115 ILE B N 1
ATOM 2665 C CA . ILE B 1 115 ? -5.68 21.344 8.516 1 96.5 115 ILE B CA 1
ATOM 2666 C C . ILE B 1 115 ? -7.004 20.734 8.969 1 96.5 115 ILE B C 1
ATOM 2668 O O . ILE B 1 115 ? -8.062 21.344 8.812 1 96.5 115 ILE B O 1
ATOM 2672 N N . GLY B 1 116 ? -6.914 19.531 9.516 1 95.31 116 GLY B N 1
ATOM 2673 C CA . GLY B 1 116 ? -8.117 18.797 9.867 1 95.31 116 GLY B CA 1
ATOM 2674 C C . GLY B 1 116 ? -8.727 18.047 8.695 1 95.31 116 GLY B C 1
ATOM 2675 O O . GLY B 1 116 ? -8 17.562 7.824 1 95.31 116 GLY B O 1
ATOM 2676 N N . CYS B 1 117 ? -10.062 17.781 8.766 1 94.38 117 CYS B N 1
ATOM 2677 C CA . CYS B 1 117 ? -10.711 16.938 7.77 1 94.38 117 CYS B CA 1
ATOM 2678 C C . CYS B 1 117 ? -11.844 17.672 7.078 1 94.38 117 CYS B C 1
ATOM 2680 O O . CYS B 1 117 ? -12.977 17.188 7.031 1 94.38 117 CYS B O 1
ATOM 2682 N N . PRO B 1 118 ? -11.469 18.766 6.52 1 95.94 118 PRO B N 1
ATOM 2683 C CA . PRO B 1 118 ? -12.516 19.484 5.801 1 95.94 118 PRO B CA 1
ATOM 2684 C C . PRO B 1 118 ? -13.016 18.719 4.57 1 95.94 118 PRO B C 1
ATOM 2686 O O . PRO B 1 118 ? -12.32 17.844 4.055 1 95.94 118 PRO B O 1
ATOM 2689 N N . GLU B 1 119 ? -14.133 19.141 4.031 1 95.56 119 GLU B N 1
ATOM 2690 C CA . GLU B 1 119 ? -14.742 18.484 2.879 1 95.56 119 GLU B CA 1
ATOM 2691 C C . GLU B 1 119 ? -13.961 18.766 1.602 1 95.56 119 GLU B C 1
ATOM 2693 O O . GLU B 1 119 ? -13.992 17.984 0.654 1 95.56 119 GLU B O 1
ATOM 2698 N N . TRP B 1 120 ? -13.297 19.875 1.612 1 97.81 120 TRP B N 1
ATOM 2699 C CA . TRP B 1 120 ? -12.602 20.281 0.395 1 97.81 120 TRP B CA 1
ATOM 2700 C C . TRP B 1 120 ? -11.234 19.594 0.295 1 97.81 120 TRP B C 1
ATOM 2702 O O . TRP B 1 120 ? -10.477 19.859 -0.644 1 97.81 120 TRP B O 1
ATOM 2712 N N . LEU B 1 121 ? -10.93 18.703 1.222 1 98.44 121 LEU B N 1
ATOM 2713 C CA . LEU B 1 121 ? -9.68 17.953 1.199 1 98.44 121 LEU B CA 1
ATOM 2714 C C . LEU B 1 121 ? -9.906 16.547 0.663 1 98.44 121 LEU B C 1
ATOM 2716 O O . LEU B 1 121 ? -10.766 15.805 1.171 1 98.44 121 LEU B O 1
ATOM 2720 N N . GLU B 1 122 ? -9.203 16.188 -0.338 1 98.62 122 GLU B N 1
ATOM 2721 C CA . GLU B 1 122 ? -9.148 14.812 -0.833 1 98.62 122 GLU B CA 1
ATOM 2722 C C . GLU B 1 122 ? -7.727 14.266 -0.766 1 98.62 122 GLU B C 1
ATOM 2724 O O . GLU B 1 122 ? -6.777 14.922 -1.207 1 98.62 122 GLU B O 1
ATOM 2729 N N . ILE B 1 123 ? -7.613 13.148 -0.183 1 98.88 123 ILE B N 1
ATOM 2730 C CA . ILE B 1 123 ? -6.324 12.469 -0.119 1 98.88 123 ILE B CA 1
ATOM 2731 C C . ILE B 1 123 ? -6.312 11.297 -1.1 1 98.88 123 ILE B C 1
ATOM 2733 O O . ILE B 1 123 ? -7.195 10.438 -1.061 1 98.88 123 ILE B O 1
ATOM 2737 N N . VAL B 1 124 ? -5.371 11.266 -1.993 1 98.94 124 VAL B N 1
ATOM 2738 C CA . VAL B 1 124 ? -5.219 10.203 -2.984 1 98.94 124 VAL B CA 1
ATOM 2739 C C . VAL B 1 124 ? -4.129 9.234 -2.539 1 98.94 124 VAL B C 1
ATOM 2741 O O . VAL B 1 124 ? -2.963 9.617 -2.412 1 98.94 124 VAL B O 1
ATOM 2744 N N . PRO B 1 125 ? -4.48 7.965 -2.293 1 98.94 125 PRO B N 1
ATOM 2745 C CA . PRO B 1 125 ? -3.486 6.984 -1.85 1 98.94 125 PRO B CA 1
ATOM 2746 C C . PRO B 1 125 ? -2.494 6.609 -2.949 1 98.94 125 PRO B C 1
ATOM 2748 O O . PRO B 1 125 ? -2.709 6.941 -4.117 1 98.94 125 PRO B O 1
ATOM 2751 N N . GLY B 1 126 ? -1.379 6 -2.582 1 98.88 126 GLY B N 1
ATOM 2752 C CA . GLY B 1 126 ? -0.369 5.57 -3.537 1 98.88 126 GLY B CA 1
ATOM 2753 C C . GLY B 1 126 ? 0.249 4.23 -3.193 1 98.88 126 GLY B C 1
ATOM 2754 O O . GLY B 1 126 ? -0.056 3.65 -2.15 1 98.88 126 GLY B O 1
ATOM 2755 N N . VAL B 1 127 ? 1.126 3.758 -4.094 1 98.88 127 VAL B N 1
ATOM 2756 C CA . VAL B 1 127 ? 1.874 2.52 -3.898 1 98.88 127 VAL B CA 1
ATOM 2757 C C . VAL B 1 127 ? 2.941 2.725 -2.828 1 98.88 127 VAL B C 1
ATOM 2759 O O . VAL B 1 127 ? 3.76 3.643 -2.926 1 98.88 127 VAL B O 1
ATOM 2762 N N . THR B 1 128 ? 2.906 1.924 -1.854 1 98.56 128 THR B N 1
ATOM 2763 C CA . THR B 1 128 ? 3.932 2.018 -0.82 1 98.56 128 THR B CA 1
ATOM 2764 C C . THR B 1 128 ? 5.262 1.469 -1.326 1 98.56 128 THR B C 1
ATOM 2766 O O . THR B 1 128 ? 5.293 0.647 -2.244 1 98.56 128 THR B O 1
ATOM 2769 N N . SER B 1 129 ? 6.332 1.925 -0.696 1 97.88 129 SER B N 1
ATOM 2770 C CA . SER B 1 129 ? 7.652 1.46 -1.103 1 97.88 129 SER B CA 1
ATOM 2771 C C . SER B 1 129 ? 7.793 -0.046 -0.908 1 97.88 129 SER B C 1
ATOM 2773 O O . SER B 1 129 ? 8.375 -0.734 -1.749 1 97.88 129 SER B O 1
ATOM 2775 N N . PHE B 1 130 ? 7.195 -0.578 0.185 1 98.62 130 PHE B N 1
ATOM 2776 C CA . PHE B 1 130 ? 7.426 -1.992 0.452 1 98.62 130 PHE B CA 1
ATOM 2777 C C . PHE B 1 130 ? 6.57 -2.861 -0.461 1 98.62 130 PHE B C 1
ATOM 2779 O O . PHE B 1 130 ? 6.941 -3.996 -0.772 1 98.62 130 PHE B O 1
ATOM 2786 N N . ALA B 1 131 ? 5.41 -2.348 -0.927 1 98.75 131 ALA B N 1
ATOM 2787 C CA . ALA B 1 131 ? 4.688 -3.072 -1.971 1 98.75 131 ALA B CA 1
ATOM 2788 C C . ALA B 1 131 ? 5.512 -3.145 -3.254 1 98.75 131 ALA B C 1
ATOM 2790 O O . ALA B 1 131 ? 5.566 -4.191 -3.904 1 98.75 131 ALA B O 1
ATOM 2791 N N . ALA B 1 132 ? 6.145 -2.033 -3.607 1 98.81 132 ALA B N 1
ATOM 2792 C CA . ALA B 1 132 ? 6.996 -1.987 -4.793 1 98.81 132 ALA B CA 1
ATOM 2793 C C . ALA B 1 132 ? 8.188 -2.926 -4.648 1 98.81 132 ALA B C 1
ATOM 2795 O O . ALA B 1 132 ? 8.539 -3.643 -5.59 1 98.81 132 ALA B O 1
ATOM 2796 N N . ILE B 1 133 ? 8.812 -2.926 -3.523 1 98.69 133 ILE B N 1
ATOM 2797 C CA . ILE B 1 133 ? 9.977 -3.771 -3.266 1 98.69 133 ILE B CA 1
ATOM 2798 C C . ILE B 1 133 ? 9.57 -5.242 -3.35 1 98.69 133 ILE B C 1
ATOM 2800 O O . ILE B 1 133 ? 10.266 -6.047 -3.967 1 98.69 133 ILE B O 1
ATOM 2804 N N . ALA B 1 134 ? 8.453 -5.574 -2.742 1 98.75 134 ALA B N 1
ATOM 2805 C CA . ALA B 1 134 ? 7.949 -6.945 -2.789 1 98.75 134 ALA B CA 1
ATOM 2806 C C . ALA B 1 134 ? 7.738 -7.402 -4.23 1 98.75 134 ALA B C 1
ATOM 2808 O O . ALA B 1 134 ? 8.117 -8.516 -4.594 1 98.75 134 ALA B O 1
ATOM 2809 N N . ALA B 1 135 ? 7.137 -6.559 -5.008 1 98.69 135 ALA B N 1
ATOM 2810 C CA . ALA B 1 135 ? 6.879 -6.871 -6.41 1 98.69 135 ALA B CA 1
ATOM 2811 C C . ALA B 1 135 ? 8.18 -7.043 -7.184 1 98.69 135 ALA B C 1
ATOM 2813 O O . ALA B 1 135 ? 8.375 -8.047 -7.879 1 98.69 135 ALA B O 1
ATOM 2814 N N . ARG B 1 136 ? 9.062 -6.098 -7.023 1 97.75 136 ARG B N 1
ATOM 2815 C CA . ARG B 1 136 ? 10.328 -6.086 -7.75 1 97.75 136 ARG B CA 1
ATOM 2816 C C . ARG B 1 136 ? 11.188 -7.297 -7.379 1 97.75 136 ARG B C 1
ATOM 2818 O O . ARG B 1 136 ? 11.836 -7.891 -8.242 1 97.75 136 ARG B O 1
ATOM 2825 N N . ALA B 1 137 ? 11.148 -7.633 -6.168 1 96.88 137 ALA B N 1
ATOM 2826 C CA . ALA B 1 137 ? 11.984 -8.719 -5.672 1 96.88 137 ALA B CA 1
ATOM 2827 C C . ALA B 1 137 ? 11.258 -10.062 -5.785 1 96.88 137 ALA B C 1
ATOM 2829 O O . ALA B 1 137 ? 11.844 -11.117 -5.516 1 96.88 137 ALA B O 1
ATOM 2830 N N . LYS B 1 138 ? 9.992 -10.016 -6.156 1 97.19 138 LYS B N 1
ATOM 2831 C CA . LYS B 1 138 ? 9.156 -11.211 -6.199 1 97.19 138 LYS B CA 1
ATOM 2832 C C . LYS B 1 138 ? 9.188 -11.953 -4.867 1 97.19 138 LYS B C 1
ATOM 2834 O O . LYS B 1 138 ? 9.375 -13.172 -4.84 1 97.19 138 LYS B O 1
ATOM 2839 N N . MET B 1 139 ? 9.078 -11.211 -3.75 1 96.81 139 MET B N 1
ATOM 2840 C CA . MET B 1 139 ? 8.984 -11.703 -2.379 1 96.81 139 MET B CA 1
ATOM 2841 C C . MET B 1 139 ? 7.684 -11.25 -1.728 1 96.81 139 MET B C 1
ATOM 2843 O O . MET B 1 139 ? 7.551 -10.094 -1.334 1 96.81 139 MET B O 1
ATOM 2847 N N . PRO B 1 140 ? 6.75 -12.148 -1.559 1 97.94 140 PRO B N 1
ATOM 2848 C CA . PRO B 1 140 ? 5.453 -11.758 -1.006 1 97.94 140 PRO B CA 1
ATOM 2849 C C . PRO B 1 140 ? 5.566 -11.164 0.398 1 97.94 140 PRO B C 1
ATOM 2851 O O . PRO B 1 140 ? 6.461 -11.539 1.16 1 97.94 140 PRO B O 1
ATOM 2854 N N . LEU B 1 141 ? 4.66 -10.312 0.746 1 98.44 141 LEU B N 1
ATOM 2855 C CA . LEU B 1 141 ? 4.594 -9.695 2.066 1 98.44 141 LEU B CA 1
ATOM 2856 C C . LEU B 1 141 ? 3.867 -10.602 3.053 1 98.44 141 LEU B C 1
ATOM 2858 O O . LEU B 1 141 ? 4.309 -10.766 4.191 1 98.44 141 LEU B O 1
ATOM 2862 N N . ALA B 1 142 ? 2.748 -11.125 2.654 1 97.12 142 ALA B N 1
ATOM 2863 C CA . ALA B 1 142 ? 1.965 -12.039 3.486 1 97.12 142 ALA B CA 1
ATOM 2864 C C . ALA B 1 142 ? 0.995 -12.852 2.639 1 97.12 142 ALA B C 1
ATOM 2866 O O . ALA B 1 142 ? 0.496 -12.375 1.618 1 97.12 142 ALA B O 1
ATOM 2867 N N . ILE B 1 143 ? 0.787 -14.023 3.105 1 93.38 143 ILE B N 1
ATOM 2868 C CA . ILE B 1 143 ? -0.176 -14.898 2.447 1 93.38 143 ILE B CA 1
ATOM 2869 C C . ILE B 1 143 ? -1.051 -15.586 3.494 1 93.38 143 ILE B C 1
ATOM 2871 O O . ILE B 1 143 ? -0.606 -15.828 4.617 1 93.38 143 ILE B O 1
ATOM 2875 N N . GLU B 1 144 ? -2.334 -15.797 3.135 1 91.06 144 GLU B N 1
ATOM 2876 C CA . GLU B 1 144 ? -3.281 -16.578 3.926 1 91.06 144 GLU B CA 1
ATOM 2877 C C . GLU B 1 144 ? -3.416 -16.016 5.34 1 91.06 144 GLU B C 1
ATOM 2879 O O . GLU B 1 144 ? -3.938 -14.922 5.527 1 91.06 144 GLU B O 1
ATOM 2884 N N . ARG B 1 145 ? -2.742 -16.719 6.324 1 92.25 145 ARG B N 1
ATOM 2885 C CA . ARG B 1 145 ? -2.957 -16.328 7.715 1 92.25 145 ARG B CA 1
ATOM 2886 C C . ARG B 1 145 ? -1.729 -15.633 8.281 1 92.25 145 ARG B C 1
ATOM 2888 O O . ARG B 1 145 ? -1.668 -15.352 9.477 1 92.25 145 ARG B O 1
ATOM 2895 N N . GLN B 1 146 ? -0.823 -15.375 7.43 1 94.62 146 GLN B N 1
ATOM 2896 C CA . GLN B 1 146 ? 0.403 -14.711 7.863 1 94.62 146 GLN B CA 1
ATOM 2897 C C . GLN B 1 146 ? 0.129 -13.273 8.297 1 94.62 146 GLN B C 1
ATOM 2899 O O . GLN B 1 146 ? -0.847 -12.664 7.863 1 94.62 146 GLN B O 1
ATOM 2904 N N . SER B 1 147 ? 0.961 -12.789 9.18 1 97.81 147 SER B N 1
ATOM 2905 C CA . SER B 1 147 ? 0.871 -11.406 9.617 1 97.81 147 SER B CA 1
ATOM 2906 C C . SER B 1 147 ? 2.074 -10.594 9.148 1 97.81 147 SER B C 1
ATOM 2908 O O . SER B 1 147 ? 3.16 -11.148 8.953 1 97.81 147 SER B O 1
ATOM 2910 N N . LEU B 1 148 ? 1.873 -9.336 8.938 1 98.62 148 LEU B N 1
ATOM 2911 C CA . LEU B 1 148 ? 2.9 -8.398 8.492 1 98.62 148 LEU B CA 1
ATOM 2912 C C . LEU B 1 148 ? 3.051 -7.246 9.477 1 98.62 148 LEU B C 1
ATOM 2914 O O . LEU B 1 148 ? 2.059 -6.641 9.891 1 98.62 148 LEU B O 1
ATOM 2918 N N . ALA B 1 149 ? 4.293 -6.973 9.906 1 98.75 149 ALA B N 1
ATOM 2919 C CA . ALA B 1 149 ? 4.59 -5.773 10.688 1 98.75 149 ALA B CA 1
ATOM 2920 C C . ALA B 1 149 ? 5.395 -4.773 9.859 1 98.75 149 ALA B C 1
ATOM 2922 O O . ALA B 1 149 ? 6.324 -5.152 9.148 1 98.75 149 ALA B O 1
ATOM 2923 N N . VAL B 1 150 ? 4.988 -3.568 9.898 1 98.75 150 VAL B N 1
ATOM 2924 C CA . VAL B 1 150 ? 5.746 -2.457 9.328 1 98.75 150 VAL B CA 1
ATOM 2925 C C . VAL B 1 150 ? 6.32 -1.595 10.453 1 98.75 150 VAL B C 1
ATOM 2927 O O . VAL B 1 150 ? 5.57 -0.963 11.203 1 98.75 150 VAL B O 1
ATOM 2930 N N . ILE B 1 151 ? 7.656 -1.56 10.477 1 98.25 151 ILE B N 1
ATOM 2931 C CA . ILE B 1 151 ? 8.32 -0.944 11.617 1 98.25 151 ILE B CA 1
ATOM 2932 C C . ILE B 1 151 ? 9.328 0.094 11.125 1 98.25 151 ILE B C 1
ATOM 2934 O O . ILE B 1 151 ? 10.062 -0.149 10.172 1 98.25 151 ILE B O 1
ATOM 2938 N N . SER B 1 152 ? 9.305 1.231 11.789 1 96.5 152 SER B N 1
ATOM 2939 C CA . SER B 1 152 ? 10.391 2.188 11.609 1 96.5 152 SER B CA 1
ATOM 2940 C C . SER B 1 152 ? 11.625 1.775 12.406 1 96.5 152 SER B C 1
ATOM 2942 O O . SER B 1 152 ? 11.539 1.521 13.609 1 96.5 152 SER B O 1
ATOM 2944 N N . CYS B 1 153 ? 12.781 1.804 11.781 1 96.44 153 CYS B N 1
ATOM 2945 C CA . CYS B 1 153 ? 13.992 1.373 12.469 1 96.44 153 CYS B CA 1
ATOM 2946 C C . CYS B 1 153 ? 14.453 2.426 13.469 1 96.44 153 CYS B C 1
ATOM 2948 O O . CYS B 1 153 ? 15.414 2.203 14.211 1 96.44 153 CYS B O 1
ATOM 2950 N N . THR B 1 154 ? 13.711 3.541 13.547 1 93.75 154 THR B N 1
ATOM 2951 C CA . THR B 1 154 ? 13.984 4.531 14.578 1 93.75 154 THR B CA 1
ATOM 2952 C C . THR B 1 154 ? 13.273 4.16 15.883 1 93.75 154 THR B C 1
ATOM 2954 O O . THR B 1 154 ? 13.484 4.801 16.906 1 93.75 154 THR B O 1
ATOM 2957 N N . ALA B 1 155 ? 12.484 3.143 15.883 1 94.75 155 ALA B N 1
ATOM 2958 C CA . ALA B 1 155 ? 11.852 2.625 17.094 1 94.75 155 ALA B CA 1
ATOM 2959 C C . ALA B 1 155 ? 12.875 1.979 18.016 1 94.75 155 ALA B C 1
ATOM 2961 O O . ALA B 1 155 ? 13.984 1.65 17.594 1 94.75 155 ALA B O 1
ATOM 2962 N N . PRO B 1 156 ? 12.5 1.839 19.328 1 95.12 156 PRO B N 1
ATOM 2963 C CA . PRO B 1 156 ? 13.391 1.123 20.25 1 95.12 156 PRO B CA 1
ATOM 2964 C C . PRO B 1 156 ? 13.711 -0.294 19.781 1 95.12 156 PRO B C 1
ATOM 2966 O O . PRO B 1 156 ? 12.828 -0.99 19.266 1 95.12 156 PRO B O 1
ATOM 2969 N N . GLU B 1 157 ? 14.938 -0.726 19.984 1 96.12 157 GLU B N 1
ATOM 2970 C CA . GLU B 1 157 ? 15.406 -2.02 19.5 1 96.12 157 GLU B CA 1
ATOM 2971 C C . GLU B 1 157 ? 14.578 -3.162 20.078 1 96.12 157 GLU B C 1
ATOM 2973 O O . GLU B 1 157 ? 14.328 -4.164 19.406 1 96.12 157 GLU B O 1
ATOM 2978 N N . ALA B 1 158 ? 14.18 -2.953 21.297 1 96.5 158 ALA B N 1
ATOM 2979 C CA . ALA B 1 158 ? 13.391 -3.99 21.938 1 96.5 158 ALA B CA 1
ATOM 2980 C C . ALA B 1 158 ? 12.07 -4.219 21.219 1 96.5 158 ALA B C 1
ATOM 2982 O O . ALA B 1 158 ? 11.594 -5.352 21.109 1 96.5 158 ALA B O 1
ATOM 2983 N N . GLU B 1 159 ? 11.477 -3.154 20.719 1 96.38 159 GLU B N 1
ATOM 2984 C CA . GLU B 1 159 ? 10.227 -3.25 19.969 1 96.38 159 GLU B CA 1
ATOM 2985 C C . GLU B 1 159 ? 10.445 -3.932 18.625 1 96.38 159 GLU B C 1
ATOM 2987 O O . GLU B 1 159 ? 9.617 -4.738 18.188 1 96.38 159 GLU B O 1
ATOM 2992 N N . ILE B 1 160 ? 11.531 -3.605 18.016 1 97.75 160 ILE B N 1
ATOM 2993 C CA . ILE B 1 160 ? 11.875 -4.234 16.75 1 97.75 160 ILE B CA 1
ATOM 2994 C C . ILE B 1 160 ? 12.102 -5.73 16.953 1 97.75 160 ILE B C 1
ATOM 2996 O O . ILE B 1 160 ? 11.562 -6.555 16.203 1 97.75 160 ILE B O 1
ATOM 3000 N N . ALA B 1 161 ? 12.828 -6.094 18 1 97.69 161 ALA B N 1
ATOM 3001 C CA . ALA B 1 161 ? 13.109 -7.492 18.328 1 97.69 161 ALA B CA 1
ATOM 3002 C C . ALA B 1 161 ? 11.82 -8.266 18.594 1 97.69 161 ALA B C 1
ATOM 3004 O O . ALA B 1 161 ? 11.664 -9.398 18.141 1 97.69 161 ALA B O 1
ATOM 3005 N N . GLN B 1 162 ? 10.969 -7.637 19.312 1 97.25 162 GLN B N 1
ATOM 3006 C CA . GLN B 1 162 ? 9.688 -8.258 19.625 1 97.25 162 GLN B CA 1
ATOM 3007 C C . GLN B 1 162 ? 8.883 -8.516 18.344 1 97.25 162 GLN B C 1
ATOM 3009 O O . GLN B 1 162 ? 8.289 -9.586 18.188 1 97.25 162 GLN B O 1
ATOM 3014 N N . ALA B 1 163 ? 8.836 -7.574 17.484 1 97.69 163 ALA B N 1
ATOM 3015 C CA . ALA B 1 163 ? 8.117 -7.727 16.219 1 97.69 163 ALA B CA 1
ATOM 3016 C C . ALA B 1 163 ? 8.719 -8.844 15.375 1 97.69 163 ALA B C 1
ATOM 3018 O O . ALA B 1 163 ? 7.988 -9.625 14.758 1 97.69 163 ALA B O 1
ATOM 3019 N N . LEU B 1 164 ? 10.039 -8.93 15.352 1 97.81 164 LEU B N 1
ATOM 3020 C CA . LEU B 1 164 ? 10.734 -9.977 14.609 1 97.81 164 LEU B CA 1
ATOM 3021 C C . LEU B 1 164 ? 10.32 -11.359 15.094 1 97.81 164 LEU B C 1
ATOM 3023 O O . LEU B 1 164 ? 10.234 -12.297 14.305 1 97.81 164 LEU B O 1
ATOM 3027 N N . GLN B 1 165 ? 10 -11.43 16.297 1 96.5 165 GLN B N 1
ATOM 3028 C CA . GLN B 1 165 ? 9.609 -12.711 16.875 1 96.5 165 GLN B CA 1
ATOM 3029 C C . GLN B 1 165 ? 8.148 -13.023 16.562 1 96.5 165 GLN B C 1
ATOM 3031 O O . GLN B 1 165 ? 7.797 -14.18 16.328 1 96.5 165 GLN B O 1
ATOM 3036 N N . GLN B 1 166 ? 7.336 -12.086 16.469 1 96.5 166 GLN B N 1
ATOM 3037 C CA . GLN B 1 166 ? 5.895 -12.281 16.547 1 96.5 166 GLN B CA 1
ATOM 3038 C C . GLN B 1 166 ? 5.285 -12.438 15.156 1 96.5 166 GLN B C 1
ATOM 3040 O O . GLN B 1 166 ? 4.238 -13.062 14.992 1 96.5 166 GLN B O 1
ATOM 3045 N N . HIS B 1 167 ? 5.875 -11.844 14.156 1 97.88 167 HIS B N 1
ATOM 3046 C CA . HIS B 1 167 ? 5.215 -11.773 12.852 1 97.88 167 HIS B CA 1
ATOM 3047 C C . HIS B 1 167 ? 5.926 -12.656 11.828 1 97.88 167 HIS B C 1
ATOM 3049 O O . HIS B 1 167 ? 7.129 -12.898 11.938 1 97.88 167 HIS B O 1
ATOM 3055 N N . ASP B 1 168 ? 5.184 -13.109 10.852 1 97.38 168 ASP B N 1
ATOM 3056 C CA . ASP B 1 168 ? 5.711 -13.945 9.773 1 97.38 168 ASP B CA 1
ATOM 3057 C C . ASP B 1 168 ? 6.574 -13.125 8.82 1 97.38 168 ASP B C 1
ATOM 3059 O O . ASP B 1 168 ? 7.547 -13.641 8.266 1 97.38 168 ASP B O 1
ATOM 3063 N N . SER B 1 169 ? 6.199 -11.938 8.617 1 98.19 169 SER B N 1
ATOM 3064 C CA . SER B 1 169 ? 6.898 -11.016 7.734 1 98.19 169 SER B CA 1
ATOM 3065 C C . SER B 1 169 ? 7.027 -9.633 8.367 1 98.19 169 SER B C 1
ATOM 3067 O O . SER B 1 169 ? 6.207 -9.242 9.195 1 98.19 169 SER B O 1
ATOM 3069 N N . LEU B 1 170 ? 8.125 -8.945 7.961 1 98.62 170 LEU B N 1
ATOM 3070 C CA . LEU B 1 170 ? 8.352 -7.598 8.469 1 98.62 170 LEU B CA 1
ATOM 3071 C C . LEU B 1 170 ? 8.867 -6.68 7.371 1 98.62 170 LEU B C 1
ATOM 3073 O O . LEU B 1 170 ? 9.617 -7.117 6.492 1 98.62 170 LEU B O 1
ATOM 3077 N N . VAL B 1 171 ? 8.445 -5.527 7.441 1 98.88 171 VAL B N 1
ATOM 3078 C CA . VAL B 1 171 ? 9.039 -4.398 6.734 1 98.88 171 VAL B CA 1
ATOM 3079 C C . VAL B 1 171 ? 9.773 -3.496 7.723 1 98.88 171 VAL B C 1
ATOM 3081 O O . VAL B 1 171 ? 9.172 -2.971 8.664 1 98.88 171 VAL B O 1
ATOM 3084 N N . LEU B 1 172 ? 11.039 -3.375 7.523 1 98.62 172 LEU B N 1
ATOM 3085 C CA . LEU B 1 172 ? 11.859 -2.469 8.32 1 98.62 172 LEU B CA 1
ATOM 3086 C C . LEU B 1 172 ? 12.258 -1.237 7.512 1 98.62 172 LEU B C 1
ATOM 3088 O O . LEU B 1 172 ? 13.094 -1.324 6.609 1 98.62 172 LEU B O 1
ATOM 3092 N N . MET B 1 173 ? 11.633 -0.151 7.879 1 98 173 MET B N 1
ATOM 3093 C CA . MET B 1 173 ? 11.82 1.085 7.125 1 98 173 MET B CA 1
ATOM 3094 C C . MET B 1 173 ? 12.828 1.998 7.816 1 98 173 MET B C 1
ATOM 3096 O O . MET B 1 173 ? 13.133 1.811 9 1 98 173 MET B O 1
ATOM 3100 N N . LYS B 1 174 ? 13.297 2.986 7.047 1 95.44 174 LYS B N 1
ATOM 3101 C CA . LYS B 1 174 ? 14.242 3.975 7.562 1 95.44 174 LYS B CA 1
ATOM 3102 C C . LYS B 1 174 ? 15.461 3.299 8.18 1 95.44 174 LYS B C 1
ATOM 3104 O O . LYS B 1 174 ? 15.844 3.607 9.312 1 95.44 174 LYS B O 1
ATOM 3109 N N . VAL B 1 175 ? 16.047 2.406 7.398 1 96.19 175 VAL B N 1
ATOM 3110 C CA . VAL B 1 175 ? 17.156 1.58 7.848 1 96.19 175 VAL B CA 1
ATOM 3111 C C . VAL B 1 175 ? 18.438 2.402 7.848 1 96.19 175 VAL B C 1
ATOM 3113 O O . VAL B 1 175 ? 19.391 2.074 8.562 1 96.19 175 VAL B O 1
ATOM 3116 N N . TYR B 1 176 ? 18.344 3.43 7 1 92.19 176 TYR B N 1
ATOM 3117 C CA . TYR B 1 176 ? 19.531 4.277 6.84 1 92.19 176 TYR B CA 1
ATOM 3118 C C . TYR B 1 176 ? 20.031 4.77 8.195 1 92.19 176 TYR B C 1
ATOM 3120 O O . TYR B 1 176 ? 19.234 5.207 9.031 1 92.19 176 TYR B O 1
ATOM 3128 N N . GLY B 1 177 ? 21.266 4.637 8.492 1 91.62 177 GLY B N 1
ATOM 3129 C CA . GLY B 1 177 ? 21.906 5.086 9.719 1 91.62 177 GLY B CA 1
ATOM 3130 C C . GLY B 1 177 ? 21.812 4.074 10.844 1 91.62 177 GLY B C 1
ATOM 3131 O O . GLY B 1 177 ? 22.375 4.277 11.922 1 91.62 177 GLY B O 1
ATOM 3132 N N . ARG B 1 178 ? 21.031 3.02 10.617 1 94.69 178 ARG B N 1
ATOM 3133 C CA . ARG B 1 178 ? 20.797 2.023 11.656 1 94.69 178 ARG B CA 1
ATOM 3134 C C . ARG B 1 178 ? 21.109 0.619 11.156 1 94.69 178 ARG B C 1
ATOM 3136 O O . ARG B 1 178 ? 20.797 -0.369 11.82 1 94.69 178 ARG B O 1
ATOM 3143 N N . PHE B 1 179 ? 21.719 0.529 10.086 1 97.06 179 PHE B N 1
ATOM 3144 C CA . PHE B 1 179 ? 21.844 -0.738 9.375 1 97.06 179 PHE B CA 1
ATOM 3145 C C . PHE B 1 179 ? 22.594 -1.758 10.227 1 97.06 179 PHE B C 1
ATOM 3147 O O . PHE B 1 179 ? 22.141 -2.889 10.398 1 97.06 179 PHE B O 1
ATOM 3154 N N . ALA B 1 180 ? 23.672 -1.374 10.773 1 96.69 180 ALA B N 1
ATOM 3155 C CA . ALA B 1 180 ? 24.484 -2.305 11.547 1 96.69 180 ALA B CA 1
ATOM 3156 C C . ALA B 1 180 ? 23.688 -2.916 12.688 1 96.69 180 ALA B C 1
ATOM 3158 O O . ALA B 1 180 ? 23.75 -4.125 12.922 1 96.69 180 ALA B O 1
ATOM 3159 N N . ARG B 1 181 ? 22.984 -2.123 13.359 1 96.62 181 ARG B N 1
ATOM 3160 C CA . ARG B 1 181 ? 22.203 -2.58 14.5 1 96.62 181 ARG B CA 1
ATOM 3161 C C . ARG B 1 181 ? 21.062 -3.488 14.039 1 96.62 181 ARG B C 1
ATOM 3163 O O . ARG B 1 181 ? 20.781 -4.512 14.672 1 96.62 181 ARG B O 1
ATOM 3170 N N . ILE B 1 182 ? 20.422 -3.094 12.977 1 97.62 182 ILE B N 1
ATOM 3171 C CA . ILE B 1 182 ? 19.312 -3.881 12.461 1 97.62 182 ILE B CA 1
ATOM 3172 C C . ILE B 1 182 ? 19.812 -5.234 11.969 1 97.62 182 ILE B C 1
ATOM 3174 O O . ILE B 1 182 ? 19.203 -6.27 12.227 1 97.62 182 ILE B O 1
ATOM 3178 N N . LYS B 1 183 ? 20.938 -5.195 11.289 1 97.38 183 LYS B N 1
ATOM 3179 C CA . LYS B 1 183 ? 21.562 -6.43 10.844 1 97.38 183 LYS B CA 1
ATOM 3180 C C . LYS B 1 183 ? 21.859 -7.355 12.016 1 97.38 183 LYS B C 1
ATOM 3182 O O . LYS B 1 183 ? 21.625 -8.562 11.945 1 97.38 183 LYS B O 1
ATOM 3187 N N . ALA B 1 184 ? 22.359 -6.82 13.055 1 97.31 184 ALA B N 1
ATOM 3188 C CA . ALA B 1 184 ? 22.656 -7.594 14.258 1 97.31 184 ALA B CA 1
ATOM 3189 C C . ALA B 1 184 ? 21.375 -8.203 14.844 1 97.31 184 ALA B C 1
ATOM 3191 O O . ALA B 1 184 ? 21.375 -9.367 15.258 1 97.31 184 ALA B O 1
ATOM 3192 N N . LEU B 1 185 ? 20.297 -7.453 14.914 1 97.88 185 LEU B N 1
ATOM 3193 C CA . LEU B 1 185 ? 19.031 -7.953 15.422 1 97.88 185 LEU B CA 1
ATOM 3194 C C . LEU B 1 185 ? 18.516 -9.094 14.555 1 97.88 185 LEU B C 1
ATOM 3196 O O . LEU B 1 185 ? 18 -10.094 15.078 1 97.88 185 LEU B O 1
ATOM 3200 N N . LEU B 1 186 ? 18.656 -8.961 13.266 1 98 186 LEU B N 1
ATOM 3201 C CA . LEU B 1 186 ? 18.234 -10.016 12.336 1 98 186 LEU B CA 1
ATOM 3202 C C . LEU B 1 186 ? 19.062 -11.281 12.555 1 98 186 LEU B C 1
ATOM 3204 O O . LEU B 1 186 ? 18.516 -12.391 12.555 1 98 186 LEU B O 1
ATOM 3208 N N . ALA B 1 187 ? 20.344 -11.078 12.688 1 97.25 187 ALA B N 1
ATOM 3209 C CA . ALA B 1 187 ? 21.234 -12.211 12.938 1 97.25 187 ALA B CA 1
ATOM 3210 C C . ALA B 1 187 ? 20.844 -12.938 14.219 1 97.25 187 ALA B C 1
ATOM 3212 O O . ALA B 1 187 ? 20.766 -14.172 14.242 1 97.25 187 ALA B O 1
ATOM 3213 N N . GLN B 1 188 ? 20.641 -12.188 15.258 1 97.25 188 GLN B N 1
ATOM 3214 C CA . GLN B 1 188 ? 20.266 -12.75 16.547 1 9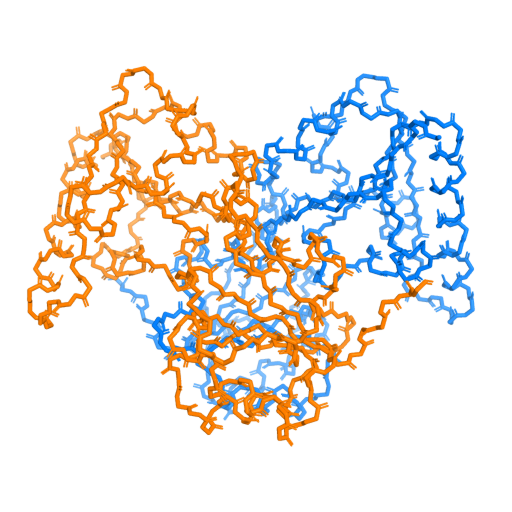7.25 188 GLN B CA 1
ATOM 3215 C C . GLN B 1 188 ? 18.953 -13.547 16.438 1 97.25 188 GLN B C 1
ATOM 3217 O O . GLN B 1 188 ? 18.797 -14.57 17.109 1 97.25 188 GLN B O 1
ATOM 3222 N N . ALA B 1 189 ? 18.062 -13.07 15.617 1 97 189 ALA B N 1
ATOM 3223 C CA . ALA B 1 189 ? 16.766 -13.719 15.453 1 97 189 ALA B CA 1
ATOM 3224 C C . ALA B 1 189 ? 16.844 -14.867 14.461 1 97 189 ALA B C 1
ATOM 3226 O O . ALA B 1 189 ? 15.859 -15.586 14.25 1 97 189 ALA B O 1
ATOM 3227 N N . GLY B 1 190 ? 17.984 -15.062 13.797 1 96.38 190 GLY B N 1
ATOM 3228 C CA . GLY B 1 190 ? 18.156 -16.109 12.797 1 96.38 190 GLY B CA 1
ATOM 3229 C C . GLY B 1 190 ? 17.422 -15.812 11.5 1 96.38 190 GLY B C 1
ATOM 3230 O O . GLY B 1 190 ? 16.953 -16.734 10.82 1 96.38 190 GLY B O 1
ATOM 3231 N N . LEU B 1 191 ? 17.266 -14.5 11.172 1 96.62 191 LEU B N 1
ATOM 3232 C CA . LEU B 1 191 ? 16.406 -14.117 10.062 1 96.62 191 LEU B CA 1
ATOM 3233 C C . LEU B 1 191 ? 17.219 -13.484 8.938 1 96.62 191 LEU B C 1
ATOM 3235 O O . LEU B 1 191 ? 16.641 -13.016 7.949 1 96.62 191 LEU B O 1
ATOM 3239 N N . LEU B 1 192 ? 18.469 -13.469 9.055 1 95.5 192 LEU B N 1
ATOM 3240 C CA . LEU B 1 192 ? 19.312 -12.781 8.078 1 95.5 192 LEU B CA 1
ATOM 3241 C C . LEU B 1 192 ? 19.141 -13.383 6.688 1 95.5 192 LEU B C 1
ATOM 3243 O O . LEU B 1 192 ? 19.125 -12.656 5.691 1 95.5 192 LEU B O 1
ATOM 3247 N N . GLU B 1 193 ? 18.906 -14.664 6.559 1 93.62 193 GLU B N 1
ATOM 3248 C CA . GLU B 1 193 ? 18.828 -15.359 5.273 1 93.62 193 GLU B CA 1
ATOM 3249 C C . GLU B 1 193 ? 17.453 -15.18 4.629 1 93.62 193 GLU B C 1
ATOM 3251 O O . GLU B 1 193 ? 17.266 -15.477 3.447 1 93.62 193 GLU B O 1
ATOM 3256 N N . CYS B 1 194 ? 16.516 -14.664 5.402 1 94.81 194 CYS B N 1
ATOM 3257 C CA . CYS B 1 194 ? 15.172 -14.461 4.875 1 94.81 194 CYS B CA 1
ATOM 3258 C C . CYS B 1 194 ? 14.867 -12.977 4.699 1 94.81 194 CYS B C 1
ATOM 3260 O O . CYS B 1 194 ? 13.703 -12.586 4.621 1 94.81 194 CYS B O 1
ATOM 3262 N N . ALA B 1 195 ? 15.977 -12.234 4.68 1 97.06 195 ALA B N 1
ATOM 3263 C CA . ALA B 1 195 ? 15.828 -10.781 4.57 1 97.06 195 ALA B CA 1
ATOM 3264 C C . ALA B 1 195 ? 16.484 -10.258 3.297 1 97.06 195 ALA B C 1
ATOM 3266 O O . ALA B 1 195 ? 17.531 -10.75 2.881 1 97.06 195 ALA B O 1
ATOM 3267 N N . LEU B 1 196 ? 15.859 -9.297 2.686 1 97.12 196 LEU B N 1
ATOM 3268 C CA . LEU B 1 196 ? 16.453 -8.547 1.583 1 97.12 196 LEU B CA 1
ATOM 3269 C C . LEU B 1 196 ? 16.359 -7.043 1.844 1 97.12 196 LEU B C 1
ATOM 3271 O O . LEU B 1 196 ? 15.492 -6.586 2.586 1 97.12 196 LEU B O 1
ATOM 3275 N N . MET B 1 197 ? 17.328 -6.324 1.35 1 98.06 197 MET B N 1
ATOM 3276 C CA . MET B 1 197 ? 17.328 -4.867 1.437 1 98.06 197 MET B CA 1
ATOM 3277 C C . MET B 1 197 ? 17.297 -4.238 0.048 1 98.06 197 MET B C 1
ATOM 3279 O O . MET B 1 197 ? 18 -4.691 -0.859 1 98.06 197 MET B O 1
ATOM 3283 N N . MET B 1 198 ? 16.469 -3.299 -0.147 1 98.19 198 MET B N 1
ATOM 3284 C CA . MET B 1 198 ? 16.469 -2.5 -1.368 1 98.19 198 MET B CA 1
ATOM 3285 C C . MET B 1 198 ? 16.547 -1.011 -1.044 1 98.19 198 MET B C 1
ATOM 3287 O O . MET B 1 198 ? 15.875 -0.538 -0.119 1 98.19 198 MET B O 1
ATOM 3291 N N . SER B 1 199 ? 17.391 -0.254 -1.719 1 97.38 199 SER B N 1
ATOM 3292 C CA . SER B 1 199 ? 17.5 1.198 -1.625 1 97.38 199 SER B CA 1
ATOM 3293 C C . SER B 1 199 ? 17.031 1.872 -2.91 1 97.38 199 SER B C 1
ATOM 3295 O O . SER B 1 199 ? 17.266 1.361 -4.008 1 97.38 199 SER B O 1
ATOM 3297 N N . GLU B 1 200 ? 16.297 2.973 -2.699 1 96.94 200 GLU B N 1
ATOM 3298 C CA . GLU B 1 200 ? 15.836 3.785 -3.818 1 96.94 200 GLU B CA 1
ATOM 3299 C C . GLU B 1 200 ? 15.016 2.953 -4.801 1 96.94 200 GLU B C 1
ATOM 3301 O O . GLU B 1 200 ? 15.266 2.984 -6.008 1 96.94 200 GLU B O 1
ATOM 3306 N N . ALA B 1 201 ? 14.078 2.188 -4.207 1 97.69 201 ALA B N 1
ATOM 3307 C CA . ALA B 1 201 ? 13.227 1.291 -4.988 1 97.69 201 ALA B CA 1
ATOM 3308 C C . ALA B 1 201 ? 12.523 2.045 -6.113 1 97.69 201 ALA B C 1
ATOM 3310 O O . ALA B 1 201 ? 11.875 3.062 -5.871 1 97.69 201 ALA B O 1
ATOM 3311 N N . THR B 1 202 ? 12.656 1.524 -7.336 1 98.19 202 THR B N 1
ATOM 3312 C CA . THR B 1 202 ? 12.039 1.942 -8.594 1 98.19 202 THR B CA 1
ATOM 3313 C C . THR B 1 202 ? 12.648 3.256 -9.078 1 98.19 202 THR B C 1
ATOM 3315 O O . THR B 1 202 ? 12.258 3.773 -10.125 1 98.19 202 THR B O 1
ATOM 3318 N N . LEU B 1 203 ? 13.547 3.838 -8.312 1 97.06 203 LEU B N 1
ATOM 3319 C CA . LEU B 1 203 ? 14.328 4.988 -8.766 1 97.06 203 LEU B CA 1
ATOM 3320 C C . LEU B 1 203 ? 15.531 4.539 -9.586 1 97.06 203 LEU B C 1
ATOM 3322 O O . LEU B 1 203 ? 15.906 3.363 -9.555 1 97.06 203 LEU B O 1
ATOM 3326 N N . PRO B 1 204 ? 16.141 5.469 -10.344 1 94.62 204 PRO B N 1
ATOM 3327 C CA . PRO B 1 204 ? 17.297 5.098 -11.172 1 94.62 204 PRO B CA 1
ATOM 3328 C C . PRO B 1 204 ? 18.453 4.535 -10.359 1 94.62 204 PRO B C 1
ATOM 3330 O O . PRO B 1 204 ? 19.234 3.721 -10.867 1 94.62 204 PRO B O 1
ATOM 3333 N N . GLY B 1 205 ? 18.594 4.883 -9.102 1 95.69 205 GLY B N 1
ATOM 3334 C CA . GLY B 1 205 ? 19.688 4.43 -8.25 1 95.69 205 GLY B CA 1
ATOM 3335 C C . GLY B 1 205 ? 19.328 3.199 -7.438 1 95.69 205 GLY B C 1
ATOM 3336 O O . GLY B 1 205 ? 19.984 2.906 -6.43 1 95.69 205 GLY B O 1
ATOM 3337 N N . GLU B 1 206 ? 18.406 2.443 -7.945 1 97.88 206 GLU B N 1
ATOM 3338 C CA . GLU B 1 206 ? 17.938 1.276 -7.207 1 97.88 206 GLU B CA 1
ATOM 3339 C C . GLU B 1 206 ? 19.047 0.268 -6.984 1 97.88 206 GLU B C 1
ATOM 3341 O O . GLU B 1 206 ? 19.828 -0.027 -7.902 1 97.88 206 GLU B O 1
ATOM 3346 N N . GLN B 1 207 ? 19.188 -0.19 -5.73 1 96.75 207 GLN B N 1
ATOM 3347 C CA . GLN B 1 207 ? 20.078 -1.283 -5.355 1 96.75 207 GLN B CA 1
ATOM 3348 C C . GLN B 1 207 ? 19.344 -2.336 -4.531 1 96.75 207 GLN B C 1
ATOM 3350 O O . GLN B 1 207 ? 18.5 -2 -3.691 1 96.75 207 GLN B O 1
ATOM 3355 N N . CYS B 1 208 ? 19.703 -3.578 -4.797 1 97.06 208 CYS B N 1
ATOM 3356 C CA . CYS B 1 208 ? 19.078 -4.688 -4.086 1 97.06 208 CYS B CA 1
ATOM 3357 C C . CYS B 1 208 ? 20.125 -5.656 -3.555 1 97.06 208 CYS B C 1
ATOM 3359 O O . CYS B 1 208 ? 21.062 -6.031 -4.277 1 97.06 208 CYS B O 1
ATOM 3361 N N . TRP B 1 209 ? 19.984 -5.992 -2.342 1 96.44 209 TRP B N 1
ATOM 3362 C CA . TRP B 1 209 ? 20.828 -6.996 -1.7 1 96.44 209 TRP B CA 1
ATOM 3363 C C . TRP B 1 209 ? 19.984 -8.125 -1.117 1 96.44 209 TRP B C 1
ATOM 3365 O O . TRP B 1 209 ? 19.281 -7.93 -0.125 1 96.44 209 TRP B O 1
ATOM 3375 N N . ARG B 1 210 ? 20.094 -9.297 -1.604 1 94 210 ARG B N 1
ATOM 3376 C CA . ARG B 1 210 ? 19.328 -10.445 -1.128 1 94 210 ARG B CA 1
ATOM 3377 C C . ARG B 1 210 ? 20.078 -11.18 -0.016 1 94 210 ARG B C 1
ATOM 3379 O O . ARG B 1 210 ? 19.484 -11.984 0.706 1 94 210 ARG B O 1
ATOM 3386 N N . HIS B 1 211 ? 21.344 -10.922 0.056 1 92.31 211 HIS B N 1
ATOM 3387 C CA . HIS B 1 211 ? 22.188 -11.484 1.1 1 92.31 211 HIS B CA 1
ATOM 3388 C C . HIS B 1 211 ? 22.797 -10.391 1.968 1 92.31 211 HIS B C 1
ATOM 3390 O O . HIS B 1 211 ? 23.875 -9.875 1.656 1 92.31 211 HIS B O 1
ATOM 3396 N N . LEU B 1 212 ? 22.188 -10.188 3.109 1 94.94 212 LEU B N 1
ATOM 3397 C CA . LEU B 1 212 ? 22.562 -9.039 3.93 1 94.94 212 LEU B CA 1
ATOM 3398 C C . LEU B 1 212 ? 23.906 -9.266 4.605 1 94.94 212 LEU B C 1
ATOM 3400 O O . LEU B 1 212 ? 24.578 -8.312 5 1 94.94 212 LEU B O 1
ATOM 3404 N N . HIS B 1 213 ? 24.266 -10.523 4.695 1 91.56 213 HIS B N 1
ATOM 3405 C CA . HIS B 1 213 ? 25.547 -10.828 5.32 1 91.56 213 HIS B CA 1
ATOM 3406 C C . HIS B 1 213 ? 26.703 -10.266 4.5 1 91.56 213 HIS B C 1
ATOM 3408 O O . HIS B 1 213 ? 27.766 -9.992 5.043 1 91.56 213 HIS B O 1
ATOM 3414 N N . GLU B 1 214 ? 26.438 -10.008 3.254 1 91.56 214 GLU B N 1
ATOM 3415 C CA . GLU B 1 214 ? 27.484 -9.539 2.357 1 91.56 214 GLU B CA 1
ATOM 3416 C C . GLU B 1 214 ? 27.594 -8.016 2.375 1 91.56 214 GLU B C 1
ATOM 3418 O O . GLU B 1 214 ? 28.547 -7.449 1.837 1 91.56 214 GLU B O 1
ATOM 3423 N N . VAL B 1 215 ? 26.641 -7.453 2.926 1 93.19 215 VAL B N 1
ATOM 3424 C CA . VAL B 1 215 ? 26.641 -5.996 2.951 1 93.19 215 VAL B CA 1
ATOM 3425 C C . VAL B 1 215 ? 27.453 -5.496 4.148 1 93.19 215 VAL B C 1
ATOM 3427 O O . VAL B 1 215 ? 27.188 -5.879 5.289 1 93.19 215 VAL B O 1
ATOM 3430 N N . ASN B 1 216 ? 28.375 -4.66 3.84 1 94.62 216 ASN B N 1
ATOM 3431 C CA . ASN B 1 216 ? 29.203 -4.102 4.906 1 94.62 216 ASN B CA 1
ATOM 3432 C C . ASN B 1 216 ? 28.375 -3.244 5.859 1 94.62 216 ASN B C 1
ATOM 3434 O O . ASN B 1 216 ? 27.547 -2.445 5.426 1 94.62 216 ASN B O 1
ATOM 3438 N N . ASP B 1 217 ? 28.734 -3.344 7.117 1 93.94 217 ASP B N 1
ATOM 3439 C CA . ASP B 1 217 ? 27.984 -2.635 8.156 1 93.94 217 ASP B CA 1
ATOM 3440 C C . ASP B 1 217 ? 28.141 -1.123 8.008 1 93.94 217 ASP B C 1
ATOM 3442 O O . ASP B 1 217 ? 27.266 -0.359 8.398 1 93.94 217 ASP B O 1
ATOM 3446 N N . ASP B 1 218 ? 29.25 -0.76 7.453 1 92.06 218 ASP B N 1
ATOM 3447 C CA . ASP B 1 218 ? 29.578 0.663 7.371 1 92.06 218 ASP B CA 1
ATOM 3448 C C . ASP B 1 218 ? 29.188 1.232 6.004 1 92.06 218 ASP B C 1
ATOM 3450 O O . ASP B 1 218 ? 29.516 2.381 5.695 1 92.06 218 ASP B O 1
ATOM 3454 N N . ARG B 1 219 ? 28.562 0.419 5.266 1 90.06 219 ARG B N 1
ATOM 3455 C CA . ARG B 1 219 ? 28.156 0.9 3.951 1 90.06 219 ARG B CA 1
ATOM 3456 C C . ARG B 1 219 ? 27.188 2.074 4.078 1 90.06 219 ARG B C 1
ATOM 3458 O O . ARG B 1 219 ? 26.188 1.988 4.797 1 90.06 219 ARG B O 1
ATOM 3465 N N . PRO B 1 220 ? 27.578 3.129 3.475 1 92.81 220 PRO B N 1
ATOM 3466 C CA . PRO B 1 220 ? 26.578 4.199 3.434 1 92.81 220 PRO B CA 1
ATOM 3467 C C . PRO B 1 220 ? 25.344 3.822 2.625 1 92.81 220 PRO B C 1
ATOM 3469 O O . PRO B 1 220 ? 25.469 3.27 1.529 1 92.81 220 PRO B O 1
ATOM 3472 N N . LEU B 1 221 ? 24.203 4.043 3.17 1 94.81 221 LEU B N 1
ATOM 3473 C CA . LEU B 1 221 ? 22.938 3.732 2.508 1 94.81 221 LEU B CA 1
ATOM 3474 C C . LEU B 1 221 ? 22.141 5.004 2.238 1 94.81 221 LEU B C 1
ATOM 3476 O O . LEU B 1 221 ? 22.141 5.93 3.055 1 94.81 221 LEU B O 1
ATOM 3480 N N . PRO B 1 222 ? 21.5 5.02 1.099 1 93.44 222 PRO B N 1
ATOM 3481 C CA . PRO B 1 222 ? 20.547 6.121 0.883 1 93.44 222 PRO B CA 1
ATOM 3482 C C . PRO B 1 222 ? 19.438 6.164 1.936 1 93.44 222 PRO B C 1
ATOM 3484 O O . PRO B 1 222 ? 19.172 5.156 2.592 1 93.44 222 PRO B O 1
ATOM 3487 N N . TYR B 1 223 ? 18.828 7.312 2.066 1 89.62 223 TYR B N 1
ATOM 3488 C CA . TYR B 1 223 ? 17.75 7.535 3.033 1 89.62 223 TYR B CA 1
ATOM 3489 C C . TYR B 1 223 ? 16.625 6.539 2.83 1 89.62 223 TYR B C 1
ATOM 3491 O O . TYR B 1 223 ? 16.094 5.98 3.797 1 89.62 223 TYR B O 1
ATOM 3499 N N . PHE B 1 224 ? 16.344 6.285 1.605 1 94 224 PHE B N 1
ATOM 3500 C CA . PHE B 1 224 ? 15.227 5.398 1.283 1 94 224 PHE B CA 1
ATOM 3501 C C . PHE B 1 224 ? 15.711 3.961 1.127 1 94 224 PHE B C 1
ATOM 3503 O O . PHE B 1 224 ? 15.727 3.424 0.017 1 94 224 PHE B O 1
ATOM 3510 N N . SER B 1 225 ? 16.125 3.373 2.211 1 97.31 225 SER B N 1
ATOM 3511 C CA . SER B 1 225 ? 16.516 1.972 2.312 1 97.31 225 SER B CA 1
ATOM 3512 C C . SER B 1 225 ? 15.555 1.19 3.201 1 97.31 225 SER B C 1
ATOM 3514 O O . SER B 1 225 ? 15.164 1.663 4.273 1 97.31 225 SER B O 1
ATOM 3516 N N . THR B 1 226 ? 15.109 0.06 2.693 1 98.56 226 THR B N 1
ATOM 3517 C CA . THR B 1 226 ? 14.094 -0.747 3.357 1 98.56 226 THR B CA 1
ATOM 3518 C C . THR B 1 226 ? 14.477 -2.223 3.346 1 98.56 226 THR B C 1
ATOM 3520 O O . THR B 1 226 ? 15 -2.725 2.346 1 98.56 226 THR B O 1
ATOM 3523 N N . ILE B 1 227 ? 14.289 -2.896 4.457 1 98.62 227 ILE B N 1
ATOM 3524 C CA . ILE B 1 227 ? 14.508 -4.336 4.543 1 98.62 227 ILE B CA 1
ATOM 3525 C C . ILE B 1 227 ? 13.164 -5.059 4.602 1 98.62 227 ILE B C 1
ATOM 3527 O O . ILE B 1 227 ? 12.266 -4.66 5.352 1 98.62 227 ILE B O 1
ATOM 3531 N N . LEU B 1 228 ? 12.977 -6.051 3.768 1 98.5 228 LEU B N 1
ATOM 3532 C CA . LEU B 1 228 ? 11.852 -6.98 3.848 1 98.5 228 LEU B CA 1
ATOM 3533 C C . LEU B 1 228 ? 12.289 -8.312 4.449 1 98.5 228 LEU B C 1
ATOM 3535 O O . LEU B 1 228 ? 13.336 -8.852 4.078 1 98.5 228 LEU B O 1
ATOM 3539 N N . VAL B 1 229 ? 11.523 -8.758 5.387 1 98.19 229 VAL B N 1
ATOM 3540 C CA . VAL B 1 229 ? 11.711 -10.094 5.953 1 98.19 229 VAL B CA 1
ATOM 3541 C C . VAL B 1 229 ? 10.484 -10.961 5.648 1 98.19 229 VAL B C 1
ATOM 3543 O O . VAL B 1 229 ? 9.352 -10.547 5.895 1 98.19 229 VAL B O 1
ATOM 3546 N N . ASN B 1 230 ? 10.617 -12.039 5.062 1 97.5 230 ASN B N 1
ATOM 3547 C CA . ASN B 1 230 ? 9.594 -13.07 4.906 1 97.5 230 ASN B CA 1
ATOM 3548 C C . ASN B 1 230 ? 10.125 -14.445 5.324 1 97.5 230 ASN B C 1
ATOM 3550 O O . ASN B 1 230 ? 10.914 -15.055 4.602 1 97.5 230 ASN B O 1
ATOM 3554 N N . LYS B 1 231 ? 9.641 -14.984 6.43 1 96.5 231 LYS B N 1
ATOM 3555 C CA . LYS B 1 231 ? 10.219 -16.156 7.082 1 96.5 231 LYS B CA 1
ATOM 3556 C C . LYS B 1 231 ? 9.859 -17.438 6.328 1 96.5 231 LYS B C 1
ATOM 3558 O O . LYS B 1 231 ? 10.492 -18.484 6.52 1 96.5 231 LYS B O 1
ATOM 3563 N N . GLN B 1 232 ? 8.883 -17.328 5.504 1 91.69 232 GLN B N 1
ATOM 3564 C CA . GLN B 1 232 ? 8.359 -18.547 4.918 1 91.69 232 GLN B CA 1
ATOM 3565 C C . GLN B 1 232 ? 8.516 -18.547 3.398 1 91.69 232 GLN B C 1
ATOM 3567 O O . GLN B 1 232 ? 7.957 -19.391 2.707 1 91.69 232 GLN B O 1
ATOM 3572 N N . TRP B 1 233 ? 9.219 -17.531 2.934 1 89.25 233 TRP B N 1
ATOM 3573 C CA . TRP B 1 233 ? 9.367 -17.469 1.482 1 89.25 233 TRP B CA 1
ATOM 3574 C C . TRP B 1 233 ? 10.75 -17.953 1.052 1 89.25 233 TRP B C 1
ATOM 3576 O O . TRP B 1 233 ? 11.758 -17.531 1.619 1 89.25 233 TRP B O 1
ATOM 3586 N N . GLU B 1 234 ? 10.703 -18.938 0.212 1 78.38 234 GLU B N 1
ATOM 3587 C CA . GLU B 1 234 ? 11.93 -19.453 -0.385 1 78.38 234 GLU B CA 1
ATOM 3588 C C . GLU B 1 234 ? 11.938 -19.234 -1.897 1 78.38 234 GLU B C 1
ATOM 3590 O O . GLU B 1 234 ? 10.953 -19.531 -2.576 1 78.38 234 GLU B O 1
ATOM 3595 N N . TYR B 1 235 ? 12.984 -18.406 -2.326 1 66.06 235 TYR B N 1
ATOM 3596 C CA . TYR B 1 235 ? 13.117 -18.188 -3.764 1 66.06 235 TYR B CA 1
ATOM 3597 C C . TYR B 1 235 ? 13.336 -19.516 -4.492 1 66.06 235 TYR B C 1
ATOM 3599 O O . TYR B 1 235 ? 14.07 -20.375 -4.004 1 66.06 235 TYR B O 1
ATOM 3607 N N . ALA B 1 236 ? 12.289 -19.875 -5.191 1 56.94 236 ALA B N 1
ATOM 3608 C CA . ALA B 1 236 ? 12.555 -21.047 -6.012 1 56.94 236 ALA B CA 1
ATOM 3609 C C . ALA B 1 236 ? 13.766 -20.828 -6.922 1 56.94 236 ALA B C 1
ATOM 3611 O O . ALA B 1 236 ? 13.836 -19.812 -7.617 1 56.94 236 ALA B O 1
ATOM 3612 N N . GLU B 1 237 ? 15.086 -21.25 -6.598 1 48.94 237 GLU B N 1
ATOM 3613 C CA . GLU B 1 237 ? 16.203 -21.25 -7.531 1 48.94 237 GLU B CA 1
ATOM 3614 C C . GLU B 1 237 ? 15.812 -21.844 -8.875 1 48.94 237 GLU B C 1
ATOM 3616 O O . GLU B 1 237 ? 14.953 -22.734 -8.938 1 48.94 237 GLU B O 1
#

Radius of gyration: 21.7 Å; Cα contacts (8 Å, |Δi|>4): 1074; chains: 2; bounding box: 55×63×55 Å

Sequence (474 aa):
MNGKLYALSTGPGAPDLITVRAARILGSLDILYAPAGRKGGDSLALSIVRDYLGEQTEVRCCHFPMSADGAEKEAVWNEVAAALTAEVEAGKQVGFITLGDAMLFSTWIFLLQRIGCPEWLEIVPGVTSFAAIAARAKMPLAIERQSLAVISCTAPEAEIAQALQQHDSLVLMKVYGRFARIKALLAQAGLLECALMMSEATLPGEQCWRHLHEVNDDRPLPYFSTILVNKQWEYAEMNGKLYALSTGPGAPDLITVRAARILGSLDILYAPAGRKGGDSLALSIVRDYLGEQTEVRCCHFPMSADGAEKEAVWNEVAAALTAEVEAGKQVGFITLGDAMLFSTWIFLLQRIGCPEWLEIVPGVTSFAAIAARAKMPLAIERQSLAVISCTAPEAEIAQALQQHDSLVLMKVYGRFARIKALLAQAGLLECALMMSEATLPGEQCWRHLHEVNDDRPLPYFSTILVNKQWEYAE

Foldseek 3Di:
DQFAEEEAECAQQALVQGDPVRLQLQQVFQEEEAEDADDVDDGSQCVSNVVSHHPNYHYHYAYQYPPDPPVVNLVSLLVVLVVRVVCRVVNGHYYYYWYFFCPPPTPNVSSCVNNDDDPRYDYDTGYHLVNLVCVVVVNDQDDDPFDEEEDEPVDDPVVVLVCLPPGQKYKYWQCFPPVLVVCVSCVVSVQQQQKKKWASRPHPPIDIDNHSVPPDSPDGGDRGMMMMGHNPDDPPD/DQFAEEEAECAQQALVQGDPVRLQLQQVFQEEEAEDADDVDDGSQCVSNVVSHHPNYHYHYAYQYPPDPPVVNLVSLLVVLVVRVVCRVVNGHYYYYWYFFCPPPTPNVSSCVNNDDDPRYDYDTGYHLVNLVCVVVVNDQDDDPFDEEEDEPVDDPVVVLVCLPPGQKYKYWQCFPPVLVVCVSCVVSVQQQQKKKWASRPHPPIDIDNHSVPPDSPDGGDRGMMMMGHNPDDPPD

Nearest PDB structures (foldseek):
  2qbu-assembly1_B  TM=9.007E-01  e=8.852E-22  Methanothermobacter thermautotrophicus str. Delta H
  8xj3-assembly1_B  TM=8.804E-01  e=5.721E-20  Akkermansia muciniphila
  2e0k-assembly1_A  TM=8.511E-01  e=1.835E-20  Chlorobaculum tepidum
  2e0k-assembly1_B  TM=8.587E-01  e=3.353E-19  Chlorobaculum tepidum
  2e0n-assembly1_B  TM=8.669E-01  e=3.697E-18  Chlorobaculum tepidum

pLDDT: mean 94.1, std 8.71, range [48.94, 98.94]

Organism: Salmonella typhimurium (strain LT2 / SGSC1412 / ATCC 700720) (NCBI:txid99287)

Solvent-accessible surface area (backbone atoms only — not comparable to full-atom values): 24131 Å² total; per-residue (Å²): 128,82,19,30,39,33,42,32,14,42,8,53,38,34,58,46,45,19,18,41,46,47,43,56,52,42,39,66,26,47,33,35,39,29,54,16,74,49,88,92,44,76,26,67,48,46,68,37,46,54,88,40,46,25,92,76,38,42,76,43,78,39,68,60,64,83,79,50,56,73,67,60,38,48,50,49,46,50,51,52,38,51,49,54,50,51,42,22,69,71,45,32,38,35,35,36,48,35,62,18,19,41,39,51,64,27,77,52,48,63,37,41,70,71,65,45,78,53,88,50,55,44,50,41,48,22,21,38,50,67,50,43,45,22,26,72,65,70,43,59,50,33,51,80,59,38,26,30,34,42,34,33,56,79,32,59,66,68,59,53,54,51,48,65,71,72,35,50,10,36,36,37,30,53,30,39,98,40,46,45,62,51,52,49,52,30,49,75,70,71,39,41,85,35,23,32,38,38,26,38,49,67,32,96,74,48,44,76,38,65,53,52,87,75,52,62,64,80,57,87,59,57,69,58,19,35,36,43,34,26,76,83,64,72,81,66,128,127,81,18,30,40,34,41,33,13,43,8,50,38,35,56,46,46,19,19,40,47,48,45,56,50,42,39,65,26,47,33,35,39,29,54,15,75,48,86,91,43,76,28,67,48,46,67,37,47,55,87,40,48,27,91,75,38,42,76,42,78,39,65,60,65,85,80,51,55,75,66,59,39,48,49,48,47,50,50,52,37,48,50,54,50,52,43,22,70,72,46,31,38,35,34,37,48,35,61,17,18,42,38,51,64,28,76,52,48,63,37,39,70,72,65,45,77,53,87,50,54,45,50,41,50,22,21,38,49,66,49,44,46,23,26,74,67,71,43,60,50,32,53,82,58,39,27,31,34,41,35,34,57,78,34,60,66,68,59,54,53,51,48,64,70,73,35,49,11,36,36,36,31,54,30,39,96,40,47,46,62,52,52,49,53,30,50,76,69,71,39,41,84,35,23,34,37,38,26,38,49,65,33,95,74,48,44,77,38,65,54,52,87,74,52,60,64,80,57,86,59,56,68,58,21,35,34,43,32,25,77,84,63,70,81,65,126

Secondary structure (DSSP, 8-state):
---EEEEEE-BSS-GGGSBHHHHHHHTT-SEEEEEESSTT---HHHHHHGGGS-TT-EEEEEE--SSS-HHHHHHHHHHHHHHHHHHHHTT-EEEEEESB-TTBS-THHHHHHHH---TTEEEE----HHHHHHHHHT--SB-TT--EEEEETTS-HHHHHHHHHH-SEEEEE--TT-HHHHHHHHHHTT-GGGEEEEESTTSTT-EEES-GGGS-TT----SSEEEEEETT-----/---EEEEEE-BSS-GGGSBHHHHHHHTT-SEEEEEESSTT---HHHHHHGGGS-TT-EEEEEE--SSS-HHHHHHHHHHHHHHHHHHHHTT-EEEEEESB-TTBS-THHHHHHHH---TTEEEE----HHHHHHHHHT--SB-TT--EEEEETTS-HHHHHHHHHH-SEEEEE--TT-HHHHHHHHHHTT-GGGEEEEESTTSTT-EEES-GGGS-TT----SSEEEEEETT-----